Protein AF-0000000084946329 (afdb_homodimer)

Sequence (392 aa):
MKIGICSALACKLDDSLKYIGVDHGVEILLKQGIKPVFAIGDFDSIENENVLSELDIERLPTRKDVTDTHAALEYALENGYDEVDIYGVTGGRLDHFLSVMCLLEKYADKKIRIIDQQNVIQLLLPGTHKVYQDEYKYFSLYALDDAYIDIDGAEYPLNQYFLQRQDPLCVSNQVSCEIATITNSKPILLVKSKDAMKIGICSALACKLDDSLKYIGVDHGVEILLKQGIKPVFAIGDFDSIENENVLSELDIERLPTRKDVTDTHAALEYALENGYDEVDIYGVTGGRLDHFLSVMCLLEKYADKKIRIIDQQNVIQLLLPGTHKVYQDEYKYFSLYALDDAYIDIDGAEYPLNQYFLQRQDPLCVSNQVSCEIATITNSKPILLVKSKDA

Secondary structure (DSSP, 8-state):
-EEEEE-TT--S--TTS-EEEETHHHHHHHHTT---SEEEE--TT-S-GGGGGGS-EEE--SS-SS-HHHHHHHHHHHTT--EEEEES-SSS-HHHHHHHHHHHHHTTTSEEEEE-SSEEEEEEPSEEEEEE--S--EEEEEESS-EEEEEESBSS-EEEEEE-TT--TT-SB-BSSSEEEEEESS-EEEEEE---/-EEEEE-TT--S--TTS-EEEETHHHHHHHHTT---SEEEE--TT-S-GGGGGGS-EEEPPSS-SS-HHHHHHHHHHHTT--EEEEES-SSS-HHHHHHHHHHHHHTTTSEEEEE-SSEEEEEEPSEEEEEE--S--EEEEEESS-EEEEEESBSS-EEEEEE-TT--TT-SB-BSSSEEEEEESS-EEEEEE---

Structure (mmCIF, N/CA/C/O backbone):
data_AF-0000000084946329-model_v1
#
loop_
_entity.id
_entity.type
_entity.pdbx_description
1 polymer 'Thiamine diphosphokinase'
#
loop_
_atom_site.group_PDB
_atom_site.id
_atom_site.type_symbol
_atom_site.label_atom_id
_atom_site.label_alt_id
_atom_site.label_comp_id
_atom_site.label_asym_id
_atom_site.label_entity_id
_atom_site.label_seq_id
_atom_site.pdbx_PDB_ins_code
_atom_site.Cartn_x
_atom_site.Cartn_y
_atom_site.Cartn_z
_atom_site.occupancy
_atom_site.B_iso_or_equiv
_atom_site.auth_seq_id
_atom_site.auth_comp_id
_atom_site.auth_asym_id
_atom_site.auth_atom_id
_atom_site.pdbx_PDB_model_num
ATOM 1 N N . MET A 1 1 ? -7.801 21.109 14.625 1 93.44 1 MET A N 1
ATOM 2 C CA . MET A 1 1 ? -7.801 21.859 13.367 1 93.44 1 MET A CA 1
ATOM 3 C C . MET A 1 1 ? -7.465 20.953 12.195 1 93.44 1 MET A C 1
ATOM 5 O O . MET A 1 1 ? -6.602 20.078 12.312 1 93.44 1 MET A O 1
ATOM 9 N N . LYS A 1 2 ? -8.086 21.188 11.086 1 96.38 2 LYS A N 1
ATOM 10 C CA . LYS A 1 2 ? -7.965 20.312 9.922 1 96.38 2 LYS A CA 1
ATOM 11 C C . LYS A 1 2 ? -7.16 20.984 8.812 1 96.38 2 LYS A C 1
ATOM 13 O O . LYS A 1 2 ? -7.285 22.188 8.586 1 96.38 2 LYS A O 1
ATOM 18 N N . ILE A 1 3 ? -6.359 20.219 8.141 1 97.56 3 ILE A N 1
ATOM 19 C CA . ILE A 1 3 ? -5.594 20.75 7.016 1 97.56 3 ILE A CA 1
ATOM 20 C C . ILE A 1 3 ? -5.371 19.656 5.977 1 97.56 3 ILE A C 1
ATOM 22 O O . ILE A 1 3 ? -5.414 18.469 6.301 1 97.56 3 ILE A O 1
ATOM 26 N N . GLY A 1 4 ? -5.195 20.094 4.773 1 98.12 4 GLY A N 1
ATOM 27 C CA . GLY A 1 4 ? -4.82 19.172 3.711 1 98.12 4 GLY A CA 1
ATOM 28 C C . GLY A 1 4 ? -3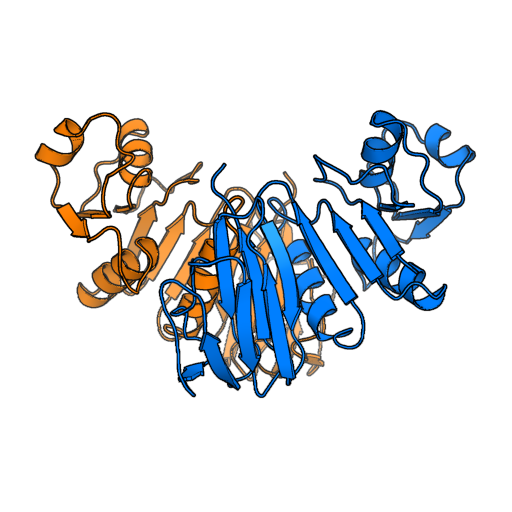.354 19.25 3.334 1 98.12 4 GLY A C 1
ATOM 29 O O . GLY A 1 4 ? -2.752 20.328 3.402 1 98.12 4 GLY A O 1
ATOM 30 N N . ILE A 1 5 ? -2.787 18.203 3.002 1 98.12 5 ILE A N 1
ATOM 31 C CA . ILE A 1 5 ? -1.478 18.141 2.363 1 98.12 5 ILE A CA 1
ATOM 32 C C . ILE A 1 5 ? -1.625 17.641 0.928 1 98.12 5 ILE A C 1
ATOM 34 O O . ILE A 1 5 ? -2.213 16.594 0.688 1 98.12 5 ILE A O 1
ATOM 38 N N . CYS A 1 6 ? -1.134 18.391 -0.003 1 97.19 6 CYS A N 1
ATOM 39 C CA . CYS A 1 6 ? -1.256 18.047 -1.415 1 97.19 6 CYS A CA 1
ATOM 40 C C . CYS A 1 6 ? 0.103 17.688 -2.01 1 97.19 6 CYS A C 1
ATOM 42 O O . CYS A 1 6 ? 0.979 18.547 -2.117 1 97.19 6 CYS A O 1
ATOM 44 N N . SER A 1 7 ? 0.235 16.453 -2.422 1 93.75 7 SER A N 1
ATOM 45 C CA . SER A 1 7 ? 1.468 15.984 -3.045 1 93.75 7 SER A CA 1
ATOM 46 C C . SER A 1 7 ? 1.291 15.789 -4.547 1 93.75 7 SER A C 1
ATOM 48 O O . SER A 1 7 ? 0.347 16.328 -5.137 1 93.75 7 SER A O 1
ATOM 50 N N . ALA A 1 8 ? 2.146 15.117 -5.234 1 82.62 8 ALA A N 1
ATOM 51 C CA . ALA A 1 8 ? 2.414 15.227 -6.668 1 82.62 8 ALA A CA 1
ATOM 52 C C . ALA A 1 8 ? 1.293 14.594 -7.484 1 82.62 8 ALA A C 1
ATOM 54 O O . ALA A 1 8 ? 1.073 14.961 -8.641 1 82.62 8 ALA A O 1
ATOM 55 N N . LEU A 1 9 ? 0.476 13.703 -6.965 1 80.62 9 LEU A N 1
ATOM 56 C CA . LEU A 1 9 ? -0.467 12.992 -7.82 1 80.62 9 LEU A CA 1
ATOM 57 C C . LEU A 1 9 ? -1.905 13.297 -7.414 1 80.62 9 LEU A C 1
ATOM 59 O O . LEU A 1 9 ? -2.814 12.516 -7.707 1 80.62 9 LEU A O 1
ATOM 63 N N . ALA A 1 10 ? -2.064 14.391 -6.871 1 86.12 10 ALA A N 1
ATOM 64 C CA . ALA A 1 10 ? -3.408 14.734 -6.41 1 86.12 10 ALA A CA 1
ATOM 65 C C . ALA A 1 10 ? -4.301 15.141 -7.578 1 86.12 10 ALA A C 1
ATOM 67 O O . ALA A 1 10 ? -3.852 15.812 -8.508 1 86.12 10 ALA A O 1
ATOM 68 N N . CYS A 1 11 ? -5.527 14.688 -7.523 1 83.69 11 CYS A N 1
ATOM 69 C CA . CYS A 1 11 ? -6.457 15.039 -8.594 1 83.69 11 CYS A CA 1
ATOM 70 C C . CYS A 1 11 ? -7.66 15.797 -8.039 1 83.69 11 CYS A C 1
ATOM 72 O O . CYS A 1 11 ? -7.918 16.938 -8.43 1 83.69 11 CYS A O 1
ATOM 74 N N . LYS A 1 12 ? -8.461 15.273 -7.215 1 82.75 12 LYS A N 1
ATOM 75 C CA . LYS A 1 12 ? -9.625 15.922 -6.629 1 82.75 12 LYS A CA 1
ATOM 76 C C . LYS A 1 12 ? -9.367 16.297 -5.172 1 82.75 12 LYS A C 1
ATOM 78 O O . LYS A 1 12 ? -9.094 15.438 -4.34 1 82.75 12 LYS A O 1
ATOM 83 N N . LEU A 1 13 ? -9.453 17.578 -4.992 1 92.75 13 LEU A N 1
ATOM 84 C CA . LEU A 1 13 ? -9.172 18.094 -3.658 1 92.75 13 LEU A CA 1
ATOM 85 C C . LEU A 1 13 ? -10.43 18.688 -3.025 1 92.75 13 LEU A C 1
ATOM 87 O O . LEU A 1 13 ? -11.359 19.078 -3.732 1 92.75 13 LEU A O 1
ATOM 91 N N . ASP A 1 14 ? -10.484 18.625 -1.748 1 92.25 14 ASP A N 1
ATOM 92 C CA . ASP A 1 14 ? -11.516 19.344 -0.995 1 92.25 14 ASP A CA 1
ATOM 93 C C . ASP A 1 14 ? -11.219 20.828 -0.935 1 92.25 14 ASP A C 1
ATOM 95 O O . ASP A 1 14 ? -10.344 21.266 -0.184 1 92.25 14 ASP A O 1
ATOM 99 N N . ASP A 1 15 ? -12.008 21.609 -1.574 1 90.06 15 ASP A N 1
ATOM 100 C CA . ASP A 1 15 ? -11.711 23.031 -1.739 1 90.06 15 ASP A CA 1
ATOM 101 C C . ASP A 1 15 ? -12.047 23.812 -0.473 1 90.06 15 ASP A C 1
ATOM 103 O O . ASP A 1 15 ? -11.797 25.016 -0.396 1 90.06 15 ASP A O 1
ATOM 107 N N . SER A 1 16 ? -12.586 23.156 0.496 1 91.19 16 SER A N 1
ATOM 108 C CA . SER A 1 16 ? -12.945 23.828 1.733 1 91.19 16 SER A CA 1
ATOM 109 C C . SER A 1 16 ? -11.789 23.828 2.729 1 91.19 16 SER A C 1
ATOM 111 O O . SER A 1 16 ? -11.844 24.516 3.754 1 91.19 16 SER A O 1
ATOM 113 N N . LEU A 1 17 ? -10.75 23.188 2.42 1 94.88 17 LEU A N 1
ATOM 114 C CA . LEU A 1 17 ? -9.633 23.016 3.348 1 94.88 17 LEU A CA 1
ATOM 115 C C . LEU A 1 17 ? -8.5 23.984 3.01 1 94.88 17 LEU A C 1
ATOM 117 O O . LEU A 1 17 ? -8.422 24.484 1.887 1 94.88 17 LEU A O 1
ATOM 121 N N . LYS A 1 18 ? -7.727 24.328 4.039 1 95.94 18 LYS A N 1
ATOM 122 C CA . LYS A 1 18 ? -6.395 24.891 3.82 1 95.94 18 LYS A CA 1
ATOM 123 C C . LYS A 1 18 ? -5.387 23.781 3.498 1 95.94 18 LYS A C 1
ATOM 125 O O . LYS A 1 18 ? -5.539 22.641 3.938 1 95.94 18 LYS A O 1
ATOM 130 N N . TYR A 1 19 ? -4.352 24.219 2.748 1 97.25 19 TYR A N 1
ATOM 131 C CA . TYR A 1 19 ? -3.455 23.172 2.283 1 97.25 19 TYR A CA 1
ATOM 132 C C . TYR A 1 19 ? -1.999 23.547 2.521 1 97.25 19 TYR A C 1
ATOM 134 O O . TYR A 1 19 ? -1.635 24.719 2.42 1 97.25 19 TYR A O 1
ATOM 142 N N . ILE A 1 20 ? -1.228 22.531 2.854 1 97.25 20 ILE A N 1
ATOM 143 C CA . ILE A 1 20 ? 0.215 22.547 2.641 1 97.25 20 ILE A CA 1
ATOM 144 C C . ILE A 1 20 ? 0.547 21.922 1.288 1 97.25 20 ILE A C 1
ATOM 146 O O . ILE A 1 20 ? 0.1 20.812 0.982 1 97.25 20 ILE A O 1
ATOM 150 N N . GLY A 1 21 ? 1.287 22.656 0.479 1 95.75 21 GLY A N 1
ATOM 151 C CA . GLY A 1 21 ? 1.731 22.125 -0.8 1 95.75 21 GLY A CA 1
ATOM 152 C C . GLY A 1 21 ? 3.115 21.5 -0.74 1 95.75 21 GLY A C 1
ATOM 153 O O . GLY A 1 21 ? 4.043 22.094 -0.193 1 95.75 21 GLY A O 1
ATOM 154 N N . VAL A 1 22 ? 3.221 20.266 -1.314 1 94.69 22 VAL A N 1
ATOM 155 C CA . VAL A 1 22 ? 4.5 19.562 -1.337 1 94.69 22 VAL A CA 1
ATOM 156 C C . VAL A 1 22 ? 4.996 19.438 -2.775 1 94.69 22 VAL A C 1
ATOM 158 O O . VAL A 1 22 ? 4.359 18.797 -3.609 1 94.69 22 VAL A O 1
ATOM 161 N N . ASP A 1 23 ? 6.09 20 -3.07 1 90.69 23 ASP A N 1
ATOM 162 C CA . ASP A 1 23 ? 6.715 19.969 -4.387 1 90.69 23 ASP A CA 1
ATOM 163 C C . ASP A 1 23 ? 5.699 20.281 -5.488 1 90.69 23 ASP A C 1
ATOM 165 O O . ASP A 1 23 ? 5.039 21.312 -5.449 1 90.69 23 ASP A O 1
ATOM 169 N N . HIS A 1 24 ? 5.473 19.328 -6.355 1 89.31 24 HIS A N 1
ATOM 170 C CA . HIS A 1 24 ? 4.562 19.531 -7.48 1 89.31 24 HIS A CA 1
ATOM 171 C C . HIS A 1 24 ? 3.133 19.766 -6.996 1 89.31 24 HIS A C 1
ATOM 173 O O . HIS A 1 24 ? 2.293 20.266 -7.746 1 89.31 24 HIS A O 1
ATOM 179 N N . GLY A 1 25 ? 2.924 19.344 -5.785 1 93.12 25 GLY A N 1
ATOM 180 C CA . GLY A 1 25 ? 1.613 19.578 -5.203 1 93.12 25 GLY A CA 1
ATOM 181 C C . GLY A 1 25 ? 1.25 21.047 -5.137 1 93.12 25 GLY A C 1
ATOM 182 O O . GLY A 1 25 ? 0.072 21.406 -5.195 1 93.12 25 GLY A O 1
ATOM 183 N N . VAL A 1 26 ? 2.252 21.906 -5.078 1 92.19 26 VAL A N 1
ATOM 184 C CA . VAL A 1 26 ? 2.029 23.344 -5.043 1 92.19 26 VAL A CA 1
ATOM 185 C C . VAL A 1 26 ? 1.388 23.812 -6.352 1 92.19 26 VAL A C 1
ATOM 187 O O . VAL A 1 26 ? 0.402 24.547 -6.34 1 92.19 26 VAL A O 1
ATOM 190 N N . GLU A 1 27 ? 1.938 23.312 -7.406 1 90.44 27 GLU A N 1
ATOM 191 C CA . GLU A 1 27 ? 1.411 23.688 -8.711 1 90.44 27 GLU A CA 1
ATOM 192 C C . GLU A 1 27 ? -0.017 23.172 -8.898 1 90.44 27 GLU A C 1
ATOM 194 O O . GLU A 1 27 ? -0.856 23.875 -9.484 1 90.44 27 GLU A O 1
ATOM 199 N N . ILE A 1 28 ? -0.26 22.016 -8.445 1 92.5 28 ILE A N 1
ATOM 200 C CA . ILE A 1 28 ? -1.589 21.422 -8.547 1 92.5 28 ILE A CA 1
ATOM 201 C C . ILE A 1 28 ? -2.602 22.297 -7.812 1 92.5 28 ILE A C 1
ATOM 203 O O . ILE A 1 28 ? -3.678 22.594 -8.336 1 92.5 28 ILE A O 1
ATOM 207 N N . LEU A 1 29 ? -2.258 22.734 -6.645 1 93.62 29 LEU A N 1
ATOM 208 C CA . LEU A 1 29 ? -3.127 23.594 -5.852 1 93.62 29 LEU A CA 1
ATOM 209 C C . LEU A 1 29 ? -3.398 24.906 -6.578 1 93.62 29 LEU A C 1
ATOM 211 O O . LEU A 1 29 ? -4.555 25.312 -6.73 1 93.62 29 LEU A O 1
ATOM 215 N N . LEU A 1 30 ? -2.402 25.516 -7.074 1 90.44 30 LEU A N 1
ATOM 216 C CA . LEU A 1 30 ? -2.523 26.812 -7.727 1 90.44 30 LEU A CA 1
ATOM 217 C C . LEU A 1 30 ? -3.365 26.703 -8.992 1 90.44 30 LEU A C 1
ATOM 219 O O . LEU A 1 30 ? -4.168 27.594 -9.281 1 90.44 30 LEU A O 1
ATOM 223 N N . LYS A 1 31 ? -3.123 25.625 -9.688 1 90.38 31 LYS A N 1
ATOM 224 C CA . LYS A 1 31 ? -3.895 25.391 -10.906 1 90.38 31 LYS A CA 1
ATOM 225 C C . LYS A 1 31 ? -5.383 25.25 -10.594 1 90.38 31 LYS A C 1
ATOM 227 O O . LYS A 1 31 ? -6.23 25.562 -11.438 1 90.38 31 LYS A O 1
ATOM 232 N N . GLN A 1 32 ? -5.668 24.844 -9.398 1 91.56 32 GLN A N 1
ATOM 233 C CA . GLN A 1 32 ? -7.055 24.688 -8.984 1 91.56 32 GLN A CA 1
ATOM 234 C C . GLN A 1 32 ? -7.566 25.922 -8.258 1 91.56 32 GLN A C 1
ATOM 236 O O . GLN A 1 32 ? -8.672 25.922 -7.707 1 91.56 32 GLN A O 1
ATOM 241 N N . GLY A 1 33 ? -6.77 26.922 -8.18 1 89.81 33 GLY A N 1
ATOM 242 C CA . GLY A 1 33 ? -7.148 28.188 -7.562 1 89.81 33 GLY A CA 1
ATOM 243 C C . GLY A 1 33 ? -7.023 28.188 -6.051 1 89.81 33 GLY A C 1
ATOM 244 O O . GLY A 1 33 ? -7.629 29.016 -5.367 1 89.81 33 GLY A O 1
ATOM 245 N N . ILE A 1 34 ? -6.312 27.25 -5.48 1 93.06 34 ILE A N 1
ATOM 246 C CA . ILE A 1 34 ? -6.117 27.141 -4.039 1 93.06 34 ILE A CA 1
ATOM 247 C C . ILE A 1 34 ? -4.715 27.625 -3.672 1 93.06 34 ILE A C 1
ATOM 249 O O . ILE A 1 34 ? -3.717 27.031 -4.098 1 93.06 34 ILE A O 1
ATOM 253 N N . LYS A 1 35 ? -4.672 28.688 -2.93 1 92.5 35 LYS A N 1
ATOM 254 C CA . LYS A 1 35 ? -3.371 29.141 -2.443 1 92.5 35 LYS A CA 1
ATOM 255 C C . LYS A 1 35 ? -2.955 28.375 -1.19 1 92.5 35 LYS A C 1
ATOM 257 O O . LYS A 1 35 ? -3.631 28.438 -0.162 1 92.5 35 LYS A O 1
ATOM 262 N N . PRO A 1 36 ? -1.884 27.672 -1.223 1 95.25 36 PRO A N 1
ATOM 263 C CA . PRO A 1 36 ? -1.455 26.953 -0.018 1 95.25 36 PRO A CA 1
ATOM 264 C C . PRO A 1 36 ? -1.035 27.906 1.108 1 95.25 36 PRO A C 1
ATOM 266 O O . PRO A 1 36 ? -0.513 28.984 0.848 1 95.25 36 PRO A O 1
ATOM 269 N N . VAL A 1 37 ? -1.256 27.469 2.332 1 94.25 37 VAL A N 1
ATOM 270 C CA . VAL A 1 37 ? -0.845 28.281 3.48 1 94.25 37 VAL A CA 1
ATOM 271 C C . VAL A 1 37 ? 0.652 28.094 3.723 1 94.25 37 VAL A C 1
ATOM 273 O O . VAL A 1 37 ? 1.282 28.938 4.379 1 94.25 37 VAL A O 1
ATOM 276 N N . PHE A 1 38 ? 1.182 27.031 3.203 1 93.81 38 PHE A N 1
ATOM 277 C CA . PHE A 1 38 ? 2.602 26.719 3.324 1 93.81 38 PHE A CA 1
ATOM 278 C C . PHE A 1 38 ? 3.045 25.766 2.215 1 93.81 38 PHE A C 1
ATOM 280 O O . PHE A 1 38 ? 2.238 25 1.688 1 93.81 38 PHE A O 1
ATOM 287 N N . ALA A 1 39 ? 4.285 25.844 1.762 1 94.06 39 ALA A N 1
ATOM 288 C CA . ALA A 1 39 ? 4.875 24.969 0.758 1 94.06 39 ALA A CA 1
ATOM 289 C C . ALA A 1 39 ? 6.172 24.344 1.271 1 94.06 39 ALA A C 1
ATOM 291 O O . ALA A 1 39 ? 6.973 25.016 1.924 1 94.06 39 ALA A O 1
ATOM 292 N N . ILE A 1 40 ? 6.297 23.078 1.01 1 94 40 ILE A N 1
ATOM 293 C CA . ILE A 1 40 ? 7.473 22.359 1.508 1 94 40 ILE A CA 1
ATOM 294 C C . ILE A 1 40 ? 8.047 21.484 0.407 1 94 40 ILE A C 1
ATOM 296 O O . ILE A 1 40 ? 7.301 20.812 -0.315 1 94 40 ILE A O 1
ATOM 300 N N . GLY A 1 41 ? 9.359 21.406 0.296 1 91.69 41 GLY A N 1
ATOM 301 C CA . GLY A 1 41 ? 10.016 20.5 -0.627 1 91.69 41 GLY A CA 1
ATOM 302 C C . GLY A 1 41 ? 11.359 21 -1.111 1 91.69 41 GLY A C 1
ATOM 303 O O . GLY A 1 41 ? 11.875 22 -0.592 1 91.69 41 GLY A O 1
ATOM 304 N N . ASP A 1 42 ? 11.922 20.328 -2.006 1 86 42 ASP A N 1
ATOM 305 C CA . ASP A 1 42 ? 13.164 20.797 -2.619 1 86 42 ASP A CA 1
ATOM 306 C C . ASP A 1 42 ? 12.875 21.578 -3.898 1 86 42 ASP A C 1
ATOM 308 O O . ASP A 1 42 ? 13.758 22.266 -4.426 1 86 42 ASP A O 1
ATOM 312 N N . PHE A 1 43 ? 11.695 21.547 -4.375 1 82.12 43 PHE A N 1
ATOM 313 C CA . PHE A 1 43 ? 11.125 22.312 -5.473 1 82.12 43 PHE A CA 1
ATOM 314 C C . PHE A 1 43 ? 11.977 22.172 -6.73 1 82.12 43 PHE A C 1
ATOM 316 O O . PHE A 1 43 ? 12.094 23.109 -7.523 1 82.12 43 PHE A O 1
ATOM 323 N N . ASP A 1 44 ? 12.641 21.047 -6.836 1 76 44 ASP A N 1
ATOM 324 C CA . ASP A 1 44 ? 13.484 20.812 -8.008 1 76 44 ASP A CA 1
ATOM 325 C C . ASP A 1 44 ? 12.633 20.641 -9.266 1 76 44 ASP A C 1
ATOM 327 O O . ASP A 1 44 ? 13.094 20.906 -10.375 1 76 44 ASP A O 1
ATOM 331 N N . SER A 1 45 ? 11.414 20.266 -9.055 1 70.06 45 SER A N 1
ATOM 332 C CA . SER A 1 45 ? 10.57 19.891 -10.195 1 70.06 45 SER A CA 1
ATOM 333 C C . SER A 1 45 ? 9.547 20.984 -10.492 1 70.06 45 SER A C 1
ATOM 335 O O . SER A 1 45 ? 8.688 20.828 -11.359 1 70.06 45 SER A O 1
ATOM 337 N N . ILE A 1 46 ? 9.695 22.078 -9.828 1 76.25 46 ILE A N 1
ATOM 338 C CA . ILE A 1 46 ? 8.688 23.109 -10.039 1 76.25 46 ILE A CA 1
ATOM 339 C C . ILE A 1 46 ? 9.016 23.891 -11.305 1 76.25 46 ILE A C 1
ATOM 341 O O . ILE A 1 46 ? 10.148 24.328 -11.492 1 76.25 46 ILE A O 1
ATOM 345 N N . GLU A 1 47 ? 8.133 24 -12.156 1 73.19 47 GLU A N 1
ATOM 346 C CA . GLU A 1 47 ? 8.305 24.641 -13.461 1 73.19 47 GLU A CA 1
ATOM 347 C C . GLU A 1 47 ? 8.469 26.156 -13.32 1 73.19 47 GLU A C 1
ATOM 349 O O . GLU A 1 47 ? 9.312 26.75 -13.984 1 73.19 47 GLU A O 1
ATOM 354 N N . ASN A 1 48 ? 7.57 26.844 -12.531 1 74.31 48 ASN A N 1
ATOM 355 C CA . ASN A 1 48 ? 7.602 28.297 -12.352 1 74.31 48 ASN A CA 1
ATOM 356 C C . ASN A 1 48 ? 7.93 28.672 -10.906 1 74.31 48 ASN A C 1
ATOM 358 O O . ASN A 1 48 ? 7.039 28.703 -10.055 1 74.31 48 ASN A O 1
ATOM 362 N N . GLU A 1 49 ? 9.133 29 -10.672 1 75.19 49 GLU A N 1
ATOM 363 C CA . GLU A 1 49 ? 9.594 29.328 -9.328 1 75.19 49 GLU A CA 1
ATOM 364 C C . GLU A 1 49 ? 8.945 30.609 -8.805 1 75.19 49 GLU A C 1
ATOM 366 O O . GLU A 1 49 ? 8.922 30.844 -7.598 1 75.19 49 GLU A O 1
ATOM 371 N N . ASN A 1 50 ? 8.461 31.359 -9.734 1 77.19 50 ASN A N 1
ATOM 372 C CA . ASN A 1 50 ? 7.832 32.625 -9.328 1 77.19 50 ASN A CA 1
ATOM 373 C C . ASN A 1 50 ? 6.598 32.375 -8.469 1 77.19 50 ASN A C 1
ATOM 375 O O . ASN A 1 50 ? 6.234 33.219 -7.645 1 77.19 50 ASN A O 1
ATOM 379 N N . VAL A 1 51 ? 6.137 31.203 -8.641 1 77.69 51 VAL A N 1
ATOM 380 C CA . VAL A 1 51 ? 4.926 30.859 -7.895 1 77.69 51 VAL A CA 1
ATOM 381 C C . VAL A 1 51 ? 5.246 30.766 -6.406 1 77.69 51 VAL A C 1
ATOM 383 O O . VAL A 1 51 ? 4.391 31.031 -5.562 1 77.69 51 VAL A O 1
ATOM 386 N N . LEU A 1 52 ? 6.465 30.547 -6.125 1 80.56 52 LEU A N 1
ATOM 387 C CA . LEU A 1 52 ? 6.898 30.344 -4.746 1 80.56 52 LEU A CA 1
ATOM 388 C C . LEU A 1 52 ? 7.129 31.688 -4.051 1 80.56 52 LEU A C 1
ATOM 390 O O . LEU A 1 52 ? 7.137 31.75 -2.82 1 80.56 52 LEU A O 1
ATOM 394 N N . SER A 1 53 ? 7.293 32.656 -4.836 1 79.31 53 SER A N 1
ATOM 395 C CA . SER A 1 53 ? 7.68 33.969 -4.293 1 79.31 53 SER A CA 1
ATOM 396 C C . SER A 1 53 ? 6.566 34.562 -3.432 1 79.31 53 SER A C 1
ATOM 398 O O . SER A 1 53 ? 6.828 35.375 -2.539 1 79.31 53 SER A O 1
ATOM 400 N N . GLU A 1 54 ? 5.395 34.062 -3.57 1 80.81 54 GLU A N 1
ATOM 401 C CA . GLU A 1 54 ? 4.27 34.656 -2.84 1 80.81 54 GLU A CA 1
ATOM 402 C C . GLU A 1 54 ? 3.781 33.688 -1.745 1 80.81 54 GLU A C 1
ATOM 404 O O . GLU A 1 54 ? 2.752 33.969 -1.114 1 80.81 54 GLU A O 1
ATOM 409 N N . LEU A 1 55 ? 4.582 32.688 -1.555 1 84.12 55 LEU A N 1
ATOM 410 C CA . LEU A 1 55 ? 4.145 31.703 -0.589 1 84.12 55 LEU A CA 1
ATOM 411 C C . LEU A 1 55 ? 5.129 31.594 0.572 1 84.12 55 LEU A C 1
ATOM 413 O O . LEU A 1 55 ? 6.297 31.969 0.435 1 84.12 55 LEU A O 1
ATOM 417 N N . ASP A 1 56 ? 4.578 31.281 1.799 1 87.5 56 ASP A N 1
ATOM 418 C CA . ASP A 1 56 ? 5.461 30.812 2.865 1 87.5 56 ASP A CA 1
ATOM 419 C C . ASP A 1 56 ? 6.039 29.438 2.537 1 87.5 56 ASP A C 1
ATOM 421 O O . ASP A 1 56 ? 5.297 28.484 2.303 1 87.5 56 ASP A O 1
ATOM 425 N N . ILE A 1 57 ? 7.352 29.359 2.449 1 85.31 57 ILE A N 1
ATOM 426 C CA . ILE A 1 57 ? 7.945 28.125 1.941 1 85.31 57 ILE A CA 1
ATOM 427 C C . ILE A 1 57 ? 9 27.609 2.92 1 85.31 57 ILE A C 1
ATOM 429 O O . ILE A 1 57 ? 9.594 28.406 3.664 1 85.31 57 ILE A O 1
ATOM 433 N N . GLU A 1 58 ? 9.109 26.391 2.98 1 86.62 58 GLU A N 1
ATOM 434 C CA . GLU A 1 58 ? 10.273 25.719 3.551 1 86.62 58 GLU A CA 1
ATOM 435 C C . GLU A 1 58 ? 10.992 24.859 2.504 1 86.62 58 GLU A C 1
ATOM 437 O O . GLU A 1 58 ? 10.453 23.859 2.047 1 86.62 58 GLU A O 1
ATOM 442 N N . ARG A 1 59 ? 12.148 25.25 2.223 1 84.62 59 ARG A N 1
ATOM 443 C CA . ARG A 1 59 ? 12.953 24.5 1.263 1 84.62 59 ARG A CA 1
ATOM 444 C C . ARG A 1 59 ? 13.773 23.422 1.96 1 84.62 59 ARG A C 1
ATOM 446 O O . ARG A 1 59 ? 14.477 23.703 2.932 1 84.62 59 ARG A O 1
ATOM 453 N N . LEU A 1 60 ? 13.617 22.203 1.499 1 86.06 60 LEU A N 1
ATOM 454 C CA . LEU A 1 60 ? 14.344 21.078 2.064 1 86.06 60 LEU A CA 1
ATOM 455 C C . LEU A 1 60 ? 15.484 20.656 1.146 1 86.06 60 LEU A C 1
ATOM 457 O O . LEU A 1 60 ? 15.414 20.844 -0.07 1 86.06 60 LEU A O 1
ATOM 461 N N . PRO A 1 61 ? 16.5 20.109 1.828 1 81.88 61 PRO A N 1
ATOM 462 C CA . PRO A 1 61 ? 17.547 19.547 0.975 1 81.88 61 PRO A CA 1
ATOM 463 C C . PRO A 1 61 ? 17.062 18.344 0.165 1 81.88 61 PRO A C 1
ATOM 465 O O . PRO A 1 61 ? 16.156 17.625 0.594 1 81.88 61 PRO A O 1
ATOM 468 N N . THR A 1 62 ? 17.641 18.172 -0.943 1 73.62 62 THR A N 1
ATOM 469 C CA . THR A 1 62 ? 17.312 17.031 -1.797 1 73.62 62 THR A CA 1
ATOM 470 C C . THR A 1 62 ? 17.641 15.719 -1.104 1 73.62 62 THR A C 1
ATOM 472 O O . THR A 1 62 ? 16.875 14.758 -1.175 1 73.62 62 THR A O 1
ATOM 475 N N . ARG A 1 63 ? 18.859 15.742 -0.571 1 72.56 63 ARG A N 1
ATOM 476 C CA . ARG A 1 63 ? 19.266 14.555 0.17 1 72.56 63 ARG A CA 1
ATOM 477 C C . ARG A 1 63 ? 18.938 14.688 1.652 1 72.56 63 ARG A C 1
ATOM 479 O O . ARG A 1 63 ? 19.422 15.602 2.32 1 72.56 63 ARG A O 1
ATOM 486 N N . LYS A 1 64 ? 18.031 13.992 2.016 1 75.69 64 LYS A N 1
ATOM 487 C CA . LYS A 1 64 ? 17.562 14.062 3.398 1 75.69 64 LYS A CA 1
ATOM 488 C C . LYS A 1 64 ? 17.016 12.719 3.865 1 75.69 64 LYS A C 1
ATOM 490 O O . LYS A 1 64 ? 16.812 11.812 3.055 1 75.69 64 LYS A O 1
ATOM 495 N N . ASP A 1 65 ? 16.703 12.633 5.109 1 79.19 65 ASP A N 1
ATOM 496 C CA . ASP A 1 65 ? 16.312 11.383 5.75 1 79.19 65 ASP A CA 1
ATOM 497 C C . ASP A 1 65 ? 14.805 11.18 5.68 1 79.19 65 ASP A C 1
ATOM 499 O O . ASP A 1 65 ? 14.312 10.07 5.887 1 79.19 65 ASP A O 1
ATOM 503 N N . VAL A 1 66 ? 14.125 12.25 5.441 1 86.81 66 VAL A N 1
ATOM 504 C CA . VAL A 1 66 ? 12.672 12.133 5.445 1 86.81 66 VAL A CA 1
ATOM 505 C C . VAL A 1 66 ? 12.117 12.609 4.105 1 86.81 66 VAL A C 1
ATOM 507 O O . VAL A 1 66 ? 12.68 13.508 3.475 1 86.81 66 VAL A O 1
ATOM 510 N N . THR A 1 67 ? 11.055 11.992 3.725 1 90.75 67 THR A N 1
ATOM 511 C CA . THR A 1 67 ? 10.422 12.43 2.482 1 90.75 67 THR A CA 1
ATOM 512 C C . THR A 1 67 ? 9.789 13.812 2.654 1 90.75 67 THR A C 1
ATOM 514 O O . THR A 1 67 ? 9.508 14.234 3.775 1 90.75 67 THR A O 1
ATOM 517 N N . ASP A 1 68 ? 9.555 14.453 1.577 1 92 68 ASP A N 1
ATOM 518 C CA . ASP A 1 68 ? 8.914 15.766 1.612 1 92 68 ASP A CA 1
ATOM 519 C C . ASP A 1 68 ? 7.527 15.688 2.246 1 92 68 ASP A C 1
ATOM 521 O O . ASP A 1 68 ? 7.137 16.578 3.006 1 92 68 ASP A O 1
ATOM 525 N N . THR A 1 69 ? 6.801 14.625 1.986 1 94.25 69 THR A N 1
ATOM 526 C CA . THR A 1 69 ? 5.48 14.445 2.58 1 94.25 69 THR A CA 1
ATOM 527 C C . THR A 1 69 ? 5.59 14.258 4.09 1 94.25 69 THR A C 1
ATOM 529 O O . THR A 1 69 ? 4.762 14.773 4.844 1 94.25 69 THR A O 1
ATOM 532 N N . HIS A 1 70 ? 6.57 13.492 4.512 1 95.75 70 HIS A N 1
ATOM 533 C CA . HIS A 1 70 ? 6.812 13.312 5.938 1 95.75 70 HIS A CA 1
ATOM 534 C C . HIS A 1 70 ? 7.094 14.648 6.621 1 95.75 70 HIS A C 1
ATOM 536 O O . HIS A 1 70 ? 6.52 14.945 7.672 1 95.75 70 HIS A O 1
ATOM 542 N N . ALA A 1 71 ? 7.957 15.422 6.004 1 95.31 71 ALA A N 1
ATOM 543 C CA . ALA A 1 71 ? 8.281 16.734 6.543 1 95.31 71 ALA A CA 1
ATOM 544 C C . ALA A 1 71 ? 7.039 17.625 6.633 1 95.31 71 ALA A C 1
ATOM 546 O O . ALA A 1 71 ? 6.848 18.328 7.621 1 95.31 71 ALA A O 1
ATOM 547 N N . ALA A 1 72 ? 6.219 17.562 5.625 1 96.56 72 ALA A N 1
ATOM 548 C CA . ALA A 1 72 ? 4.984 18.344 5.594 1 96.56 72 ALA A CA 1
ATOM 549 C C . ALA A 1 72 ? 4.047 17.922 6.723 1 96.56 72 ALA A C 1
ATOM 551 O O . ALA A 1 72 ? 3.432 18.781 7.371 1 96.56 72 ALA A O 1
ATOM 552 N N . LEU A 1 73 ? 3.93 16.656 6.934 1 97.38 73 LEU A N 1
ATOM 553 C CA . LEU A 1 73 ? 3.078 16.156 8.008 1 97.38 73 LEU A CA 1
ATOM 554 C C . LEU A 1 73 ? 3.592 16.609 9.367 1 97.38 73 LEU A C 1
ATOM 556 O O . LEU A 1 73 ? 2.811 17.062 10.211 1 97.38 73 LEU A O 1
ATOM 560 N N . GLU A 1 74 ? 4.887 16.516 9.562 1 96.31 74 GLU A N 1
ATOM 561 C CA . GLU A 1 74 ? 5.473 16.969 10.82 1 96.31 74 GLU A CA 1
ATOM 562 C C . GLU A 1 74 ? 5.211 18.453 11.055 1 96.31 74 GLU A C 1
ATOM 564 O O . GLU A 1 74 ? 4.871 18.859 12.164 1 96.31 74 GLU A O 1
ATOM 569 N N . TYR A 1 75 ? 5.387 19.188 10.008 1 95.69 75 TYR A N 1
ATOM 570 C CA . TYR A 1 75 ? 5.102 20.609 10.094 1 95.69 75 TYR A CA 1
ATOM 571 C C . TYR A 1 75 ? 3.658 20.859 10.516 1 95.69 75 TYR A C 1
ATOM 573 O O . TYR A 1 75 ? 3.396 21.672 11.414 1 95.69 75 TYR A O 1
ATOM 581 N N . ALA A 1 76 ? 2.701 20.203 9.844 1 97.44 76 ALA A N 1
ATOM 582 C CA . ALA A 1 76 ? 1.284 20.344 10.164 1 97.44 76 ALA A CA 1
ATOM 583 C C . ALA A 1 76 ? 1.019 20.031 11.633 1 97.44 76 ALA A C 1
ATOM 585 O O . ALA A 1 76 ? 0.376 20.812 12.336 1 97.44 76 ALA A O 1
ATOM 586 N N . LEU A 1 77 ? 1.561 18.938 12.094 1 97.38 77 LEU A N 1
ATOM 587 C CA . LEU A 1 77 ? 1.325 18.484 13.461 1 97.38 77 LEU A CA 1
ATOM 588 C C . LEU A 1 77 ? 1.958 19.438 14.461 1 97.38 77 LEU A C 1
ATOM 590 O O . LEU A 1 77 ? 1.351 19.766 15.484 1 97.38 77 LEU A O 1
ATOM 594 N N . GLU A 1 78 ? 3.141 19.891 14.156 1 96.31 78 GLU A N 1
ATOM 595 C CA . GLU A 1 78 ? 3.854 20.812 15.039 1 96.31 78 GLU A CA 1
ATOM 596 C C . GLU A 1 78 ? 3.131 22.156 15.133 1 96.31 78 GLU A C 1
ATOM 598 O O . GLU A 1 78 ? 3.285 22.875 16.109 1 96.31 78 GLU A O 1
ATOM 603 N 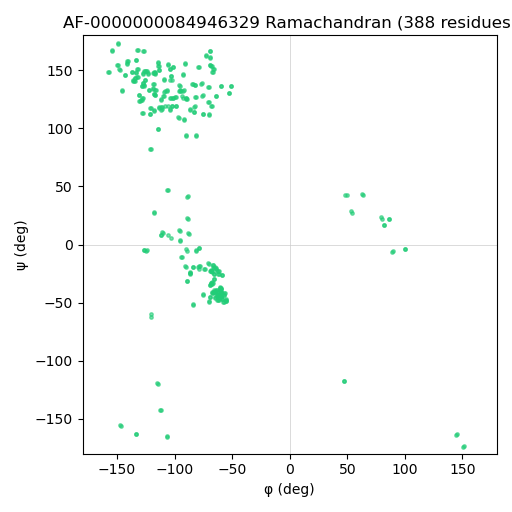N . ASN A 1 79 ? 2.391 22.484 14.148 1 95.81 79 ASN A N 1
ATOM 604 C CA . ASN A 1 79 ? 1.674 23.766 14.125 1 95.81 79 ASN A CA 1
ATOM 605 C C . ASN A 1 79 ? 0.239 23.609 14.617 1 95.81 79 ASN A C 1
ATOM 607 O O . ASN A 1 79 ? -0.613 24.453 14.344 1 95.81 79 ASN A O 1
ATOM 611 N N . GLY A 1 80 ? -0.05 22.469 15.211 1 95.69 80 GLY A N 1
ATOM 612 C CA . GLY A 1 80 ? -1.272 22.328 15.984 1 95.69 80 GLY A CA 1
ATOM 613 C C . GLY A 1 80 ? -2.383 21.625 15.227 1 95.69 80 GLY A C 1
ATOM 614 O O . GLY A 1 80 ? -3.473 21.406 15.766 1 95.69 80 GLY A O 1
ATOM 615 N N . TYR A 1 81 ? -2.152 21.312 14 1 96.12 81 TYR A N 1
ATOM 616 C CA . TYR A 1 81 ? -3.154 20.547 13.266 1 96.12 81 TYR A CA 1
ATOM 617 C C . TYR A 1 81 ? -3.221 19.109 13.766 1 96.12 81 TYR A C 1
ATOM 619 O O . TYR A 1 81 ? -2.188 18.484 14.008 1 96.12 81 TYR A O 1
ATOM 627 N N . ASP A 1 82 ? -4.438 18.609 13.945 1 95.25 82 ASP A N 1
ATOM 628 C CA . ASP A 1 82 ? -4.574 17.266 14.469 1 95.25 82 ASP A CA 1
ATOM 629 C C . ASP A 1 82 ? -5.457 16.406 13.562 1 95.25 82 ASP A C 1
ATOM 631 O O . ASP A 1 82 ? -5.672 15.227 13.828 1 95.25 82 ASP A O 1
ATOM 635 N N . GLU A 1 83 ? -6.02 16.969 12.539 1 97.69 83 GLU A N 1
ATOM 636 C CA . GLU A 1 83 ? -6.699 16.281 11.445 1 97.69 83 GLU A CA 1
ATOM 637 C C . GLU A 1 83 ? -6.059 16.609 10.102 1 97.69 83 GLU A C 1
ATOM 639 O O . GLU A 1 83 ? -6.047 17.766 9.68 1 97.69 83 GLU A O 1
ATOM 644 N N . VAL A 1 84 ? -5.555 15.625 9.477 1 98.5 84 VAL A N 1
ATOM 645 C CA . VAL A 1 84 ? -4.793 15.883 8.266 1 98.5 84 VAL A CA 1
ATOM 646 C C . VAL A 1 84 ? -5.277 14.969 7.141 1 98.5 84 VAL A C 1
ATOM 648 O O . VAL A 1 84 ? -5.32 13.75 7.301 1 98.5 84 VAL A O 1
ATOM 651 N N . ASP A 1 85 ? -5.68 15.531 6.027 1 98.44 85 ASP A N 1
ATOM 652 C CA . ASP A 1 85 ? -5.973 14.797 4.801 1 98.44 85 ASP A CA 1
ATOM 653 C C . ASP A 1 85 ? -4.797 14.867 3.826 1 98.44 85 ASP A C 1
ATOM 655 O O . ASP A 1 85 ? -4.406 15.945 3.391 1 98.44 85 ASP A O 1
ATOM 659 N N . ILE A 1 86 ? -4.25 13.773 3.484 1 98.31 86 ILE A N 1
ATOM 660 C CA . ILE A 1 86 ? -3.104 13.719 2.586 1 98.31 86 ILE A CA 1
ATOM 661 C C . ILE A 1 86 ? -3.555 13.266 1.2 1 98.31 86 ILE A C 1
ATOM 663 O O . ILE A 1 86 ? -4.18 12.211 1.057 1 98.31 86 ILE A O 1
ATOM 667 N N . TYR A 1 87 ? -3.217 14.07 0.206 1 97.44 87 TYR A N 1
ATOM 668 C CA . TYR A 1 87 ? -3.572 13.789 -1.182 1 97.44 87 TYR A CA 1
ATOM 669 C C . TYR A 1 87 ? -2.326 13.602 -2.037 1 97.44 87 TYR A C 1
ATOM 671 O O . TYR A 1 87 ? -1.287 14.211 -1.777 1 97.44 87 TYR A O 1
ATOM 679 N N . GLY A 1 88 ? -2.43 12.734 -3.049 1 95.56 88 GLY A N 1
ATOM 680 C CA . GLY A 1 88 ? -1.435 12.68 -4.109 1 95.56 88 GLY A CA 1
ATOM 681 C C . GLY A 1 88 ? -0.259 11.781 -3.775 1 95.56 88 GLY A C 1
ATOM 682 O O . GLY A 1 88 ? 0.841 11.969 -4.301 1 95.56 88 GLY A O 1
ATOM 683 N N . VAL A 1 89 ? -0.484 10.859 -2.854 1 94.81 89 VAL A N 1
ATOM 684 C CA . VAL A 1 89 ? 0.64 10.031 -2.432 1 94.81 89 VAL A CA 1
ATOM 685 C C . VAL A 1 89 ? 0.421 8.594 -2.893 1 94.81 89 VAL A C 1
ATOM 687 O O . VAL A 1 89 ? 1.173 7.691 -2.514 1 94.81 89 VAL A O 1
ATOM 690 N N . THR A 1 90 ? -0.646 8.359 -3.732 1 93.38 90 THR A N 1
ATOM 691 C CA . THR A 1 90 ? -0.957 7.012 -4.188 1 93.38 90 THR A CA 1
ATOM 692 C C . THR A 1 90 ? -0.755 6.887 -5.695 1 93.38 90 THR A C 1
ATOM 694 O O . THR A 1 90 ? -0.8 7.883 -6.414 1 93.38 90 THR A O 1
ATOM 697 N N . GLY A 1 91 ? -0.49 5.613 -6.391 1 83.88 91 GLY A N 1
ATOM 698 C CA . GLY A 1 91 ? -0.493 5.309 -7.812 1 83.88 91 GLY A CA 1
ATOM 699 C C . GLY A 1 91 ? 0.856 5.52 -8.469 1 83.88 91 GLY A C 1
ATOM 700 O O . GLY A 1 91 ? 1.068 5.105 -9.609 1 83.88 91 GLY A O 1
ATOM 701 N N . GLY A 1 92 ? 1.826 5.984 -7.957 1 90.94 92 GLY A N 1
ATOM 702 C CA . GLY A 1 92 ? 3.172 6.207 -8.461 1 90.94 92 GLY A CA 1
ATOM 703 C C . GLY A 1 92 ? 4.223 5.387 -7.738 1 90.94 92 GLY A C 1
ATOM 704 O O . GLY A 1 92 ? 4.223 4.156 -7.816 1 90.94 92 GLY A O 1
ATOM 705 N N . ARG A 1 93 ? 5.023 6.137 -7.211 1 94.19 93 ARG A N 1
ATOM 706 C CA . ARG A 1 93 ? 6.059 5.48 -6.422 1 94.19 93 ARG A CA 1
ATOM 707 C C . ARG A 1 93 ? 5.473 4.863 -5.152 1 94.19 93 ARG A C 1
ATOM 709 O O . ARG A 1 93 ? 5.145 5.582 -4.207 1 94.19 93 ARG A O 1
ATOM 716 N N . LEU A 1 94 ? 5.457 3.512 -5.109 1 96.94 94 LEU A N 1
ATOM 717 C CA . LEU A 1 94 ? 4.785 2.816 -4.02 1 96.94 94 LEU A CA 1
ATOM 718 C C . LEU A 1 94 ? 5.648 2.824 -2.76 1 96.94 94 LEU A C 1
ATOM 720 O O . LEU A 1 94 ? 5.145 2.582 -1.659 1 96.94 94 LEU A O 1
ATOM 724 N N . ASP A 1 95 ? 6.973 3.086 -2.914 1 96.94 95 ASP A N 1
ATOM 725 C CA . ASP A 1 95 ? 7.781 3.242 -1.709 1 96.94 95 ASP A CA 1
ATOM 726 C C . ASP A 1 95 ? 7.402 4.516 -0.954 1 96.94 95 ASP A C 1
ATOM 728 O O . ASP A 1 95 ? 7.426 4.543 0.278 1 96.94 95 ASP A O 1
ATOM 732 N N . HIS A 1 96 ? 7 5.555 -1.685 1 94.81 96 HIS A N 1
ATOM 733 C CA . HIS A 1 96 ? 6.5 6.758 -1.032 1 94.81 96 HIS A CA 1
ATOM 734 C C . HIS A 1 96 ? 5.156 6.504 -0.358 1 94.81 96 HIS A C 1
ATOM 736 O O . HIS A 1 96 ? 4.93 6.941 0.772 1 94.81 96 HIS A O 1
ATOM 742 N N . PHE A 1 97 ? 4.289 5.852 -1.051 1 96.5 97 PHE A N 1
ATOM 743 C CA . PHE A 1 97 ? 2.992 5.508 -0.477 1 96.5 97 PHE A CA 1
ATOM 744 C C . PHE A 1 97 ? 3.164 4.727 0.819 1 96.5 97 PHE A C 1
ATOM 746 O O . PHE A 1 97 ? 2.557 5.059 1.838 1 96.5 97 PHE A O 1
ATOM 753 N N . LEU A 1 98 ? 4.012 3.701 0.813 1 97.56 98 LEU A N 1
ATOM 754 C CA . LEU A 1 98 ? 4.223 2.854 1.982 1 97.56 98 LEU A CA 1
ATOM 755 C C . LEU A 1 98 ? 4.867 3.643 3.115 1 97.56 98 LEU A C 1
ATOM 757 O O . LEU A 1 98 ? 4.609 3.373 4.293 1 97.56 98 LEU A O 1
ATOM 761 N N . SER A 1 99 ? 5.652 4.645 2.775 1 96.94 99 SER A N 1
ATOM 762 C CA . SER A 1 99 ? 6.199 5.523 3.805 1 96.94 99 SER A CA 1
ATOM 763 C C . SER A 1 99 ? 5.09 6.27 4.539 1 96.94 99 SER A C 1
ATOM 765 O O . SER A 1 99 ? 5.16 6.457 5.758 1 96.94 99 SER A O 1
ATOM 767 N N . VAL A 1 100 ? 4.125 6.711 3.803 1 97.19 100 VAL A N 1
ATOM 768 C CA . VAL A 1 100 ? 3.01 7.418 4.426 1 97.19 100 VAL A CA 1
ATOM 769 C C . VAL A 1 100 ? 2.199 6.449 5.285 1 97.19 100 VAL A C 1
ATOM 771 O O . VAL A 1 100 ? 1.689 6.828 6.344 1 97.19 100 VAL A O 1
ATOM 774 N N . MET A 1 101 ? 2.123 5.227 4.84 1 97.69 101 MET A N 1
ATOM 775 C CA . MET A 1 101 ? 1.448 4.211 5.641 1 97.69 101 MET A CA 1
ATOM 776 C C . MET A 1 101 ? 2.139 4.035 6.988 1 97.69 101 MET A C 1
ATOM 778 O O . MET A 1 101 ? 1.474 3.865 8.016 1 97.69 101 MET A O 1
ATOM 782 N N . CYS A 1 102 ? 3.461 4.078 7.008 1 97.31 102 CYS A N 1
ATOM 783 C CA . CYS A 1 102 ? 4.215 4.035 8.258 1 97.31 102 CYS A CA 1
ATOM 784 C C . CYS A 1 102 ? 3.842 5.203 9.156 1 97.31 102 CYS A C 1
ATOM 786 O O . CYS A 1 102 ? 3.693 5.031 10.367 1 97.31 102 CYS A O 1
ATOM 788 N N . LEU A 1 103 ? 3.691 6.332 8.539 1 97.19 103 LEU A N 1
ATOM 789 C CA . LEU A 1 103 ? 3.402 7.543 9.297 1 97.19 103 LEU A CA 1
ATOM 790 C C . LEU A 1 103 ? 2.02 7.469 9.93 1 97.19 103 LEU A C 1
ATOM 792 O O . LEU A 1 103 ? 1.803 8 11.023 1 97.19 103 LEU A O 1
ATOM 796 N N . LEU A 1 104 ? 1.036 6.793 9.281 1 97.56 104 LEU A N 1
ATOM 797 C CA . LEU A 1 104 ? -0.279 6.578 9.875 1 97.56 104 LEU A CA 1
ATOM 798 C C . LEU A 1 104 ? -0.158 5.863 11.219 1 97.56 104 LEU A C 1
ATOM 800 O O . LEU A 1 104 ? -0.875 6.188 12.164 1 97.56 104 LEU A O 1
ATOM 804 N N . GLU A 1 105 ? 0.729 4.906 11.195 1 96.75 105 GLU A N 1
ATOM 805 C CA . GLU A 1 105 ? 0.929 4.145 12.43 1 96.75 105 GLU A CA 1
ATOM 806 C C . GLU A 1 105 ? 1.725 4.949 13.453 1 96.75 105 GLU A C 1
ATOM 808 O O . GLU A 1 105 ? 1.395 4.949 14.641 1 96.75 105 GLU A O 1
ATOM 813 N N . LYS A 1 106 ? 2.746 5.605 12.977 1 96.5 106 LYS A N 1
ATOM 814 C CA . LYS A 1 106 ? 3.607 6.402 13.852 1 96.5 106 LYS A CA 1
ATOM 815 C C . LYS A 1 106 ? 2.801 7.453 14.609 1 96.5 106 LYS A C 1
ATOM 817 O O . LYS A 1 106 ? 3.031 7.68 15.797 1 96.5 106 LYS A O 1
ATOM 822 N N . TYR A 1 107 ? 1.926 8.086 13.891 1 97.25 107 TYR A N 1
ATOM 823 C CA . TYR A 1 107 ? 1.106 9.148 14.461 1 97.25 107 TYR A CA 1
ATOM 824 C C . TYR A 1 107 ? -0.327 8.68 14.672 1 97.25 107 TYR A C 1
ATOM 826 O O . TYR A 1 107 ? -1.277 9.367 14.297 1 97.25 107 TYR A O 1
ATOM 834 N N . ALA A 1 108 ? -0.459 7.508 15.258 1 96.12 108 ALA A N 1
ATOM 835 C CA . ALA A 1 108 ? -1.746 6.84 15.414 1 96.12 108 ALA A CA 1
ATOM 836 C C . ALA A 1 108 ? -2.693 7.672 16.281 1 96.12 108 ALA A C 1
ATOM 838 O O . ALA A 1 108 ? -3.916 7.523 16.188 1 96.12 108 ALA A O 1
ATOM 839 N N . ASP A 1 109 ? -2.178 8.539 17.094 1 95 109 ASP A N 1
ATOM 840 C CA . ASP A 1 109 ? -2.992 9.352 17.984 1 95 109 ASP A CA 1
ATOM 841 C C . ASP A 1 109 ? -3.576 10.562 17.266 1 95 109 ASP A C 1
ATOM 843 O O . ASP A 1 109 ? -4.363 11.312 17.844 1 95 109 ASP A O 1
ATOM 847 N N . LYS A 1 110 ? -3.215 10.766 16.016 1 97.38 110 LYS A N 1
ATOM 848 C CA . LYS A 1 110 ? -3.732 11.844 15.18 1 97.38 110 LYS A CA 1
ATOM 849 C C . LYS A 1 110 ? -4.719 11.312 14.148 1 97.38 110 LYS A C 1
ATOM 851 O O . LYS A 1 110 ? -4.695 10.125 13.812 1 97.38 110 LYS A O 1
ATOM 856 N N . LYS A 1 111 ? -5.59 12.195 13.719 1 97.69 111 LYS A N 1
ATOM 857 C CA . LYS A 1 111 ? -6.531 11.82 12.664 1 97.69 111 LYS A CA 1
ATOM 858 C C . LYS A 1 111 ? -5.957 12.117 11.281 1 97.69 111 LYS A C 1
ATOM 860 O O . LYS A 1 111 ? -6.129 13.219 10.758 1 97.69 111 LYS A O 1
ATOM 865 N N . ILE A 1 112 ? -5.348 11.148 10.695 1 98.5 112 ILE A N 1
ATOM 866 C CA . ILE A 1 112 ? -4.719 11.305 9.391 1 98.5 112 ILE A CA 1
ATOM 867 C C . ILE A 1 112 ? -5.41 10.398 8.375 1 98.5 112 ILE A C 1
ATOM 869 O O . ILE A 1 112 ? -5.691 9.234 8.664 1 98.5 112 ILE A O 1
ATOM 873 N N . ARG A 1 113 ? -5.723 10.938 7.254 1 98.38 113 ARG A N 1
ATOM 874 C CA . ARG A 1 113 ? -6.305 10.164 6.16 1 98.38 113 ARG A CA 1
ATOM 875 C C . ARG A 1 113 ? -5.496 10.328 4.879 1 98.38 113 ARG A C 1
ATOM 877 O O . ARG A 1 113 ? -4.973 11.406 4.602 1 98.38 113 ARG A O 1
ATOM 884 N N . ILE A 1 114 ? -5.375 9.25 4.172 1 98.25 114 ILE A N 1
ATOM 885 C CA . ILE A 1 114 ? -4.898 9.273 2.795 1 98.25 114 ILE A CA 1
ATOM 886 C C . ILE A 1 114 ? -6.082 9.195 1.837 1 98.25 114 ILE A C 1
ATOM 888 O O . ILE A 1 114 ? -6.914 8.297 1.937 1 98.25 114 ILE A O 1
ATOM 892 N N . ILE A 1 115 ? -6.176 10.148 0.888 1 97.38 115 ILE A N 1
ATOM 893 C CA . ILE A 1 115 ? -7.359 10.25 0.041 1 97.38 115 ILE A CA 1
ATOM 894 C C . ILE A 1 115 ? -6.938 10.344 -1.424 1 97.38 115 ILE A C 1
ATOM 896 O O . ILE A 1 115 ? -6.023 11.102 -1.764 1 97.38 115 ILE A O 1
ATOM 900 N N . ASP A 1 116 ? -7.484 9.531 -2.279 1 95.75 116 ASP A N 1
ATOM 901 C CA . ASP A 1 116 ? -7.438 9.734 -3.723 1 95.75 116 ASP A CA 1
ATOM 902 C C . ASP A 1 116 ? -8.812 9.523 -4.352 1 95.75 116 ASP A C 1
ATOM 904 O O . ASP A 1 116 ? -9.828 9.562 -3.66 1 95.75 116 ASP A O 1
ATOM 908 N N . GLN A 1 117 ? -8.844 9.344 -5.652 1 93.06 117 GLN A N 1
ATOM 909 C CA . GLN A 1 117 ? -10.125 9.336 -6.359 1 93.06 117 GLN A CA 1
ATOM 910 C C . GLN A 1 117 ? -10.961 8.117 -5.98 1 93.06 117 GLN A C 1
ATOM 912 O O . GLN A 1 117 ? -12.188 8.164 -6.02 1 93.06 117 GLN A O 1
ATOM 917 N N . GLN A 1 118 ? -10.297 7.043 -5.492 1 95.75 118 GLN A N 1
ATOM 918 C CA . GLN A 1 118 ? -11 5.777 -5.324 1 95.75 118 GLN A CA 1
ATOM 919 C C . GLN A 1 118 ? -10.891 5.27 -3.889 1 95.75 118 GLN A C 1
ATOM 921 O O . GLN A 1 118 ? -11.523 4.281 -3.52 1 95.75 118 GLN A O 1
ATOM 926 N N . ASN A 1 119 ? -10.102 5.984 -3.1 1 97.5 119 ASN A N 1
ATOM 927 C CA . ASN A 1 119 ? -9.758 5.379 -1.817 1 97.5 119 ASN A CA 1
ATOM 928 C C . ASN A 1 119 ? -9.695 6.422 -0.706 1 97.5 119 ASN A C 1
ATOM 930 O O . ASN A 1 119 ? -9.258 7.555 -0.935 1 97.5 119 ASN A O 1
ATOM 934 N N . VAL A 1 120 ? -10.086 6.023 0.472 1 98.06 120 VAL A N 1
ATOM 935 C CA . VAL A 1 120 ? -9.766 6.699 1.725 1 98.06 120 VAL A CA 1
ATOM 936 C C . VAL A 1 120 ? -9.172 5.695 2.713 1 98.06 120 VAL A C 1
ATOM 938 O O . VAL A 1 120 ? -9.766 4.645 2.973 1 98.06 120 VAL A O 1
ATOM 941 N N . ILE A 1 121 ? -8.008 5.984 3.242 1 98.69 121 ILE A N 1
ATOM 942 C CA . ILE A 1 121 ? -7.336 5.105 4.191 1 98.69 121 ILE A CA 1
ATOM 943 C C . ILE A 1 121 ? -7.148 5.828 5.523 1 98.69 121 ILE A C 1
ATOM 945 O O . ILE A 1 121 ? -6.719 6.98 5.555 1 98.69 121 ILE A O 1
ATOM 949 N N . GLN A 1 122 ? -7.43 5.215 6.609 1 98.62 122 GLN A N 1
ATOM 950 C CA . GLN A 1 122 ? -7.199 5.77 7.938 1 98.62 122 GLN A CA 1
ATOM 951 C C . GLN A 1 122 ? -7.035 4.66 8.977 1 98.62 122 GLN A C 1
ATOM 953 O O . GLN A 1 122 ? -7.344 3.498 8.703 1 98.62 122 GLN A O 1
ATOM 958 N N . LEU A 1 123 ? -6.57 5.008 10.109 1 98.31 123 LEU A N 1
ATOM 959 C CA . LEU A 1 123 ? -6.422 4.074 11.227 1 98.31 123 LEU A CA 1
ATOM 960 C C . LEU A 1 123 ? -7.621 4.148 12.164 1 98.31 123 LEU A C 1
ATOM 962 O O . LEU A 1 123 ? -8.117 5.238 12.453 1 98.31 123 LEU A O 1
ATOM 966 N N . LEU A 1 124 ? -8.102 3.021 12.594 1 98.38 124 LEU A N 1
ATOM 967 C CA . LEU A 1 124 ? -9.055 2.93 13.688 1 98.38 124 LEU A CA 1
ATOM 968 C C . LEU A 1 124 ? -8.359 2.494 14.977 1 98.38 124 LEU A C 1
ATOM 970 O O . LEU A 1 124 ? -7.793 1.402 15.047 1 98.38 124 LEU A O 1
ATOM 974 N N . LEU A 1 125 ? -8.406 3.289 15.977 1 98.31 125 LEU A N 1
ATOM 975 C CA . LEU A 1 125 ? -7.852 2.93 17.281 1 98.31 125 LEU A CA 1
ATOM 976 C C . LEU A 1 125 ? -8.734 1.901 17.969 1 98.31 125 LEU A C 1
ATOM 978 O O . LEU A 1 125 ? -9.852 1.627 17.531 1 98.31 125 LEU A O 1
ATOM 982 N N . PRO A 1 126 ? -8.18 1.221 19 1 98.56 126 PRO A N 1
ATOM 983 C CA . PRO A 1 126 ? -9.031 0.266 19.719 1 98.56 126 PRO A CA 1
ATOM 984 C C . PRO A 1 126 ? -10.336 0.89 20.203 1 98.56 126 PRO A C 1
ATOM 986 O O . PRO A 1 126 ? -10.328 2.01 20.719 1 98.56 126 PRO A O 1
ATOM 989 N N . GLY A 1 127 ? -11.383 0.278 19.938 1 98.56 127 GLY A N 1
ATOM 990 C CA . GLY A 1 127 ? -12.695 0.782 20.328 1 98.56 127 GLY A CA 1
ATOM 991 C C . GLY A 1 127 ? -13.773 0.464 19.312 1 98.56 127 GLY A C 1
ATOM 992 O O . GLY A 1 127 ? -13.656 -0.506 18.547 1 98.56 127 GLY A O 1
ATOM 993 N N . THR A 1 128 ? -14.875 1.189 19.453 1 98.75 128 THR A N 1
ATOM 994 C CA . THR A 1 128 ? -16.016 0.997 18.578 1 98.75 128 THR A CA 1
ATOM 995 C C . THR A 1 128 ? -16.188 2.184 17.625 1 98.75 128 THR A C 1
ATOM 997 O O . THR A 1 128 ? -16.094 3.338 18.047 1 98.75 128 THR A O 1
ATOM 1000 N N . HIS A 1 129 ? -16.359 1.904 16.359 1 98.62 129 HIS A N 1
ATOM 1001 C CA . HIS A 1 129 ? -16.406 2.928 15.328 1 98.62 129 HIS A CA 1
ATOM 1002 C C . HIS A 1 129 ? -17.609 2.717 14.406 1 98.62 129 HIS A C 1
ATOM 1004 O O . HIS A 1 129 ? -18.078 1.588 14.234 1 98.62 129 HIS A O 1
ATOM 1010 N N . LYS A 1 130 ? -18.078 3.764 13.883 1 98.19 130 LYS A N 1
ATOM 1011 C CA . LYS A 1 130 ? -19.156 3.707 12.898 1 98.19 130 LYS A CA 1
ATOM 1012 C C . LYS A 1 130 ? -18.625 4 11.492 1 98.19 130 LYS A C 1
ATOM 1014 O O . LYS A 1 130 ? -17.828 4.918 11.305 1 98.19 130 LYS A O 1
ATOM 1019 N N . VAL A 1 131 ? -18.984 3.209 10.547 1 97.5 131 VAL A N 1
ATOM 1020 C CA . VAL A 1 131 ? -18.734 3.432 9.133 1 97.5 131 VAL A CA 1
ATOM 1021 C C . VAL A 1 131 ? -20.047 3.701 8.398 1 97.5 131 VAL A C 1
ATOM 1023 O O . VAL A 1 131 ? -20.906 2.83 8.328 1 97.5 131 VAL A O 1
ATOM 1026 N N . TYR A 1 132 ? -20.156 4.812 7.852 1 96.12 132 TYR A N 1
ATOM 1027 C CA . TYR A 1 132 ? -21.391 5.223 7.191 1 96.12 132 TYR A CA 1
ATOM 1028 C C . TYR A 1 132 ? -21.359 4.895 5.707 1 96.12 132 TYR A C 1
ATOM 1030 O O . TYR A 1 132 ? -20.297 4.961 5.078 1 96.12 132 TYR A O 1
ATOM 1038 N N . GLN A 1 133 ? -22.5 4.574 5.25 1 93.81 133 GLN A N 1
ATOM 1039 C CA . GLN A 1 133 ? -22.609 4.441 3.801 1 93.81 133 GLN A CA 1
ATOM 1040 C C . GLN A 1 133 ? -22.359 5.773 3.104 1 93.81 133 GLN A C 1
ATOM 1042 O O . GLN A 1 133 ? -22.859 6.812 3.539 1 93.81 133 GLN A O 1
ATOM 1047 N N . ASP A 1 134 ? -21.484 5.828 2.148 1 94.06 134 ASP A N 1
ATOM 1048 C CA . ASP A 1 134 ? -21.156 7.023 1.373 1 94.06 134 ASP A CA 1
ATOM 1049 C C . ASP A 1 134 ? -20.797 6.664 -0.065 1 94.06 134 ASP A C 1
ATOM 1051 O O . ASP A 1 134 ? -21.344 5.711 -0.63 1 94.06 134 ASP A O 1
ATOM 1055 N N . GLU A 1 135 ? -20.031 7.504 -0.739 1 94.06 135 GLU A N 1
ATOM 1056 C CA . GLU A 1 135 ? -19.734 7.277 -2.148 1 94.06 135 GLU A CA 1
ATOM 10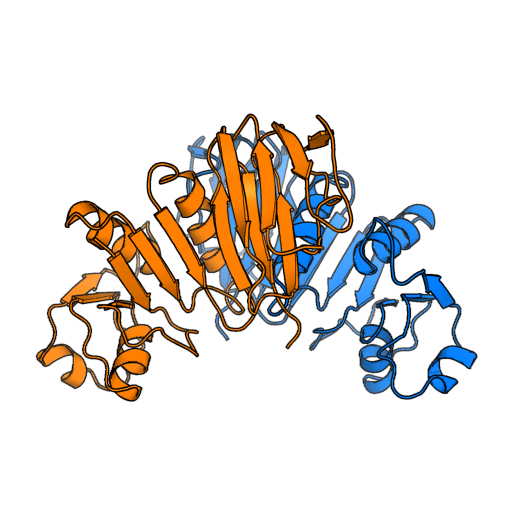57 C C . GLU A 1 135 ? -18.797 6.09 -2.326 1 94.06 135 GLU A C 1
ATOM 1059 O O . GLU A 1 135 ? -18.625 5.582 -3.438 1 94.06 135 GLU A O 1
ATOM 1064 N N . TYR A 1 136 ? -18.172 5.703 -1.246 1 96.25 136 TYR A N 1
ATOM 1065 C CA . TYR A 1 136 ? -17.312 4.52 -1.293 1 96.25 136 TYR A CA 1
ATOM 1066 C C . TYR A 1 136 ? -18.125 3.254 -1.039 1 96.25 136 TYR A C 1
ATOM 1068 O O . TYR A 1 136 ? -18.594 3.02 0.08 1 96.25 136 TYR A O 1
ATOM 1076 N N . LYS A 1 137 ? -18.188 2.436 -2.01 1 95.31 137 LYS A N 1
ATOM 1077 C CA . LYS A 1 137 ? -19.031 1.244 -1.975 1 95.31 137 LYS A CA 1
ATOM 1078 C C . LYS A 1 137 ? -18.5 0.224 -0.971 1 95.31 137 LYS A C 1
ATOM 1080 O O . LYS A 1 137 ? -19.281 -0.473 -0.318 1 95.31 137 LYS A O 1
ATOM 1085 N N . TYR A 1 138 ? -17.219 0.163 -0.872 1 96.62 138 TYR A N 1
ATOM 1086 C CA . TYR A 1 138 ? -16.609 -0.913 -0.098 1 96.62 138 TYR A CA 1
ATOM 1087 C C . TYR A 1 138 ? -15.836 -0.358 1.092 1 96.62 138 TYR A C 1
ATOM 1089 O O . TYR A 1 138 ? -15.32 0.761 1.037 1 96.62 138 TYR A O 1
ATOM 1097 N N . PHE A 1 139 ? -15.805 -1.123 2.16 1 97.88 139 PHE A N 1
ATOM 1098 C CA . PHE A 1 139 ? -14.812 -0.899 3.207 1 97.88 139 PHE A CA 1
ATOM 1099 C C . PHE A 1 139 ? -14.055 -2.186 3.523 1 97.88 139 PHE A C 1
ATOM 1101 O O . PHE A 1 139 ? -14.633 -3.273 3.484 1 97.88 139 PHE A O 1
ATOM 1108 N N . SER A 1 140 ? -12.789 -2.1 3.725 1 98.06 140 SER A N 1
ATOM 1109 C CA . SER A 1 140 ? -11.906 -3.213 4.055 1 98.06 140 SER A CA 1
ATOM 1110 C C . SER A 1 140 ? -11.133 -2.947 5.344 1 98.06 140 SER A C 1
ATOM 1112 O O . SER A 1 140 ? -10.875 -1.792 5.688 1 98.06 140 SER A O 1
ATOM 1114 N N . LEU A 1 141 ? -10.828 -3.971 6.062 1 98.44 141 LEU A N 1
ATOM 1115 C CA . LEU A 1 141 ? -10.07 -3.869 7.305 1 98.44 141 LEU A CA 1
ATOM 1116 C C . LEU A 1 141 ? -8.797 -4.711 7.234 1 98.44 141 LEU A C 1
ATOM 1118 O O . LEU A 1 141 ? -8.836 -5.859 6.781 1 98.44 141 LEU A O 1
ATOM 1122 N N . TYR A 1 142 ? -7.695 -4.148 7.621 1 98.19 142 TYR A N 1
ATOM 1123 C CA . TYR A 1 142 ? -6.426 -4.859 7.688 1 98.19 142 TYR A CA 1
ATOM 1124 C C . TYR A 1 142 ? -5.773 -4.688 9.055 1 98.19 142 TYR A C 1
ATOM 1126 O O . TYR A 1 142 ? -5.727 -3.58 9.594 1 98.19 142 TYR A O 1
ATOM 1134 N N . ALA A 1 143 ? -5.277 -5.707 9.586 1 97.31 143 ALA A N 1
ATOM 1135 C CA . ALA A 1 143 ? -4.617 -5.656 10.883 1 97.31 143 ALA A CA 1
ATOM 1136 C C . ALA A 1 143 ? -3.172 -5.188 10.75 1 97.31 143 ALA A C 1
ATOM 1138 O O . ALA A 1 143 ? -2.475 -5.57 9.805 1 97.31 143 ALA A O 1
ATOM 1139 N N . LEU A 1 144 ? -2.736 -4.332 11.633 1 95.5 144 LEU A N 1
ATOM 1140 C CA . LEU A 1 144 ? -1.315 -4.039 11.781 1 95.5 144 LEU A CA 1
ATOM 1141 C C . LEU A 1 144 ? -0.643 -5.062 12.688 1 95.5 144 LEU A C 1
ATOM 1143 O O . LEU A 1 144 ? 0.439 -5.562 12.375 1 95.5 144 LEU A O 1
ATOM 1147 N N . ASP A 1 145 ? -1.17 -5.25 13.781 1 95.25 145 ASP A N 1
ATOM 1148 C CA . ASP A 1 145 ? -0.966 -6.398 14.656 1 95.25 145 ASP A CA 1
ATOM 1149 C C . ASP A 1 145 ? -2.242 -7.23 14.773 1 95.25 145 ASP A C 1
ATOM 1151 O O . ASP A 1 145 ? -3.344 -6.723 14.57 1 95.25 145 ASP A O 1
ATOM 1155 N N . ASP A 1 146 ? -2.039 -8.539 15.055 1 97.12 146 ASP A N 1
ATOM 1156 C CA . ASP A 1 146 ? -3.227 -9.367 15.227 1 97.12 146 ASP A CA 1
ATOM 1157 C C . ASP A 1 146 ? -4.203 -8.734 16.219 1 97.12 146 ASP A C 1
ATOM 1159 O O . ASP A 1 146 ? -3.793 -8.195 17.234 1 97.12 146 ASP A O 1
ATOM 1163 N N . ALA A 1 147 ? -5.465 -8.766 15.844 1 97.94 147 ALA A N 1
ATOM 1164 C CA . ALA A 1 147 ? -6.492 -8.094 16.641 1 97.94 147 ALA A CA 1
ATOM 1165 C C . ALA A 1 147 ? -7.82 -8.836 16.562 1 97.94 147 ALA A C 1
ATOM 1167 O O . ALA A 1 147 ? -8.102 -9.516 15.562 1 97.94 147 ALA A O 1
ATOM 1168 N N . TYR A 1 148 ? -8.547 -8.734 17.562 1 98.62 148 TYR A N 1
ATOM 1169 C CA . TYR A 1 148 ? -9.938 -9.18 17.5 1 98.62 148 TYR A CA 1
ATOM 1170 C C . TYR A 1 148 ? -10.836 -8.086 16.922 1 98.62 148 TYR A C 1
ATOM 1172 O O . TYR A 1 148 ? -10.703 -6.914 17.281 1 98.62 148 TYR A O 1
ATOM 1180 N N . ILE A 1 149 ? -11.766 -8.461 16.047 1 98.44 149 ILE A N 1
ATOM 1181 C CA . ILE A 1 149 ? -12.656 -7.457 15.477 1 98.44 149 ILE A CA 1
ATOM 1182 C C . ILE A 1 149 ? -14.086 -7.992 15.445 1 98.44 149 ILE A C 1
ATOM 1184 O O . ILE A 1 149 ? -14.305 -9.203 15.328 1 98.44 149 ILE A O 1
ATOM 1188 N N . ASP A 1 150 ? -15.023 -7.09 15.594 1 98.75 150 ASP A N 1
ATOM 1189 C CA . ASP A 1 150 ? -16.438 -7.289 15.336 1 98.75 150 ASP A CA 1
ATOM 1190 C C . ASP A 1 150 ? -16.938 -6.367 14.219 1 98.75 150 ASP A C 1
ATOM 1192 O O . ASP A 1 150 ? -16.531 -5.203 14.148 1 98.75 150 ASP A O 1
ATOM 1196 N N . ILE A 1 151 ? -17.719 -6.879 13.375 1 98.12 151 ILE A N 1
ATOM 1197 C CA . ILE A 1 151 ? -18.375 -6.074 12.344 1 98.12 151 ILE A CA 1
ATOM 1198 C C . ILE A 1 151 ? -19.875 -6.348 12.359 1 98.12 151 ILE A C 1
ATOM 1200 O O . ILE A 1 151 ? -20.312 -7.496 12.242 1 98.12 151 ILE A O 1
ATOM 1204 N N . ASP A 1 152 ? -20.641 -5.344 12.508 1 97.81 152 ASP A N 1
ATOM 1205 C CA . ASP A 1 152 ? -22.094 -5.402 12.43 1 97.81 152 ASP A CA 1
ATOM 1206 C C . ASP A 1 152 ? -22.625 -4.395 11.414 1 97.81 152 ASP A C 1
ATOM 1208 O O . ASP A 1 152 ? -22.031 -3.338 11.211 1 97.81 152 ASP A O 1
ATOM 1212 N N . GLY A 1 153 ? -23.75 -4.797 10.836 1 97.44 153 GLY A N 1
ATOM 1213 C CA . GLY A 1 153 ? -24.375 -3.873 9.898 1 97.44 153 GLY A CA 1
ATOM 1214 C C . GLY A 1 153 ? -23.719 -3.883 8.531 1 97.44 153 GLY A C 1
ATOM 1215 O O . GLY A 1 153 ? -23.781 -2.891 7.801 1 97.44 153 GLY A O 1
ATOM 1216 N N . ALA A 1 154 ? -23.062 -4.945 8.195 1 96.56 154 ALA A N 1
ATOM 1217 C CA . ALA A 1 154 ? -22.375 -5.078 6.91 1 96.56 154 ALA A CA 1
ATOM 1218 C C . ALA A 1 154 ? -22.797 -6.363 6.199 1 96.56 154 ALA A C 1
ATOM 1220 O O . ALA A 1 154 ? -23.438 -7.23 6.801 1 96.56 154 ALA A O 1
ATOM 1221 N N . GLU A 1 155 ? -22.484 -6.484 4.953 1 95 155 GLU A N 1
ATOM 1222 C CA . GLU A 1 155 ? -22.812 -7.668 4.168 1 95 155 GLU A CA 1
ATOM 1223 C C . GLU A 1 155 ? -22.156 -8.914 4.75 1 95 155 GLU A C 1
ATOM 1225 O O . GLU A 1 155 ? -22.719 -10.008 4.691 1 95 155 GLU A O 1
ATOM 1230 N N . TYR A 1 156 ? -20.922 -8.781 5.27 1 95.38 156 TYR A N 1
ATOM 1231 C CA . TYR A 1 156 ? -20.172 -9.875 5.875 1 95.38 156 TYR A CA 1
ATOM 1232 C C . TYR A 1 156 ? -19.828 -9.555 7.324 1 95.38 156 TYR A C 1
ATOM 1234 O O . TYR A 1 156 ? -18.719 -9.109 7.621 1 95.38 156 TYR A O 1
ATOM 1242 N N . PRO A 1 157 ? -20.797 -9.797 8.195 1 96.19 157 PRO A N 1
ATOM 1243 C CA . PRO A 1 157 ? -20.531 -9.523 9.617 1 96.19 157 PRO A CA 1
ATOM 1244 C C . PRO A 1 157 ? -19.516 -10.484 10.227 1 96.19 157 PRO A C 1
ATOM 1246 O O . PRO A 1 157 ? -19.281 -11.562 9.68 1 96.19 157 PRO A O 1
ATOM 1249 N N . LEU A 1 158 ? -18.875 -10.047 11.234 1 97.44 158 LEU A N 1
ATOM 1250 C CA . LEU A 1 158 ? -17.938 -10.852 12 1 97.44 158 LEU A CA 1
ATOM 1251 C C . LEU A 1 158 ? -18.172 -10.688 13.5 1 97.44 158 LEU A C 1
ATOM 1253 O O . LEU A 1 158 ? -18.594 -9.617 13.945 1 97.44 158 LEU A O 1
ATOM 1257 N N . ASN A 1 159 ? -17.938 -11.711 14.25 1 98.06 159 ASN A N 1
ATOM 1258 C CA . ASN A 1 159 ? -18.031 -11.719 15.703 1 98.06 159 ASN A CA 1
ATOM 1259 C C . ASN A 1 159 ? -16.766 -12.258 16.359 1 98.06 159 ASN A C 1
ATOM 1261 O O . ASN A 1 159 ? -16.484 -13.453 16.266 1 98.06 159 ASN A O 1
ATOM 1265 N N . GLN A 1 160 ? -16.094 -11.398 17.047 1 97.94 160 GLN A N 1
ATOM 1266 C CA . GLN A 1 160 ? -14.859 -11.742 17.734 1 97.94 160 GLN A CA 1
ATOM 1267 C C . GLN A 1 160 ? -13.898 -12.5 16.828 1 97.94 160 GLN A C 1
ATOM 1269 O O . GLN A 1 160 ? -13.359 -13.539 17.203 1 97.94 160 GLN A O 1
ATOM 1274 N N . TYR A 1 161 ? -13.797 -12.039 15.641 1 97.81 161 TYR A N 1
ATOM 1275 C CA . TYR A 1 161 ? -12.891 -12.656 14.68 1 97.81 161 TYR A CA 1
ATOM 1276 C C . TYR A 1 161 ? -11.445 -12.273 14.969 1 97.81 161 TYR A C 1
ATOM 1278 O O . TYR A 1 161 ? -11.141 -11.102 15.195 1 97.81 161 TYR A O 1
ATOM 1286 N N . PHE A 1 162 ? -10.617 -13.281 15.062 1 98.25 162 PHE A N 1
ATOM 1287 C CA . PHE A 1 162 ? -9.195 -13.039 15.25 1 98.25 162 PHE A CA 1
ATOM 1288 C C . PHE A 1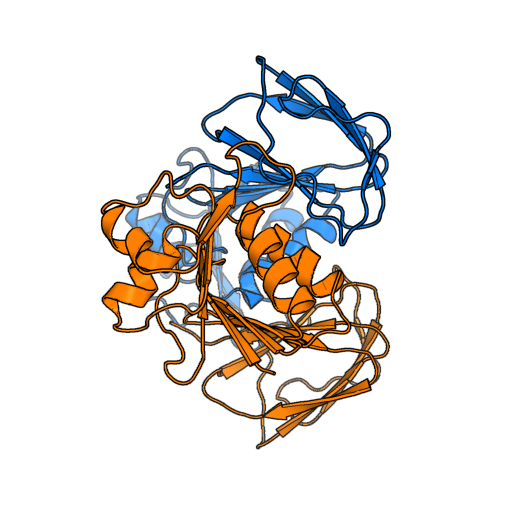 162 ? -8.516 -12.719 13.93 1 98.25 162 PHE A C 1
ATOM 1290 O O . PHE A 1 162 ? -8.055 -13.617 13.227 1 98.25 162 PHE A O 1
ATOM 1297 N N . LEU A 1 163 ? -8.406 -11.469 13.617 1 97.5 163 LEU A N 1
ATOM 1298 C CA . LEU A 1 163 ? -7.824 -10.992 12.367 1 97.5 163 LEU A CA 1
ATOM 1299 C C . LEU A 1 163 ? -6.305 -10.938 12.469 1 97.5 163 LEU A C 1
ATOM 1301 O O . LEU A 1 163 ? -5.758 -10.117 13.211 1 97.5 163 LEU A O 1
ATOM 1305 N N . GLN A 1 164 ? -5.684 -11.789 11.672 1 97.31 164 GLN A N 1
ATOM 1306 C CA . GLN A 1 164 ? -4.227 -11.781 11.633 1 97.31 164 GLN A CA 1
ATOM 1307 C C . GLN A 1 164 ? -3.705 -10.844 10.547 1 97.31 164 GLN A C 1
ATOM 1309 O O . GLN A 1 164 ? -4.398 -10.586 9.562 1 97.31 164 GLN A O 1
ATOM 1314 N N . ARG A 1 165 ? -2.559 -10.383 10.672 1 95.25 165 ARG A N 1
ATOM 1315 C CA . ARG A 1 165 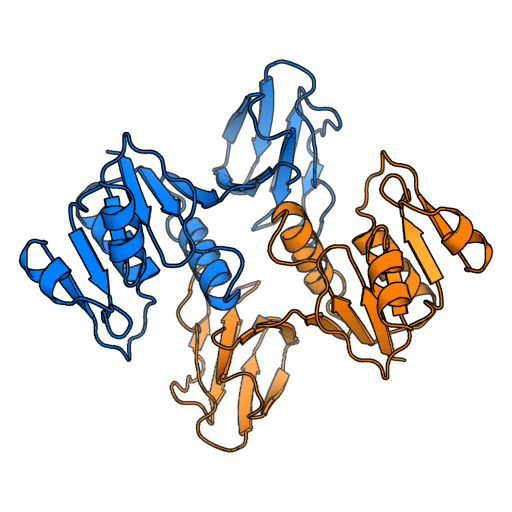? -1.969 -9.406 9.758 1 95.25 165 ARG A CA 1
ATOM 1316 C C . ARG A 1 165 ? -1.909 -9.945 8.336 1 95.25 165 ARG A C 1
ATOM 1318 O O . ARG A 1 165 ? -2.131 -9.211 7.375 1 95.25 165 ARG A O 1
ATOM 1325 N N . GLN A 1 166 ? -1.604 -11.219 8.258 1 94.94 166 GLN A N 1
ATOM 1326 C CA . GLN A 1 166 ? -1.428 -11.812 6.934 1 94.94 166 GLN A CA 1
ATOM 1327 C C . GLN A 1 166 ? -2.754 -12.32 6.375 1 94.94 166 GLN A C 1
ATOM 1329 O O . GLN A 1 166 ? -2.779 -13.031 5.371 1 94.94 166 GLN A O 1
ATOM 1334 N N . ASP A 1 167 ? -3.881 -11.992 7.047 1 93.62 167 ASP A N 1
ATOM 1335 C CA . ASP A 1 167 ? -5.223 -12.438 6.672 1 93.62 167 ASP A CA 1
ATOM 1336 C C . ASP A 1 167 ? -5.938 -11.367 5.844 1 93.62 167 ASP A C 1
ATOM 1338 O O . ASP A 1 167 ? -6.383 -10.352 6.379 1 93.62 167 ASP A O 1
ATOM 1342 N N . PRO A 1 168 ? -6.117 -11.648 4.551 1 92.25 168 PRO A N 1
ATOM 1343 C CA . PRO A 1 168 ? -6.801 -10.664 3.709 1 92.25 168 PRO A CA 1
ATOM 1344 C C . PRO A 1 168 ? -8.312 -10.852 3.689 1 92.25 168 PRO A C 1
ATOM 1346 O O . PRO A 1 168 ? -8.984 -10.391 2.764 1 92.25 168 PRO A O 1
ATOM 1349 N N . LEU A 1 169 ? -8.922 -11.438 4.598 1 89.06 169 LEU A N 1
ATOM 1350 C CA . LEU A 1 169 ? -10.32 -11.844 4.598 1 89.06 169 LEU A CA 1
ATOM 1351 C C . LEU A 1 169 ? -11.242 -10.633 4.535 1 89.06 169 LEU A C 1
ATOM 1353 O O . LEU A 1 169 ? -12.258 -10.648 3.832 1 89.06 169 LEU A O 1
ATOM 1357 N N . CYS A 1 170 ? -10.969 -9.555 5.195 1 92.81 170 CYS A N 1
ATOM 1358 C CA . CYS A 1 170 ? -11.867 -8.422 5.375 1 92.81 170 CYS A CA 1
ATOM 1359 C C . CYS A 1 170 ? -11.719 -7.418 4.234 1 92.81 170 CYS A C 1
ATOM 1361 O O . CYS A 1 170 ? -11.609 -6.215 4.469 1 92.81 170 CYS A O 1
ATOM 1363 N N . VAL A 1 171 ? -11.602 -7.914 3.047 1 95.56 171 VAL A N 1
ATOM 1364 C CA . VAL A 1 171 ? -11.469 -7.055 1.874 1 95.56 171 VAL A CA 1
ATOM 1365 C C . VAL A 1 171 ? -12.828 -6.855 1.222 1 95.56 171 VAL A C 1
ATOM 1367 O O . VAL A 1 171 ? -13.617 -7.797 1.119 1 95.56 171 VAL A O 1
ATOM 1370 N N . SER A 1 172 ? -13.18 -5.656 0.916 1 94.81 172 SER A N 1
ATOM 1371 C CA . SER A 1 172 ? -14.312 -5.254 0.097 1 94.81 172 SER A CA 1
ATOM 1372 C C . SER A 1 172 ? -15.633 -5.652 0.748 1 94.81 172 SER A C 1
ATOM 1374 O O . SER A 1 172 ? -16.516 -6.211 0.088 1 94.81 172 SER A O 1
ATOM 1376 N N . ASN A 1 173 ? -15.758 -5.461 2.035 1 96.12 173 ASN A N 1
ATOM 1377 C CA . ASN A 1 173 ? -17.078 -5.535 2.668 1 96.12 173 ASN A CA 1
ATOM 1378 C C . ASN A 1 173 ? -17.953 -4.359 2.258 1 96.12 173 ASN A C 1
ATOM 1380 O O . ASN A 1 173 ? -17.484 -3.418 1.618 1 96.12 173 ASN A O 1
ATOM 1384 N N . GLN A 1 174 ? -19.234 -4.457 2.535 1 95.75 174 GLN A N 1
ATOM 1385 C CA . GLN A 1 174 ? -20.172 -3.396 2.182 1 95.75 174 GLN A CA 1
ATOM 1386 C C . GLN A 1 174 ? -21.141 -3.104 3.33 1 95.75 174 GLN A C 1
ATOM 1388 O O . GLN A 1 174 ? -21.625 -4.027 3.986 1 95.75 174 GLN A O 1
ATOM 1393 N N . VAL A 1 175 ? -21.391 -1.831 3.482 1 95.5 175 VAL A N 1
ATOM 1394 C CA . VAL A 1 175 ? -22.406 -1.455 4.465 1 95.5 175 VAL A CA 1
ATOM 1395 C C . VAL A 1 175 ? -23.781 -1.872 3.973 1 95.5 175 VAL A C 1
ATOM 1397 O O . VAL A 1 175 ? -24.156 -1.568 2.838 1 95.5 175 VAL A O 1
ATOM 1400 N N . SER A 1 176 ? -24.469 -2.629 4.688 1 92.06 176 SER A N 1
ATOM 1401 C CA . SER A 1 176 ? -25.75 -3.184 4.273 1 92.06 176 SER A CA 1
ATOM 1402 C C . SER A 1 176 ? -26.906 -2.248 4.645 1 92.06 176 SER A C 1
ATOM 1404 O O . SER A 1 176 ? -27.938 -2.24 3.979 1 92.06 176 SER A O 1
ATOM 1406 N N . CYS A 1 177 ? -26.781 -1.532 5.688 1 87.44 177 CYS A N 1
ATOM 1407 C CA . CYS A 1 177 ? -27.766 -0.544 6.094 1 87.44 177 CYS A CA 1
ATOM 1408 C C . CYS A 1 177 ? -27.203 0.868 5.988 1 87.44 177 CYS A C 1
ATOM 1410 O O . CYS A 1 177 ? -26.422 1.163 5.086 1 87.44 177 CYS A O 1
ATOM 1412 N N . GLU A 1 178 ? -27.516 1.73 6.875 1 91.94 178 GLU A N 1
ATOM 1413 C CA . GLU A 1 178 ? -27.016 3.104 6.859 1 91.94 178 GLU A CA 1
ATOM 1414 C C . GLU A 1 178 ? -25.672 3.209 7.574 1 91.94 178 GLU A C 1
ATOM 1416 O O . GLU A 1 178 ? -24.844 4.055 7.227 1 91.94 178 GLU A O 1
ATOM 1421 N N . ILE A 1 179 ? -25.516 2.215 8.453 1 96.62 179 ILE A N 1
ATOM 1422 C CA . ILE A 1 179 ? -24.328 2.295 9.289 1 96.62 179 ILE A CA 1
ATOM 1423 C C . ILE A 1 179 ? -23.812 0.891 9.578 1 96.62 179 ILE A C 1
ATOM 1425 O O . ILE A 1 179 ? -24.594 -0.021 9.859 1 96.62 179 ILE A O 1
ATOM 1429 N N . ALA A 1 180 ? -22.484 0.71 9.391 1 97.81 180 ALA A N 1
ATOM 1430 C CA . ALA A 1 180 ? -21.812 -0.465 9.938 1 97.81 180 ALA A CA 1
ATOM 1431 C C . ALA A 1 180 ? -21.031 -0.112 11.195 1 97.81 180 ALA A C 1
ATOM 1433 O O . ALA A 1 180 ? -20.453 0.973 11.289 1 97.81 180 ALA A O 1
ATOM 1434 N N . THR A 1 181 ? -21.031 -0.981 12.156 1 98.5 181 THR A N 1
ATOM 1435 C CA . THR A 1 181 ? -20.281 -0.79 13.391 1 98.5 181 THR A CA 1
ATOM 1436 C C . THR A 1 181 ? -19.094 -1.755 13.461 1 98.5 181 THR A C 1
ATOM 1438 O O . THR A 1 181 ? -19.266 -2.965 13.289 1 98.5 181 THR A O 1
ATOM 1441 N N . ILE A 1 182 ? -17.938 -1.205 13.703 1 98.69 182 ILE A N 1
ATOM 1442 C CA . ILE A 1 182 ? -16.703 -1.981 13.82 1 98.69 182 ILE A CA 1
ATOM 1443 C C . ILE A 1 182 ? -16.141 -1.838 15.234 1 98.69 182 ILE A C 1
ATOM 1445 O O . ILE A 1 182 ? -16 -0.723 15.75 1 98.69 182 ILE A O 1
ATOM 1449 N N . THR A 1 183 ? -15.852 -2.908 15.844 1 98.81 183 THR A N 1
ATOM 1450 C CA . THR A 1 183 ? -15.125 -2.908 17.109 1 98.81 183 THR A CA 1
ATOM 1451 C C . THR A 1 183 ? -13.797 -3.646 16.969 1 98.81 183 THR A C 1
ATOM 1453 O O . THR A 1 183 ? -13.75 -4.754 16.438 1 98.81 183 THR A O 1
ATOM 1456 N N . ASN A 1 184 ? -12.727 -3.045 17.391 1 98.69 184 ASN A N 1
ATOM 1457 C CA . ASN A 1 184 ? -11.406 -3.656 17.266 1 98.69 184 ASN A CA 1
ATOM 1458 C C . ASN A 1 184 ? -10.602 -3.533 18.547 1 98.69 184 ASN A C 1
ATOM 1460 O O . ASN A 1 184 ? -10.656 -2.502 19.219 1 98.69 184 ASN A O 1
ATOM 1464 N N . SER A 1 185 ? -9.828 -4.531 18.891 1 98.75 185 SER A N 1
ATOM 1465 C CA . SER A 1 185 ? -9.094 -4.621 20.141 1 98.75 185 SER A CA 1
ATOM 1466 C C . SER A 1 185 ? -7.734 -3.93 20.047 1 98.75 185 SER A C 1
ATOM 1468 O O . SER A 1 185 ? -7.125 -3.596 21.062 1 98.75 185 SER A O 1
ATOM 1470 N N . LYS A 1 186 ? -7.176 -3.801 18.875 1 98.12 186 LYS A N 1
ATOM 1471 C CA . LYS A 1 186 ? -5.938 -3.105 18.547 1 98.12 186 LYS A CA 1
ATOM 1472 C C . LYS A 1 186 ? -6.129 -2.197 17.328 1 98.12 186 LYS A C 1
ATOM 1474 O O . LYS A 1 186 ? -7.148 -2.279 16.641 1 98.12 186 LYS A O 1
ATOM 1479 N N . PRO A 1 187 ? -5.211 -1.347 17.078 1 97.81 187 PRO A N 1
ATOM 1480 C CA . PRO A 1 187 ? -5.352 -0.5 15.898 1 97.81 187 PRO A CA 1
ATOM 1481 C C . PRO A 1 187 ? -5.441 -1.309 14.602 1 97.81 187 PRO A C 1
ATOM 1483 O O . PRO A 1 187 ? -4.703 -2.283 14.43 1 97.81 187 PRO A O 1
ATOM 1486 N N . ILE A 1 188 ? -6.391 -0.9 13.727 1 98.06 188 ILE A N 1
ATOM 1487 C CA . ILE A 1 188 ? -6.527 -1.563 12.438 1 98.06 188 ILE A CA 1
ATOM 1488 C C . ILE A 1 188 ? -6.645 -0.519 11.328 1 98.06 188 ILE A C 1
ATOM 1490 O O . ILE A 1 188 ? -6.965 0.643 11.594 1 98.06 188 ILE A O 1
ATOM 1494 N N . LEU A 1 189 ? -6.348 -0.906 10.141 1 98.5 189 LEU A N 1
ATOM 1495 C CA . LEU A 1 189 ? -6.465 -0.039 8.969 1 98.5 189 LEU A CA 1
ATOM 1496 C C . LEU A 1 189 ? -7.852 -0.154 8.344 1 98.5 189 LEU A C 1
ATOM 1498 O O . LEU A 1 189 ? -8.328 -1.261 8.086 1 98.5 189 LEU A O 1
ATOM 1502 N N . LEU A 1 190 ? -8.5 0.946 8.18 1 98.81 190 LEU A N 1
ATOM 1503 C CA . LEU A 1 190 ? -9.742 1.025 7.406 1 98.81 190 LEU A CA 1
ATOM 1504 C C . LEU A 1 190 ? -9.477 1.599 6.016 1 98.81 190 LEU A C 1
ATOM 1506 O O . LEU A 1 190 ? -8.875 2.666 5.887 1 98.81 190 LEU A O 1
ATOM 1510 N N . VAL A 1 191 ? -9.891 0.9 5.012 1 98.69 191 VAL A N 1
ATOM 1511 C CA . VAL A 1 191 ? -9.797 1.363 3.631 1 98.69 191 VAL A CA 1
ATOM 1512 C C . VAL A 1 191 ? -11.188 1.416 3.008 1 98.69 191 VAL A C 1
ATOM 1514 O O . VAL A 1 191 ? -11.859 0.389 2.887 1 98.69 191 VAL A O 1
ATOM 1517 N N . LYS A 1 192 ? -11.648 2.572 2.725 1 98.5 192 LYS A N 1
ATOM 1518 C CA . LYS A 1 192 ? -12.852 2.723 1.909 1 98.5 192 LYS A CA 1
ATOM 1519 C C . LYS A 1 192 ? -12.492 2.861 0.43 1 98.5 192 LYS A C 1
ATOM 1521 O O . LYS A 1 192 ? -11.555 3.574 0.075 1 98.5 192 LYS A O 1
ATOM 1526 N N . SER A 1 193 ? -13.156 2.129 -0.409 1 97.81 193 SER A N 1
ATOM 1527 C CA . SER A 1 193 ? -12.797 2.137 -1.822 1 97.81 193 SER A CA 1
ATOM 1528 C C . SER A 1 193 ? -14.031 2.078 -2.711 1 97.81 193 SER A C 1
ATOM 1530 O O . SER A 1 193 ? -15.117 1.731 -2.246 1 97.81 193 SER A O 1
ATOM 1532 N N . LYS A 1 194 ? -13.906 2.5 -3.91 1 96.38 194 LYS A N 1
ATOM 1533 C CA . LYS A 1 194 ? -14.93 2.387 -4.945 1 96.38 194 LYS A CA 1
ATOM 1534 C C . LYS A 1 194 ? -14.312 2.061 -6.301 1 96.38 194 LYS A C 1
ATOM 1536 O O . LYS A 1 194 ? -13.117 2.273 -6.508 1 96.38 194 LYS A O 1
ATOM 1541 N N . ASP A 1 195 ? -15.102 1.474 -7.152 1 90.44 195 ASP A N 1
ATOM 1542 C CA . ASP A 1 195 ? -14.648 1.206 -8.516 1 90.44 195 ASP A CA 1
ATOM 1543 C C . ASP A 1 195 ? -14.461 2.504 -9.297 1 90.44 195 ASP A C 1
ATOM 1545 O O . ASP A 1 195 ? -15.078 3.521 -8.969 1 90.44 195 ASP A O 1
ATOM 1549 N N . ALA A 1 196 ? -13.562 2.459 -10.297 1 82.12 196 ALA A N 1
ATOM 1550 C CA . ALA A 1 196 ? -13.312 3.652 -11.102 1 82.12 196 ALA A CA 1
ATOM 1551 C C . ALA A 1 196 ? -14.562 4.066 -11.875 1 82.12 196 ALA A C 1
ATOM 1553 O O . ALA A 1 196 ? -15.367 3.219 -12.266 1 82.12 196 ALA A O 1
ATOM 1554 N N . MET B 1 1 ? 9.25 -23.406 -10.406 1 93.5 1 MET B N 1
ATOM 1555 C CA . MET B 1 1 ? 8.664 -22.969 -11.672 1 93.5 1 MET B CA 1
ATOM 1556 C C . MET B 1 1 ? 8.086 -21.562 -11.547 1 93.5 1 MET B C 1
ATOM 1558 O O . MET B 1 1 ? 7.488 -21.219 -10.516 1 93.5 1 MET B O 1
ATOM 1562 N N . LYS B 1 2 ? 8.203 -20.797 -12.594 1 96.44 2 LYS B N 1
ATOM 1563 C CA . LYS B 1 2 ? 7.816 -19.391 -12.562 1 96.44 2 LYS B CA 1
ATOM 1564 C C . LYS B 1 2 ? 6.551 -19.156 -13.375 1 96.44 2 LYS B C 1
ATOM 1566 O O . LYS B 1 2 ? 6.371 -19.75 -14.445 1 96.44 2 LYS B O 1
ATOM 1571 N N . ILE B 1 3 ? 5.703 -18.281 -12.898 1 97.56 3 ILE B N 1
ATOM 1572 C CA . ILE B 1 3 ? 4.496 -17.938 -13.641 1 97.56 3 ILE B CA 1
ATOM 1573 C C . ILE B 1 3 ? 4.102 -16.484 -13.336 1 97.56 3 ILE B C 1
ATOM 1575 O O . ILE B 1 3 ? 4.465 -15.945 -12.289 1 97.56 3 ILE B O 1
ATOM 1579 N N . GLY B 1 4 ? 3.422 -15.914 -14.273 1 98.12 4 GLY B N 1
ATOM 1580 C CA . GLY B 1 4 ? 2.85 -14.594 -14.055 1 98.12 4 GLY B CA 1
ATOM 1581 C C . GLY B 1 4 ? 1.356 -14.625 -13.789 1 98.12 4 GLY B C 1
ATOM 1582 O O . GLY B 1 4 ? 0.645 -15.484 -14.312 1 98.12 4 GLY B O 1
ATOM 1583 N N . ILE B 1 5 ? 0.899 -13.789 -12.977 1 98.12 5 ILE B N 1
ATOM 1584 C CA . ILE B 1 5 ? -0.522 -13.508 -12.812 1 98.12 5 ILE B CA 1
ATOM 1585 C C . ILE B 1 5 ? -0.833 -12.102 -13.305 1 98.12 5 ILE B C 1
ATOM 1587 O O . ILE B 1 5 ? -0.204 -11.133 -12.875 1 98.12 5 ILE B O 1
ATOM 1591 N N . CYS B 1 6 ? -1.752 -11.992 -14.211 1 97.19 6 CYS B N 1
ATOM 1592 C CA . CYS B 1 6 ? -2.105 -10.703 -14.789 1 97.19 6 CYS B CA 1
ATOM 1593 C C . CYS B 1 6 ? -3.504 -10.273 -14.359 1 97.19 6 CYS B C 1
ATOM 1595 O O . CYS B 1 6 ? -4.492 -10.906 -14.727 1 97.19 6 CYS B O 1
ATOM 1597 N N . SER B 1 7 ? -3.562 -9.18 -13.633 1 93.75 7 SER B N 1
ATOM 1598 C CA . SER B 1 7 ? -4.832 -8.625 -13.172 1 93.75 7 SER B CA 1
ATOM 1599 C C . SER B 1 7 ? -5.195 -7.359 -13.938 1 93.75 7 SER B C 1
ATOM 1601 O O . SER B 1 7 ? -4.641 -7.094 -15.008 1 93.75 7 SER B O 1
ATOM 1603 N N . ALA B 1 8 ? -6.125 -6.566 -13.516 1 82.88 8 ALA B N 1
ATOM 1604 C CA . ALA B 1 8 ? -6.914 -5.621 -14.297 1 82.88 8 ALA B CA 1
ATOM 1605 C C . ALA B 1 8 ? -6.078 -4.406 -14.695 1 82.88 8 ALA B C 1
ATOM 1607 O O . ALA B 1 8 ? -6.367 -3.754 -15.703 1 82.88 8 ALA B O 1
ATOM 1608 N N . LEU B 1 9 ? -4.988 -4.062 -14.047 1 80.62 9 LEU B N 1
ATOM 1609 C CA . LEU B 1 9 ? -4.32 -2.803 -14.352 1 80.62 9 LEU B CA 1
ATOM 1610 C C . LEU B 1 9 ? -2.91 -3.051 -14.883 1 80.62 9 LEU B C 1
ATOM 1612 O O . LEU B 1 9 ? -2.049 -2.172 -14.797 1 80.62 9 LEU B O 1
ATOM 1616 N N . ALA B 1 10 ? -2.773 -4.137 -15.453 1 86.38 10 ALA B N 1
ATOM 1617 C CA . ALA B 1 10 ? -1.438 -4.473 -15.945 1 86.38 10 ALA B CA 1
ATOM 1618 C C . ALA B 1 10 ? -1.118 -3.711 -17.234 1 86.38 10 ALA B C 1
ATOM 1620 O O . ALA B 1 10 ? -1.987 -3.535 -18.078 1 86.38 10 ALA B O 1
ATOM 1621 N N . CYS B 1 11 ? 0.107 -3.229 -17.312 1 83 11 CYS B N 1
ATOM 1622 C CA . CYS B 1 11 ? 0.5 -2.5 -18.516 1 83 11 CYS B CA 1
ATOM 1623 C C . CYS B 1 11 ? 1.679 -3.178 -19.203 1 83 11 CYS B C 1
ATOM 1625 O O . CYS B 1 11 ? 1.6 -3.523 -20.375 1 83 11 CYS B O 1
ATOM 1627 N N . LYS B 1 12 ? 2.789 -3.352 -18.625 1 82.69 12 LYS B N 1
ATOM 1628 C CA . LYS B 1 12 ? 3.963 -3.998 -19.203 1 82.69 12 LYS B CA 1
ATOM 1629 C C . LYS B 1 12 ? 4.199 -5.367 -18.578 1 82.69 12 LYS B C 1
ATOM 1631 O O . LYS B 1 12 ? 4.398 -5.477 -17.359 1 82.69 12 LYS B O 1
ATOM 1636 N N . LEU B 1 13 ? 4.129 -6.316 -19.484 1 92.75 13 LEU B N 1
ATOM 1637 C CA . LEU B 1 13 ? 4.273 -7.691 -19.016 1 92.75 13 LEU B CA 1
ATOM 1638 C C . LEU B 1 13 ? 5.551 -8.32 -19.562 1 92.75 13 LEU B C 1
ATOM 1640 O O . LEU B 1 13 ? 6.074 -7.883 -20.594 1 92.75 13 LEU B O 1
ATOM 1644 N N . ASP B 1 14 ? 6.078 -9.211 -18.812 1 92.31 14 ASP B N 1
ATOM 1645 C CA . ASP B 1 14 ? 7.172 -10.047 -19.297 1 92.31 14 ASP B CA 1
ATOM 1646 C C . ASP B 1 14 ? 6.664 -11.117 -20.266 1 92.31 14 ASP B C 1
ATOM 1648 O O . ASP B 1 14 ? 6.07 -12.109 -19.828 1 92.31 14 ASP B O 1
ATOM 1652 N N . ASP B 1 15 ? 7.008 -11.016 -21.484 1 90.19 15 ASP B N 1
ATOM 1653 C CA . ASP B 1 15 ? 6.426 -11.867 -22.516 1 90.19 15 ASP B CA 1
ATOM 1654 C C . ASP B 1 15 ? 7.066 -13.258 -22.516 1 90.19 15 ASP B C 1
ATOM 1656 O O . ASP B 1 15 ? 6.664 -14.141 -23.266 1 90.19 15 ASP B O 1
ATOM 1660 N N . SER B 1 16 ? 8.031 -13.453 -21.672 1 91.31 16 SER B N 1
ATOM 1661 C CA . SER B 1 16 ? 8.711 -14.742 -21.625 1 91.31 16 SER B CA 1
ATOM 1662 C C . SER B 1 16 ? 8.023 -15.68 -20.625 1 91.31 16 SER B C 1
ATOM 1664 O O . SER B 1 16 ? 8.344 -16.875 -20.562 1 91.31 16 SER B O 1
ATOM 1666 N N . LEU B 1 17 ? 7.062 -15.227 -19.938 1 94.94 17 LEU B N 1
ATOM 1667 C CA . LEU B 1 17 ? 6.418 -16 -18.875 1 94.94 17 LEU B CA 1
ATOM 1668 C C . LEU B 1 17 ? 5.094 -16.578 -19.359 1 94.94 17 LEU B C 1
ATOM 1670 O O . LEU B 1 17 ? 4.52 -16.094 -20.344 1 94.94 17 LEU B O 1
ATOM 1674 N N . LYS B 1 18 ? 4.723 -17.703 -18.75 1 96 18 LYS B N 1
ATOM 1675 C CA . LYS B 1 18 ? 3.33 -18.141 -18.797 1 96 18 LYS B CA 1
ATOM 1676 C C . LYS B 1 18 ? 2.48 -17.359 -17.797 1 96 18 LYS B C 1
ATOM 1678 O O . LYS B 1 18 ? 2.984 -16.906 -16.766 1 96 18 LYS B O 1
ATOM 1683 N N . TYR B 1 19 ? 1.18 -17.266 -18.156 1 97.25 19 TYR B N 1
ATOM 1684 C CA . TYR B 1 19 ? 0.373 -16.391 -17.312 1 97.25 19 TYR B CA 1
ATOM 1685 C C . TYR B 1 19 ? -0.934 -17.078 -16.906 1 97.25 19 TYR B C 1
ATOM 1687 O O . TYR B 1 19 ? -1.511 -17.828 -17.688 1 97.25 19 TYR B O 1
ATOM 1695 N N . ILE B 1 20 ? -1.332 -16.781 -15.688 1 97.25 20 ILE B N 1
ATOM 1696 C CA . ILE B 1 20 ? -2.73 -16.891 -15.289 1 97.25 20 ILE B CA 1
ATOM 1697 C C . ILE B 1 20 ? -3.424 -15.539 -15.469 1 97.25 20 ILE B C 1
ATOM 1699 O O . ILE B 1 20 ? -2.932 -14.508 -14.992 1 97.25 20 ILE B O 1
ATOM 1703 N N . GLY B 1 21 ? -4.531 -15.547 -16.172 1 95.69 21 GLY B N 1
ATOM 1704 C CA . GLY B 1 21 ? -5.316 -14.336 -16.344 1 95.69 21 GLY B CA 1
ATOM 1705 C C . GLY B 1 21 ? -6.449 -14.219 -15.336 1 95.69 21 GLY B C 1
ATOM 1706 O O . GLY B 1 21 ? -7.191 -15.172 -15.117 1 95.69 21 GLY B O 1
ATOM 1707 N N . VAL B 1 22 ? -6.547 -13.008 -14.711 1 94.62 22 VAL B N 1
ATOM 1708 C CA . VAL B 1 22 ? -7.594 -12.758 -13.727 1 94.62 22 VAL B CA 1
ATOM 1709 C C . VAL B 1 22 ? -8.562 -11.695 -14.266 1 94.62 22 VAL B C 1
ATOM 1711 O O . VAL B 1 22 ? -8.172 -10.555 -14.492 1 94.62 22 VAL B O 1
ATOM 1714 N N . ASP B 1 23 ? -9.766 -12.031 -14.43 1 90.62 23 ASP B N 1
ATOM 1715 C CA . ASP B 1 23 ? -10.82 -11.141 -14.906 1 90.62 23 ASP B CA 1
ATOM 1716 C C . ASP B 1 23 ? -10.359 -10.352 -16.141 1 90.62 23 ASP B C 1
ATOM 1718 O O . ASP B 1 23 ? -9.922 -10.945 -17.125 1 90.62 23 ASP B O 1
ATOM 1722 N N . HIS B 1 24 ? -10.305 -9.062 -16.016 1 89.25 24 HIS B N 1
ATOM 1723 C CA . HIS B 1 24 ? -9.93 -8.211 -17.141 1 89.25 24 HIS B CA 1
ATOM 1724 C C . HIS B 1 24 ? -8.484 -8.461 -17.578 1 89.25 24 HIS B C 1
ATOM 1726 O O . HIS B 1 24 ? -8.086 -8.094 -18.672 1 89.25 24 HIS B O 1
ATOM 1732 N N . GLY B 1 25 ? -7.77 -9.039 -16.656 1 93.06 25 GLY B N 1
ATOM 1733 C CA . GLY B 1 25 ? -6.402 -9.398 -17 1 93.06 25 GLY B CA 1
ATOM 1734 C C . GLY B 1 25 ? -6.301 -10.344 -18.172 1 93.06 25 GLY B C 1
ATOM 1735 O O . GLY B 1 25 ? -5.312 -10.328 -18.906 1 93.06 25 GLY B O 1
ATOM 1736 N N . VAL B 1 26 ? -7.344 -11.117 -18.391 1 92.12 26 VAL B N 1
ATOM 1737 C CA . VAL B 1 26 ? -7.379 -12.055 -19.516 1 92.12 26 VAL B CA 1
ATOM 1738 C C . VAL B 1 26 ? -7.359 -11.273 -20.828 1 92.12 26 VAL B C 1
ATOM 1740 O O . VAL B 1 26 ? -6.586 -11.594 -21.734 1 92.12 26 VAL B O 1
ATOM 1743 N N . GLU B 1 27 ? -8.172 -10.281 -20.859 1 90.31 27 GLU B N 1
ATOM 1744 C CA . GLU B 1 27 ? -8.242 -9.469 -22.078 1 90.31 27 GLU B CA 1
ATOM 1745 C C . GLU B 1 27 ? -6.918 -8.75 -22.328 1 90.31 27 GLU B C 1
ATOM 1747 O O . GLU B 1 27 ? -6.492 -8.625 -23.484 1 90.31 27 GLU B O 1
ATOM 1752 N N . ILE B 1 28 ? -6.328 -8.281 -21.312 1 92.44 28 ILE B N 1
ATOM 1753 C CA . ILE B 1 28 ? -5.047 -7.586 -21.422 1 92.44 28 ILE B CA 1
ATOM 1754 C C . ILE B 1 28 ? -4.008 -8.523 -22.031 1 92.44 28 ILE B C 1
ATOM 1756 O O . ILE B 1 28 ? -3.27 -8.133 -22.938 1 92.44 28 ILE B O 1
ATOM 1760 N N . LEU B 1 29 ? -3.965 -9.727 -21.562 1 93.62 29 LEU B N 1
ATOM 1761 C CA . LEU B 1 29 ? -3.027 -10.719 -22.078 1 93.62 29 LEU B CA 1
ATOM 1762 C C . LEU B 1 29 ? -3.279 -11 -23.562 1 93.62 29 LEU B C 1
ATOM 1764 O O . LEU B 1 29 ? -2.355 -10.945 -24.375 1 93.62 29 LEU B O 1
ATOM 1768 N N . LEU B 1 30 ? -4.469 -11.188 -23.906 1 90.31 30 LEU B N 1
ATOM 1769 C CA . LEU B 1 30 ? -4.828 -11.539 -25.266 1 90.31 30 LEU B CA 1
ATOM 1770 C C . LEU B 1 30 ? -4.516 -10.391 -26.219 1 90.31 30 LEU B C 1
ATOM 1772 O O . LEU B 1 30 ? -4.047 -10.617 -27.344 1 90.31 30 LEU B O 1
ATOM 1776 N N . LYS B 1 31 ? -4.816 -9.219 -25.734 1 90.31 31 LYS B N 1
ATOM 1777 C CA . LYS B 1 31 ? -4.523 -8.039 -26.531 1 90.31 31 LYS B CA 1
ATOM 1778 C C . LYS B 1 31 ? -3.027 -7.914 -26.812 1 90.31 31 LYS B C 1
ATOM 1780 O O . LYS B 1 31 ? -2.623 -7.352 -27.828 1 90.31 31 LYS B O 1
ATOM 1785 N N . GLN B 1 32 ? -2.258 -8.484 -25.953 1 91.44 32 GLN B N 1
ATOM 1786 C CA . GLN B 1 32 ? -0.808 -8.438 -26.109 1 91.44 32 GLN B CA 1
ATOM 1787 C C . GLN B 1 32 ? -0.292 -9.688 -26.812 1 91.44 32 GLN B C 1
ATOM 1789 O O . GLN B 1 32 ? 0.919 -9.898 -26.906 1 91.44 32 GLN B O 1
ATOM 1794 N N . GLY B 1 33 ? -1.159 -10.547 -27.219 1 89.69 33 GLY B N 1
ATOM 1795 C CA . GLY B 1 33 ? -0.809 -11.758 -27.938 1 89.69 33 GLY B CA 1
ATOM 1796 C C . GLY B 1 33 ? -0.36 -12.883 -27.031 1 89.69 33 GLY B C 1
ATOM 1797 O O . GLY B 1 33 ? 0.292 -13.828 -27.5 1 89.69 33 GLY B O 1
ATOM 1798 N N . ILE B 1 34 ? -0.627 -12.82 -25.75 1 93 34 ILE B N 1
ATOM 1799 C CA . ILE B 1 34 ? -0.251 -13.852 -24.797 1 93 34 ILE B CA 1
ATOM 1800 C C . ILE B 1 34 ? -1.476 -14.68 -24.422 1 93 34 ILE B C 1
ATOM 1802 O O . ILE B 1 34 ? -2.443 -14.156 -23.859 1 93 34 ILE B O 1
ATOM 1806 N N . LYS B 1 35 ? -1.419 -15.922 -24.766 1 92.44 35 LYS B N 1
ATOM 1807 C CA . LYS B 1 35 ? -2.502 -16.812 -24.344 1 92.44 35 LYS B CA 1
ATOM 1808 C C . LYS B 1 35 ? -2.277 -17.297 -22.922 1 92.44 35 LYS B C 1
ATOM 1810 O O . LYS B 1 35 ? -1.291 -17.984 -22.641 1 92.44 35 LYS B O 1
ATOM 1815 N N . PRO B 1 36 ? -3.143 -17.016 -22.016 1 95.19 36 PRO B N 1
ATOM 1816 C CA . PRO B 1 36 ? -2.959 -17.516 -20.656 1 95.19 36 PRO B CA 1
ATOM 1817 C C . PRO B 1 36 ? -3.09 -19.031 -20.562 1 95.19 36 PRO B C 1
ATOM 1819 O O . PRO B 1 36 ? -3.857 -19.641 -21.312 1 95.19 36 PRO B O 1
ATOM 1822 N N . VAL B 1 37 ? -2.359 -19.625 -19.641 1 94.25 37 VAL B N 1
ATOM 1823 C CA . VAL B 1 37 ? -2.449 -21.062 -19.422 1 94.25 37 VAL B CA 1
ATOM 1824 C C . VAL B 1 37 ? -3.693 -21.391 -18.609 1 94.25 37 VAL B C 1
ATOM 1826 O O . VAL B 1 37 ? -4.168 -22.531 -18.609 1 94.25 37 VAL B O 1
ATOM 1829 N N . PHE B 1 38 ? -4.184 -20.391 -17.906 1 93.75 38 PHE B N 1
ATOM 1830 C CA . PHE B 1 38 ? -5.379 -20.516 -17.078 1 93.75 38 PHE B CA 1
ATOM 1831 C C . PHE B 1 38 ? -6.027 -19.172 -16.844 1 93.75 38 PHE B C 1
ATOM 1833 O O . PHE B 1 38 ? -5.352 -18.141 -16.875 1 93.75 38 PHE B O 1
ATOM 1840 N N . ALA B 1 39 ? -7.348 -19.109 -16.703 1 94.06 39 ALA B N 1
ATOM 1841 C CA . ALA B 1 39 ? -8.102 -17.891 -16.391 1 94.06 39 ALA B CA 1
ATOM 1842 C C . ALA B 1 39 ? -8.992 -18.094 -15.172 1 94.06 39 ALA B C 1
ATOM 1844 O O . ALA B 1 39 ? -9.602 -19.141 -15 1 94.06 39 ALA B O 1
ATOM 1845 N N . ILE B 1 40 ? -8.984 -17.078 -14.328 1 93.94 40 ILE B N 1
ATOM 1846 C CA . ILE B 1 40 ? -9.75 -17.188 -13.094 1 93.94 40 ILE B CA 1
ATOM 1847 C C . ILE B 1 40 ? -10.523 -15.898 -12.852 1 93.94 40 ILE B C 1
ATOM 1849 O O . ILE B 1 40 ? -10 -14.805 -13.055 1 93.94 40 ILE B O 1
ATOM 1853 N N . GLY B 1 41 ? -11.75 -15.992 -12.367 1 91.75 41 GLY B N 1
ATOM 1854 C CA . GLY B 1 41 ? -12.531 -14.836 -11.977 1 91.75 41 GLY B CA 1
ATOM 1855 C C . GLY B 1 41 ? -14.031 -15.039 -12.125 1 91.75 41 GLY B C 1
ATOM 1856 O O . GLY B 1 41 ? -14.484 -16.156 -12.367 1 91.75 41 GLY B O 1
ATOM 1857 N N . ASP B 1 42 ? -14.742 -14.039 -11.914 1 85.94 42 ASP B N 1
ATOM 1858 C CA . ASP B 1 42 ? -16.188 -14.102 -12.148 1 85.94 42 ASP B CA 1
ATOM 1859 C C . ASP B 1 42 ? -16.531 -13.625 -13.555 1 85.94 42 ASP B C 1
ATOM 1861 O O . ASP B 1 42 ? -17.656 -13.828 -14.031 1 85.94 42 ASP B O 1
ATOM 1865 N N . PHE B 1 43 ? -15.609 -13.055 -14.242 1 82.06 43 PHE B N 1
ATOM 1866 C CA . PHE B 1 43 ? -15.641 -12.656 -15.648 1 82.06 43 PHE B CA 1
ATOM 1867 C C . PHE B 1 43 ? -16.844 -11.773 -15.938 1 82.06 43 PHE B C 1
ATOM 1869 O O . PHE B 1 43 ? -17.391 -11.805 -17.047 1 82.06 43 PHE B O 1
ATOM 1876 N N . ASP B 1 44 ? -17.312 -11.07 -14.922 1 75.88 44 ASP B N 1
ATOM 1877 C CA . ASP B 1 44 ? -18.453 -10.195 -15.117 1 75.88 44 ASP B CA 1
ATOM 1878 C C . ASP B 1 44 ? -18.094 -9.008 -16.016 1 75.88 44 ASP B C 1
ATOM 1880 O O . ASP B 1 44 ? -18.969 -8.438 -16.672 1 75.88 44 ASP B O 1
ATOM 1884 N N . SER B 1 45 ? -16.844 -8.711 -16.062 1 69.19 45 SER B N 1
ATOM 1885 C CA . SER B 1 45 ? -16.406 -7.5 -16.75 1 69.19 45 SER B CA 1
ATOM 1886 C C . SER B 1 45 ? -15.805 -7.82 -18.109 1 69.19 45 SER B C 1
ATOM 1888 O O . SER B 1 45 ? -15.312 -6.93 -18.797 1 69.19 45 SER B O 1
ATOM 1890 N N . ILE B 1 46 ? -15.875 -9.055 -18.469 1 76 46 ILE B N 1
ATOM 1891 C CA . ILE B 1 46 ? -15.227 -9.398 -19.719 1 76 46 ILE B CA 1
ATOM 1892 C C . ILE B 1 46 ? -16.141 -9.047 -20.891 1 76 46 ILE B C 1
ATOM 1894 O O . ILE B 1 46 ? -17.328 -9.383 -20.891 1 76 46 ILE B O 1
ATOM 1898 N N . GLU B 1 47 ? -15.664 -8.336 -21.781 1 72.44 47 GLU B N 1
ATOM 1899 C CA . GLU B 1 47 ? -16.422 -7.816 -22.922 1 72.44 47 GLU B CA 1
ATOM 1900 C C . GLU B 1 47 ? -16.797 -8.938 -23.891 1 72.44 47 GLU B C 1
ATOM 1902 O O . GLU B 1 47 ? -17.922 -8.984 -24.391 1 72.44 47 GLU B O 1
ATOM 1907 N N . ASN B 1 48 ? -15.805 -9.812 -24.297 1 73.88 48 ASN B N 1
ATOM 1908 C CA . ASN B 1 48 ? -16.031 -10.898 -25.25 1 73.88 48 ASN B CA 1
ATOM 1909 C C . ASN B 1 48 ? -15.859 -12.266 -24.594 1 73.88 48 ASN B C 1
ATOM 1911 O O . ASN B 1 48 ? -14.734 -12.758 -24.469 1 73.88 48 ASN B O 1
ATOM 1915 N N . GLU B 1 49 ? -16.922 -12.859 -24.25 1 75 49 GLU B N 1
ATOM 1916 C CA . GLU B 1 49 ? -16.891 -14.141 -23.547 1 75 49 GLU B CA 1
ATOM 1917 C C . GLU B 1 49 ? -16.344 -15.242 -24.438 1 75 49 GLU B C 1
ATOM 1919 O O . GLU B 1 49 ? -15.914 -16.297 -23.953 1 75 49 GLU B O 1
ATOM 1924 N N . ASN B 1 50 ? -16.375 -14.984 -25.719 1 76.81 50 ASN B N 1
ATOM 1925 C CA . ASN B 1 50 ? -15.875 -15.984 -26.641 1 76.81 50 ASN B CA 1
ATOM 1926 C C . ASN B 1 50 ? -14.391 -16.25 -26.422 1 76.81 50 ASN B C 1
ATOM 1928 O O . ASN B 1 50 ? -13.898 -17.344 -26.719 1 76.81 50 ASN B O 1
ATOM 1932 N N . VAL B 1 51 ? -13.82 -15.281 -25.859 1 77.38 51 VAL B N 1
ATOM 1933 C CA . VAL B 1 51 ? -12.383 -15.398 -25.641 1 77.38 51 VAL B CA 1
ATOM 1934 C C . VAL B 1 51 ? -12.102 -16.484 -24.594 1 77.38 51 VAL B C 1
ATOM 1936 O O . VAL B 1 51 ? -11.055 -17.125 -24.641 1 77.38 51 VAL B O 1
ATOM 1939 N N . LEU B 1 52 ? -13.078 -16.75 -23.828 1 80.38 52 LEU B N 1
ATOM 1940 C CA . LEU B 1 52 ? -12.93 -17.703 -22.734 1 80.38 52 LEU B CA 1
ATOM 1941 C C . LEU B 1 52 ? -13.117 -19.125 -23.234 1 80.38 52 LEU B C 1
ATOM 1943 O O . LEU B 1 52 ? -12.68 -20.078 -22.578 1 80.38 52 LEU B O 1
ATOM 1947 N N . SER B 1 53 ? -13.719 -19.219 -24.328 1 78.88 53 SER B N 1
ATOM 1948 C CA . SER B 1 53 ? -14.094 -20.547 -24.828 1 78.88 53 SER B CA 1
ATOM 1949 C C . SER B 1 53 ? -12.867 -21.375 -25.188 1 78.88 53 SER B C 1
ATOM 1951 O O . SER B 1 53 ? -12.914 -22.594 -25.172 1 78.88 53 SER B O 1
ATOM 1953 N N . GLU B 1 54 ? -11.766 -20.75 -25.344 1 80.75 54 GLU B N 1
ATOM 1954 C CA . GLU B 1 54 ? -10.57 -21.469 -25.766 1 80.75 54 GLU B CA 1
ATOM 1955 C C . GLU B 1 54 ? -9.555 -21.562 -24.641 1 80.75 54 GLU B C 1
ATOM 1957 O O . GLU B 1 54 ? -8.43 -22.031 -24.844 1 80.75 54 GLU B O 1
ATOM 1962 N N . LEU B 1 55 ? -10.039 -21.172 -23.516 1 84 55 LEU B N 1
ATOM 1963 C CA . LEU B 1 55 ? -9.109 -21.156 -22.391 1 84 55 LEU B CA 1
ATOM 1964 C C . LEU B 1 55 ? -9.555 -22.109 -21.297 1 84 55 LEU B C 1
ATOM 1966 O O . LEU B 1 55 ? -10.742 -22.453 -21.203 1 84 55 LEU B O 1
ATOM 1970 N N . ASP B 1 56 ? -8.547 -22.703 -20.562 1 87.25 56 ASP B N 1
ATOM 1971 C CA . ASP B 1 56 ? -8.867 -23.344 -19.297 1 87.25 56 ASP B CA 1
ATOM 1972 C C . ASP B 1 56 ? -9.281 -22.312 -18.25 1 87.25 56 ASP B C 1
ATOM 1974 O O . ASP B 1 56 ? -8.531 -21.375 -17.953 1 87.25 56 ASP B O 1
ATOM 1978 N N . ILE B 1 57 ? -10.5 -22.422 -17.75 1 85.12 57 ILE B N 1
ATOM 1979 C CA . ILE B 1 57 ? -11.016 -21.344 -16.922 1 85.12 57 ILE B CA 1
ATOM 1980 C C . ILE B 1 57 ? -11.523 -21.922 -15.594 1 85.12 57 ILE B C 1
ATOM 1982 O O . ILE B 1 57 ? -11.922 -23.094 -15.531 1 85.12 57 ILE B O 1
ATOM 1986 N N . GLU B 1 58 ? -11.398 -21.188 -14.609 1 86.5 58 GLU B N 1
ATOM 1987 C CA . GLU B 1 58 ? -12.133 -21.375 -13.359 1 86.5 58 GLU B CA 1
ATOM 1988 C C . GLU B 1 58 ? -13.016 -20.172 -13.062 1 86.5 58 GLU B C 1
ATOM 1990 O O . GLU B 1 58 ? -12.516 -19.078 -12.773 1 86.5 58 GLU B O 1
ATOM 1995 N N . ARG B 1 59 ? -14.242 -20.422 -13.07 1 84.56 59 ARG B N 1
ATOM 1996 C CA . ARG B 1 59 ? -15.203 -19.359 -12.758 1 84.56 59 ARG B CA 1
ATOM 1997 C C . ARG B 1 59 ? -15.5 -19.312 -11.266 1 84.56 59 ARG B C 1
ATOM 1999 O O . ARG B 1 59 ? -15.836 -20.328 -10.656 1 84.56 59 ARG B O 1
ATOM 2006 N N . LEU B 1 60 ? -15.312 -18.156 -10.695 1 86 60 LEU B N 1
ATOM 2007 C CA . LEU B 1 60 ? -15.57 -17.953 -9.273 1 86 60 LEU B CA 1
ATOM 2008 C C . LEU B 1 60 ? -16.875 -17.203 -9.055 1 86 60 LEU B C 1
ATOM 2010 O O . LEU B 1 60 ? -17.297 -16.422 -9.914 1 86 60 LEU B O 1
ATOM 2014 N N . PRO B 1 61 ? -17.453 -17.516 -7.891 1 81.69 61 PRO B N 1
ATOM 2015 C CA . PRO B 1 61 ? -18.625 -16.703 -7.57 1 81.69 61 PRO B CA 1
ATOM 2016 C C . PRO B 1 61 ? -18.266 -15.234 -7.32 1 81.69 61 PRO B C 1
ATOM 2018 O O . PRO B 1 61 ? -17.156 -14.922 -6.898 1 81.69 61 PRO B O 1
ATOM 2021 N N . THR B 1 62 ? -19.188 -14.398 -7.598 1 73.56 62 THR B N 1
ATOM 2022 C CA . THR B 1 62 ? -19 -12.969 -7.363 1 73.56 62 THR B CA 1
ATOM 2023 C C . THR B 1 62 ? -18.812 -12.688 -5.875 1 73.56 62 THR B C 1
ATOM 2025 O O . THR B 1 62 ? -17.969 -11.875 -5.488 1 73.56 62 THR B O 1
ATOM 2028 N N . ARG B 1 63 ? -19.719 -13.305 -5.141 1 72.44 63 ARG B N 1
ATOM 2029 C CA . ARG B 1 63 ? -19.625 -13.156 -3.691 1 72.44 63 ARG B CA 1
ATOM 2030 C C . ARG B 1 63 ? -18.797 -14.273 -3.08 1 72.44 63 ARG B C 1
ATOM 2032 O O . ARG B 1 63 ? -19.141 -15.453 -3.197 1 72.44 63 ARG B O 1
ATOM 2039 N N . LYS B 1 64 ? -17.719 -13.914 -2.709 1 75.69 64 LYS B N 1
ATOM 2040 C CA . LYS B 1 64 ? -16.781 -14.898 -2.152 1 75.69 64 LYS B CA 1
ATOM 2041 C C . LYS B 1 64 ? -15.883 -14.266 -1.101 1 75.69 64 LYS B C 1
ATOM 2043 O O . LYS B 1 64 ? -15.828 -13.039 -0.978 1 75.69 64 LYS B O 1
ATOM 2048 N N . ASP B 1 65 ? -15.133 -15.078 -0.443 1 78.88 65 ASP B N 1
ATOM 2049 C CA . ASP B 1 65 ? -14.312 -14.664 0.693 1 78.88 65 ASP B CA 1
ATOM 2050 C C . ASP B 1 65 ? -12.922 -14.219 0.238 1 78.88 65 ASP B C 1
ATOM 2052 O O . ASP B 1 65 ? -12.203 -13.547 0.983 1 78.88 65 ASP B O 1
ATOM 2056 N N . VAL B 1 66 ? -12.586 -14.641 -0.927 1 86.75 66 VAL B N 1
ATOM 2057 C CA . VAL B 1 66 ? -11.234 -14.32 -1.382 1 86.75 66 VAL B CA 1
ATOM 2058 C C . VAL B 1 66 ? -11.305 -13.555 -2.701 1 86.75 66 VAL B C 1
ATOM 2060 O O . VAL B 1 66 ? -12.211 -13.773 -3.51 1 86.75 66 VAL B O 1
ATOM 2063 N N . THR B 1 67 ? -10.367 -12.68 -2.854 1 90.69 67 THR B N 1
ATOM 2064 C CA . THR B 1 67 ? -10.336 -11.938 -4.113 1 90.69 67 THR B CA 1
ATOM 2065 C C . THR B 1 67 ? -9.938 -12.852 -5.266 1 90.69 67 THR B C 1
ATOM 2067 O O . THR B 1 67 ? -9.336 -13.906 -5.051 1 90.69 67 THR B O 1
ATOM 2070 N N . ASP B 1 68 ? -10.227 -12.438 -6.438 1 92.06 68 ASP B N 1
ATOM 2071 C CA . ASP B 1 68 ? -9.867 -13.211 -7.621 1 92.06 68 ASP B CA 1
ATOM 2072 C C . ASP B 1 68 ? -8.352 -13.391 -7.727 1 92.06 68 ASP B C 1
ATOM 2074 O O . ASP B 1 68 ? -7.871 -14.461 -8.094 1 92.06 68 ASP B O 1
ATOM 2078 N N . THR B 1 69 ? -7.598 -12.383 -7.363 1 94.25 69 THR B N 1
ATOM 2079 C CA . THR B 1 69 ? -6.141 -12.469 -7.387 1 94.25 69 THR B CA 1
ATOM 2080 C C . THR B 1 69 ? -5.645 -13.477 -6.352 1 94.25 69 THR B C 1
ATOM 2082 O O . THR B 1 69 ? -4.703 -14.227 -6.613 1 94.25 69 THR B O 1
ATOM 2085 N N . HIS B 1 70 ? -6.25 -13.461 -5.191 1 95.75 70 HIS B N 1
ATOM 2086 C CA . HIS B 1 70 ? -5.91 -14.438 -4.16 1 95.75 70 HIS B CA 1
ATOM 2087 C C . HIS B 1 70 ? -6.145 -15.867 -4.652 1 95.75 70 HIS B C 1
ATOM 2089 O O . HIS B 1 70 ? -5.285 -16.734 -4.492 1 95.75 70 HIS B O 1
ATOM 2095 N N . ALA B 1 71 ? -7.297 -16.062 -5.25 1 95.31 71 ALA B N 1
ATOM 2096 C CA . ALA B 1 71 ? -7.625 -17.375 -5.793 1 95.31 71 ALA B CA 1
ATOM 2097 C C . ALA B 1 71 ? -6.609 -17.812 -6.852 1 95.31 71 ALA B C 1
ATOM 2099 O O . ALA B 1 71 ? -6.191 -18.969 -6.891 1 95.31 71 ALA B O 1
ATOM 2100 N N . ALA B 1 72 ? -6.23 -16.875 -7.684 1 96.56 72 ALA B N 1
ATOM 2101 C CA . ALA B 1 72 ? -5.254 -17.141 -8.734 1 96.56 72 ALA B CA 1
ATOM 2102 C C . ALA B 1 72 ? -3.906 -17.547 -8.141 1 96.56 72 ALA B C 1
ATOM 2104 O O . ALA B 1 72 ? -3.254 -18.469 -8.625 1 96.56 72 ALA B O 1
ATOM 2105 N N . LEU B 1 73 ? -3.504 -16.859 -7.133 1 97.38 73 LEU B N 1
ATOM 2106 C CA . LEU B 1 73 ? -2.242 -17.172 -6.469 1 97.38 73 LEU B CA 1
ATOM 2107 C C . LEU B 1 73 ? -2.285 -18.562 -5.844 1 97.38 73 LEU B C 1
ATOM 2109 O O . LEU B 1 73 ? -1.34 -19.344 -5.984 1 97.38 73 LEU B O 1
ATOM 2113 N N . GLU B 1 74 ? -3.375 -18.875 -5.18 1 96.25 74 GLU B N 1
ATOM 2114 C CA . GLU B 1 74 ? -3.525 -20.188 -4.582 1 96.25 74 GLU B CA 1
ATOM 2115 C C . GLU B 1 74 ? -3.457 -21.281 -5.645 1 96.25 74 GLU B C 1
ATOM 2117 O O . GLU B 1 74 ? -2.809 -22.312 -5.441 1 96.25 74 GLU B O 1
ATOM 2122 N N . TYR B 1 75 ? -4.141 -21.031 -6.723 1 95.69 75 TYR B N 1
ATOM 2123 C CA . TYR B 1 75 ? -4.098 -21.969 -7.832 1 95.69 75 TYR B CA 1
ATOM 2124 C C . TYR B 1 75 ? -2.664 -22.188 -8.305 1 95.69 75 TYR B C 1
ATOM 2126 O O . TYR B 1 75 ? -2.236 -23.328 -8.5 1 95.69 75 TYR B O 1
ATOM 2134 N N . ALA B 1 76 ? -1.921 -21.109 -8.547 1 97.44 76 ALA B N 1
ATOM 2135 C CA . ALA B 1 76 ? -0.535 -21.188 -9 1 97.44 76 ALA B CA 1
ATOM 2136 C C . ALA B 1 76 ? 0.307 -22.016 -8.039 1 97.44 76 ALA B C 1
ATOM 2138 O O . ALA B 1 76 ? 1.018 -22.938 -8.453 1 97.44 76 ALA B O 1
ATOM 2139 N N . LEU B 1 77 ? 0.167 -21.734 -6.773 1 97.38 77 LEU B N 1
ATOM 2140 C CA . LEU B 1 77 ? 0.966 -22.406 -5.754 1 97.38 77 LEU B CA 1
ATOM 2141 C C . LEU B 1 77 ? 0.593 -23.891 -5.656 1 97.38 77 LEU B C 1
ATOM 2143 O O . LEU B 1 77 ? 1.469 -24.75 -5.539 1 97.38 77 LEU B O 1
ATOM 2147 N N . GLU B 1 78 ? -0.681 -24.156 -5.719 1 96.25 78 GLU B N 1
ATOM 2148 C CA . GLU B 1 78 ? -1.168 -25.531 -5.641 1 96.25 78 GLU B CA 1
ATOM 2149 C C . GLU B 1 78 ? -0.709 -26.344 -6.844 1 96.25 78 GLU B C 1
ATOM 2151 O O . GLU B 1 78 ? -0.614 -27.578 -6.766 1 96.25 78 GLU B O 1
ATOM 2156 N N . ASN B 1 79 ? -0.453 -25.719 -7.926 1 95.81 79 ASN B N 1
ATOM 2157 C CA . ASN B 1 79 ? -0.03 -26.406 -9.141 1 95.81 79 ASN B CA 1
ATOM 2158 C C . ASN B 1 79 ? 1.49 -26.422 -9.273 1 95.81 79 ASN B C 1
ATOM 2160 O O . ASN B 1 79 ? 2.02 -26.641 -10.367 1 95.81 79 ASN B O 1
ATOM 2164 N N . GLY B 1 80 ? 2.174 -26.047 -8.203 1 95.69 80 GLY B N 1
ATOM 2165 C CA . GLY B 1 80 ? 3.602 -26.312 -8.109 1 95.69 80 GLY B CA 1
ATOM 2166 C C . GLY B 1 80 ? 4.457 -25.109 -8.438 1 95.69 80 GLY B C 1
ATOM 2167 O O . GLY B 1 80 ? 5.684 -25.172 -8.391 1 95.69 80 GLY B O 1
ATOM 2168 N N . TYR B 1 81 ? 3.83 -24.047 -8.828 1 96.12 81 TYR B N 1
ATOM 2169 C CA . TYR B 1 81 ? 4.605 -22.828 -9.055 1 96.12 81 TYR B CA 1
ATOM 2170 C C . TYR B 1 81 ? 5.105 -22.25 -7.734 1 96.12 81 TYR B C 1
ATOM 2172 O O . TYR B 1 81 ? 4.363 -22.203 -6.75 1 96.12 81 TYR B O 1
ATOM 2180 N N . ASP B 1 82 ? 6.375 -21.844 -7.719 1 95.19 82 ASP B N 1
ATOM 2181 C CA . ASP B 1 82 ? 6.93 -21.312 -6.477 1 95.19 82 ASP B CA 1
ATOM 2182 C C . ASP B 1 82 ? 7.551 -19.938 -6.688 1 95.19 82 ASP B C 1
ATOM 2184 O O . ASP B 1 82 ? 8.062 -19.328 -5.746 1 95.19 82 ASP B O 1
ATOM 2188 N N . GLU B 1 83 ? 7.598 -19.469 -7.895 1 97.69 83 GLU B N 1
ATOM 2189 C CA . GLU B 1 83 ? 7.938 -18.094 -8.258 1 97.69 83 GLU B CA 1
ATOM 2190 C C . GLU B 1 83 ? 6.797 -17.422 -9.016 1 97.69 83 GLU B C 1
ATOM 2192 O O . GLU B 1 83 ? 6.426 -17.859 -10.109 1 97.69 83 GLU B O 1
ATOM 2197 N N . VAL B 1 84 ? 6.273 -16.406 -8.453 1 98.5 84 VAL B N 1
ATOM 2198 C CA . VAL B 1 84 ? 5.082 -15.812 -9.047 1 98.5 84 VAL B CA 1
ATOM 2199 C C . VAL B 1 84 ? 5.27 -14.305 -9.188 1 98.5 84 VAL B C 1
ATOM 2201 O O . VAL B 1 84 ? 5.582 -13.617 -8.211 1 98.5 84 VAL B O 1
ATOM 2204 N N . ASP B 1 85 ? 5.133 -13.781 -10.383 1 98.44 85 ASP B N 1
ATOM 2205 C CA . ASP B 1 85 ? 5.074 -12.344 -10.633 1 98.44 85 ASP B CA 1
ATOM 2206 C C . ASP B 1 85 ? 3.633 -11.875 -10.797 1 98.44 85 ASP B C 1
ATOM 2208 O O . ASP B 1 85 ? 2.926 -12.328 -11.703 1 98.44 85 ASP B O 1
ATOM 2212 N N . ILE B 1 86 ? 3.193 -11.008 -9.977 1 98.25 86 ILE B N 1
ATOM 2213 C CA . ILE B 1 86 ? 1.823 -10.508 -10.023 1 98.25 86 ILE B CA 1
ATOM 2214 C C . ILE B 1 86 ? 1.799 -9.109 -10.641 1 98.25 86 ILE B C 1
ATOM 2216 O O . ILE B 1 86 ? 2.502 -8.211 -10.172 1 98.25 86 ILE B O 1
ATOM 2220 N N . TYR B 1 87 ? 0.985 -8.953 -11.672 1 97.38 87 TYR B N 1
ATOM 2221 C CA . TYR B 1 87 ? 0.842 -7.691 -12.383 1 97.38 87 TYR B CA 1
ATOM 2222 C C . TYR B 1 87 ? -0.578 -7.152 -12.258 1 97.38 87 TYR B C 1
ATOM 2224 O O . TYR B 1 87 ? -1.536 -7.922 -12.172 1 97.38 87 TYR B O 1
ATOM 2232 N N . GLY B 1 88 ? -0.704 -5.82 -12.227 1 95.56 88 GLY B N 1
ATOM 2233 C CA . GLY B 1 88 ? -1.994 -5.172 -12.406 1 95.56 88 GLY B CA 1
ATOM 2234 C C . GLY B 1 88 ? -2.783 -5.043 -11.117 1 95.56 88 GLY B C 1
ATOM 2235 O O . GLY B 1 88 ? -4.016 -4.977 -11.141 1 95.56 88 GLY B O 1
ATOM 2236 N N . VAL B 1 89 ? -2.08 -5.086 -10 1 94.81 89 VAL B N 1
ATOM 2237 C CA . VAL B 1 89 ? -2.801 -5.055 -8.734 1 94.81 89 VAL B CA 1
ATOM 2238 C C . VAL B 1 89 ? -2.52 -3.74 -8.008 1 94.81 89 VAL B C 1
ATOM 2240 O O . VAL B 1 89 ? -2.895 -3.572 -6.844 1 94.81 89 VAL B O 1
ATOM 2243 N N . THR B 1 90 ? -1.827 -2.777 -8.711 1 93.38 90 THR B N 1
ATOM 2244 C CA . THR B 1 90 ? -1.478 -1.507 -8.086 1 93.38 90 THR B CA 1
ATOM 2245 C C . THR B 1 90 ? -2.207 -0.351 -8.766 1 93.38 90 THR B C 1
ATOM 2247 O O . THR B 1 90 ? -2.619 -0.465 -9.922 1 93.38 90 THR B O 1
ATOM 2250 N N . GLY B 1 91 ? -2.484 0.954 -8.125 1 83.88 91 GLY B N 1
ATOM 2251 C CA . GLY B 1 91 ? -2.963 2.203 -8.695 1 83.88 91 GLY B CA 1
ATOM 2252 C C . GLY B 1 91 ? -4.477 2.312 -8.711 1 83.88 91 GLY B C 1
ATOM 2253 O O . GLY B 1 91 ? -5.023 3.389 -8.961 1 83.88 91 GLY B O 1
ATOM 2254 N N . GLY B 1 92 ? -5.246 1.447 -8.414 1 90.94 92 GLY B N 1
ATOM 2255 C CA . GLY B 1 92 ? -6.699 1.435 -8.359 1 90.94 92 GLY B CA 1
ATOM 2256 C C . GLY B 1 92 ? -7.242 1.257 -6.957 1 90.94 92 GLY B C 1
ATOM 2257 O O . GLY B 1 92 ? -7.055 2.125 -6.102 1 90.94 92 GLY B O 1
ATOM 2258 N N . ARG B 1 93 ? -7.906 0.253 -6.91 1 94.25 93 ARG B N 1
ATOM 2259 C CA . ARG B 1 93 ? -8.438 -0.074 -5.59 1 94.25 93 ARG B CA 1
ATOM 2260 C C . ARG B 1 93 ? -7.32 -0.51 -4.645 1 94.25 93 ARG B C 1
ATOM 2262 O O . ARG B 1 93 ? -6.793 -1.616 -4.77 1 94.25 93 ARG B O 1
ATOM 2269 N N . LEU B 1 94 ? -7.055 0.331 -3.625 1 96.94 94 LEU B N 1
ATOM 2270 C CA . LEU B 1 94 ? -5.914 0.093 -2.746 1 96.94 94 LEU B CA 1
ATOM 2271 C C . LEU B 1 94 ? -6.23 -0.995 -1.727 1 96.94 94 LEU B C 1
ATOM 2273 O O . LEU B 1 94 ? -5.324 -1.565 -1.118 1 96.94 94 LEU B O 1
ATOM 2277 N N . ASP B 1 95 ? -7.547 -1.277 -1.517 1 96.88 95 ASP B N 1
ATOM 2278 C CA . ASP B 1 95 ? -7.867 -2.41 -0.652 1 96.88 95 ASP B CA 1
ATOM 2279 C C . ASP B 1 95 ? -7.465 -3.73 -1.306 1 96.88 95 ASP B C 1
ATOM 2281 O O . ASP B 1 95 ? -7.031 -4.66 -0.622 1 96.88 95 ASP B O 1
ATOM 2285 N N . HIS B 1 96 ? -7.555 -3.799 -2.633 1 94.75 96 HIS B N 1
ATOM 2286 C CA . HIS B 1 96 ? -7.07 -4.98 -3.338 1 94.75 96 HIS B CA 1
ATOM 2287 C C . HIS B 1 96 ? -5.551 -5.078 -3.275 1 94.75 96 HIS B C 1
ATOM 2289 O O . HIS B 1 96 ? -5.004 -6.156 -3.047 1 94.75 96 HIS B O 1
ATOM 2295 N N . PHE B 1 97 ? -4.898 -3.992 -3.504 1 96.5 97 PHE B N 1
ATOM 2296 C CA . PHE B 1 97 ? -3.445 -3.965 -3.412 1 96.5 97 PHE B CA 1
ATOM 2297 C C . PHE B 1 97 ? -2.98 -4.445 -2.041 1 96.5 97 PHE B C 1
ATOM 2299 O O . PHE B 1 97 ? -2.107 -5.309 -1.941 1 96.5 97 PHE B O 1
ATOM 2306 N N . LEU B 1 98 ? -3.572 -3.92 -0.965 1 97.56 98 LEU B N 1
ATOM 2307 C CA . LEU B 1 98 ? -3.18 -4.273 0.396 1 97.56 98 LEU B CA 1
ATOM 2308 C C . LEU B 1 98 ? -3.488 -5.738 0.688 1 97.56 98 LEU B C 1
ATOM 2310 O O . LEU B 1 98 ? -2.77 -6.387 1.452 1 97.56 98 LEU B O 1
ATOM 2314 N N . SER B 1 99 ? -4.508 -6.273 0.05 1 96.88 99 SER B N 1
ATOM 2315 C CA . SER B 1 99 ? -4.777 -7.703 0.18 1 96.88 99 SER B CA 1
ATOM 2316 C C . SER B 1 99 ? -3.623 -8.531 -0.368 1 96.88 99 SER B C 1
ATOM 2318 O O . SER B 1 99 ? -3.271 -9.57 0.203 1 96.88 99 SER B O 1
ATOM 2320 N N . VAL B 1 100 ? -3.096 -8.109 -1.465 1 97.19 100 VAL B N 1
ATOM 2321 C CA . VAL B 1 100 ? -1.972 -8.836 -2.053 1 97.19 100 VAL B CA 1
ATOM 2322 C C . VAL B 1 100 ? -0.743 -8.695 -1.158 1 97.19 100 VAL B C 1
ATOM 2324 O O . VAL B 1 100 ? 0.05 -9.633 -1.033 1 97.19 100 VAL B O 1
ATOM 2327 N N . MET B 1 101 ? -0.626 -7.555 -0.536 1 97.69 101 MET B N 1
ATOM 2328 C CA . MET B 1 101 ? 0.465 -7.367 0.416 1 97.69 101 MET B CA 1
ATOM 2329 C C . MET B 1 101 ? 0.368 -8.367 1.56 1 97.69 101 MET B C 1
ATOM 2331 O O . MET B 1 101 ? 1.385 -8.898 2.014 1 97.69 101 MET B O 1
ATOM 2335 N N . CYS B 1 102 ? -0.84 -8.641 2.031 1 97.31 102 CYS B N 1
ATOM 2336 C CA . CYS B 1 102 ? -1.055 -9.664 3.047 1 97.31 102 CYS B CA 1
ATOM 2337 C C . CYS B 1 102 ? -0.585 -11.023 2.553 1 97.31 102 CYS B C 1
ATOM 2339 O O . CYS B 1 102 ? 0.027 -11.789 3.307 1 97.31 102 CYS B O 1
ATOM 2341 N N . LEU B 1 103 ? -0.881 -11.273 1.312 1 97.12 103 LEU B N 1
ATOM 2342 C CA . LEU B 1 103 ? -0.549 -12.578 0.738 1 97.12 103 LEU B CA 1
ATOM 2343 C C . LEU B 1 103 ? 0.962 -12.758 0.64 1 97.12 103 LEU B C 1
ATOM 2345 O O . LEU B 1 103 ? 1.47 -13.875 0.781 1 97.12 103 LEU B O 1
ATOM 2349 N N . LEU B 1 104 ? 1.73 -11.664 0.397 1 97.56 104 LEU B N 1
ATOM 2350 C CA . LEU B 1 104 ? 3.188 -11.734 0.402 1 97.56 104 LEU B CA 1
ATOM 2351 C C . LEU B 1 104 ? 3.701 -12.273 1.732 1 97.56 104 LEU B C 1
ATOM 2353 O O . LEU B 1 104 ? 4.645 -13.062 1.764 1 97.56 104 LEU B O 1
ATOM 2357 N N . GLU B 1 105 ? 3.061 -11.789 2.758 1 96.81 105 GLU B N 1
ATOM 2358 C CA . GLU B 1 105 ? 3.469 -12.227 4.086 1 96.81 105 GLU B CA 1
ATOM 2359 C C . GLU B 1 105 ? 2.986 -13.648 4.367 1 96.81 105 GLU B C 1
ATOM 2361 O O . GLU B 1 105 ? 3.73 -14.469 4.914 1 96.81 105 GLU B O 1
ATOM 2366 N N . LYS B 1 106 ? 1.765 -13.906 3.998 1 96.5 106 LYS B N 1
ATOM 2367 C CA . LYS B 1 106 ? 1.168 -15.219 4.223 1 96.5 106 LYS B CA 1
ATOM 2368 C C . LYS B 1 106 ? 2.002 -16.328 3.576 1 96.5 106 LYS B C 1
ATOM 2370 O O . LYS B 1 106 ? 2.195 -17.391 4.164 1 96.5 106 LYS B O 1
ATOM 2375 N N . TYR B 1 107 ? 2.42 -16.047 2.371 1 97.25 107 TYR B N 1
ATOM 2376 C CA . TYR B 1 107 ? 3.193 -17.031 1.605 1 97.25 107 TYR B CA 1
ATOM 2377 C C . TYR B 1 107 ? 4.664 -16.625 1.541 1 97.25 107 TYR B C 1
ATOM 2379 O O . TYR B 1 107 ? 5.266 -16.625 0.466 1 97.25 107 TYR B O 1
ATOM 2387 N N . ALA B 1 108 ? 5.203 -16.266 2.676 1 96.12 108 ALA B N 1
ATOM 2388 C CA . ALA B 1 108 ? 6.555 -15.719 2.781 1 96.12 108 ALA B CA 1
ATOM 2389 C C . ALA B 1 108 ? 7.594 -16.734 2.301 1 96.12 108 ALA B C 1
ATOM 2391 O O . ALA B 1 108 ? 8.695 -16.359 1.902 1 96.12 108 ALA B O 1
ATOM 2392 N N . ASP B 1 109 ? 7.27 -17.984 2.312 1 95.06 109 ASP B N 1
ATOM 2393 C CA . ASP B 1 109 ? 8.203 -19.047 1.92 1 95.06 109 ASP B CA 1
ATOM 2394 C C . ASP B 1 109 ? 8.25 -19.188 0.401 1 95.06 109 ASP B C 1
ATOM 2396 O O . ASP B 1 109 ? 9.047 -19.969 -0.125 1 95.06 109 ASP B O 1
ATOM 2400 N N . LYS B 1 110 ? 7.422 -18.469 -0.315 1 97.38 110 LYS B N 1
ATOM 2401 C CA . LYS B 1 110 ? 7.391 -18.469 -1.775 1 97.38 110 LYS B CA 1
ATOM 2402 C C . LYS B 1 110 ? 8 -17.188 -2.334 1 97.38 110 LYS B C 1
ATOM 2404 O O . LYS B 1 110 ? 8.07 -16.172 -1.637 1 97.38 110 LYS B O 1
ATOM 2409 N N . LYS B 1 111 ? 8.492 -17.297 -3.557 1 97.69 111 LYS B N 1
ATOM 2410 C CA . LYS B 1 111 ? 9.023 -16.109 -4.227 1 97.69 111 LYS B CA 1
ATOM 2411 C C . LYS B 1 111 ? 7.938 -15.391 -5.012 1 97.69 111 LYS B C 1
ATOM 2413 O O . LYS B 1 111 ? 7.707 -15.688 -6.184 1 97.69 111 LYS B O 1
ATOM 2418 N N . ILE B 1 112 ? 7.324 -14.43 -4.395 1 98.5 112 ILE B N 1
ATOM 2419 C CA . ILE B 1 112 ? 6.238 -13.68 -5.012 1 98.5 112 ILE B CA 1
ATOM 2420 C C . ILE B 1 112 ? 6.652 -12.219 -5.172 1 98.5 112 ILE B C 1
ATOM 2422 O O . ILE B 1 112 ? 7.219 -11.625 -4.25 1 98.5 112 ILE B O 1
ATOM 2426 N N . ARG B 1 113 ? 6.426 -11.688 -6.328 1 98.38 113 ARG B N 1
ATOM 2427 C CA . ARG B 1 113 ? 6.688 -10.273 -6.582 1 98.38 113 ARG B CA 1
ATOM 2428 C C . ARG B 1 113 ? 5.445 -9.578 -7.125 1 98.38 113 ARG B C 1
ATOM 2430 O O . ARG B 1 113 ? 4.676 -10.164 -7.887 1 98.38 113 ARG B O 1
ATOM 2437 N N . ILE B 1 114 ? 5.266 -8.375 -6.68 1 98.19 114 ILE B N 1
ATOM 2438 C CA . ILE B 1 114 ? 4.316 -7.453 -7.297 1 98.19 114 ILE B CA 1
ATOM 2439 C C . ILE B 1 114 ? 5.055 -6.492 -8.227 1 98.19 114 ILE B C 1
ATOM 2441 O O . ILE B 1 114 ? 6.012 -5.832 -7.809 1 98.19 114 ILE B O 1
ATOM 2445 N N . ILE B 1 115 ? 4.621 -6.391 -9.484 1 97.31 115 ILE B N 1
ATOM 2446 C CA . ILE B 1 115 ? 5.363 -5.621 -10.477 1 97.31 115 ILE B CA 1
ATOM 2447 C C . ILE B 1 115 ? 4.418 -4.676 -11.211 1 97.31 115 ILE B C 1
ATOM 2449 O O . ILE B 1 115 ? 3.324 -5.078 -11.625 1 97.31 115 ILE B O 1
ATOM 2453 N N . ASP B 1 116 ? 4.734 -3.41 -11.297 1 95.69 116 ASP B N 1
ATOM 2454 C CA . ASP B 1 116 ? 4.113 -2.486 -12.242 1 95.69 116 ASP B CA 1
ATOM 2455 C C . ASP B 1 116 ? 5.164 -1.637 -12.953 1 95.69 116 ASP B C 1
ATOM 2457 O O . ASP B 1 116 ? 6.344 -1.997 -12.984 1 95.69 116 ASP B O 1
ATOM 2461 N N . GLN B 1 117 ? 4.734 -0.554 -13.555 1 93 117 GLN B N 1
ATOM 2462 C CA . GLN B 1 117 ? 5.633 0.205 -14.422 1 93 117 GLN B CA 1
ATOM 2463 C C . GLN B 1 117 ? 6.754 0.854 -13.617 1 93 117 GLN B C 1
ATOM 2465 O O . GLN B 1 117 ? 7.855 1.061 -14.133 1 93 117 GLN B O 1
ATOM 2470 N N . GLN B 1 118 ? 6.523 1.081 -12.305 1 95.62 118 GLN B N 1
ATOM 2471 C CA . GLN B 1 118 ? 7.457 1.9 -11.539 1 95.62 118 GLN B CA 1
ATOM 2472 C C . GLN B 1 118 ? 7.977 1.149 -10.32 1 95.62 118 GLN B C 1
ATOM 2474 O O . GLN B 1 118 ? 8.875 1.631 -9.625 1 95.62 118 GLN B O 1
ATOM 2479 N N . ASN B 1 119 ? 7.434 -0.031 -10.109 1 97.44 119 ASN B N 1
ATOM 2480 C CA . ASN B 1 119 ? 7.715 -0.644 -8.82 1 97.44 119 ASN B CA 1
ATOM 2481 C C . ASN B 1 119 ? 7.883 -2.156 -8.938 1 97.44 119 ASN B C 1
ATOM 2483 O O . ASN B 1 119 ? 7.203 -2.797 -9.742 1 97.44 119 ASN B O 1
ATOM 2487 N N . VAL B 1 120 ? 8.75 -2.701 -8.125 1 98.06 120 VAL B N 1
ATOM 2488 C CA . VAL B 1 120 ? 8.805 -4.121 -7.797 1 98.06 120 VAL B CA 1
ATOM 2489 C C . VAL B 1 120 ? 8.805 -4.305 -6.281 1 98.06 120 VAL B C 1
ATOM 2491 O O . VAL B 1 120 ? 9.625 -3.707 -5.578 1 98.06 120 VAL B O 1
ATOM 2494 N N . ILE B 1 121 ? 7.887 -5.094 -5.766 1 98.69 121 ILE B N 1
ATOM 2495 C CA . ILE B 1 121 ? 7.773 -5.34 -4.332 1 98.69 121 ILE B CA 1
ATOM 2496 C C . ILE B 1 121 ? 7.973 -6.828 -4.047 1 98.69 121 ILE B C 1
ATOM 2498 O O . ILE B 1 121 ? 7.391 -7.68 -4.723 1 98.69 121 ILE B O 1
ATOM 2502 N N . GLN B 1 122 ? 8.75 -7.176 -3.092 1 98.62 122 GLN B N 1
ATOM 2503 C CA . GLN B 1 122 ? 8.93 -8.555 -2.662 1 98.62 122 GLN B CA 1
ATOM 2504 C C . GLN B 1 122 ? 9.359 -8.625 -1.199 1 98.62 122 GLN B C 1
ATOM 2506 O O . GLN B 1 122 ? 9.734 -7.613 -0.608 1 98.62 122 GLN B O 1
ATOM 2511 N N . LEU B 1 123 ? 9.297 -9.781 -0.642 1 98.31 123 LEU B N 1
ATOM 2512 C CA . LEU B 1 123 ? 9.742 -10.008 0.729 1 98.31 123 LEU B CA 1
ATOM 2513 C C . LEU B 1 123 ? 11.172 -10.539 0.756 1 98.31 123 LEU B C 1
ATOM 2515 O O . LEU B 1 123 ? 11.547 -11.367 -0.071 1 98.31 123 LEU B O 1
ATOM 2519 N N . LEU B 1 124 ? 11.961 -10.031 1.658 1 98.38 124 LEU B N 1
ATOM 2520 C CA . LEU B 1 124 ? 13.258 -10.617 1.994 1 98.38 124 LEU B CA 1
ATOM 2521 C C . LEU B 1 124 ? 13.172 -11.406 3.297 1 98.38 124 LEU B C 1
ATOM 2523 O O . LEU B 1 124 ? 12.867 -10.844 4.352 1 98.38 124 LEU B O 1
ATOM 2527 N N . LEU B 1 125 ? 13.445 -12.656 3.246 1 98.31 125 LEU B N 1
ATOM 2528 C CA . LEU B 1 125 ? 13.484 -13.484 4.449 1 98.31 125 LEU B CA 1
ATOM 2529 C C . LEU B 1 125 ? 14.734 -13.172 5.273 1 98.31 125 LEU B C 1
ATOM 2531 O O . LEU B 1 125 ? 15.625 -12.461 4.816 1 98.31 125 LEU B O 1
ATOM 2535 N N . PRO B 1 126 ? 14.719 -13.578 6.555 1 98.56 126 PRO B N 1
ATOM 2536 C CA . PRO B 1 126 ? 15.93 -13.344 7.348 1 98.56 126 PRO B CA 1
ATOM 2537 C C . PRO B 1 126 ? 17.188 -13.883 6.684 1 98.56 126 PRO B C 1
ATOM 2539 O O . PRO B 1 126 ? 17.188 -15 6.152 1 98.56 126 PRO B O 1
ATOM 2542 N N . GLY B 1 127 ? 18.156 -13.102 6.605 1 98.62 127 GLY B N 1
ATOM 2543 C CA . GLY B 1 127 ? 19.406 -13.484 5.965 1 98.62 127 GLY B CA 1
ATOM 2544 C C . GLY B 1 127 ? 20.062 -12.336 5.223 1 98.62 127 GLY B C 1
ATOM 2545 O O . GLY B 1 127 ? 19.844 -11.172 5.555 1 98.62 127 GLY B O 1
ATOM 2546 N N . THR B 1 128 ? 21 -12.734 4.355 1 98.75 128 THR B N 1
ATOM 2547 C CA . THR B 1 128 ? 21.75 -11.758 3.574 1 98.75 128 THR B CA 1
ATOM 2548 C C . THR B 1 128 ? 21.328 -11.797 2.105 1 98.75 128 THR B C 1
ATOM 2550 O O . THR B 1 128 ? 21.219 -12.883 1.522 1 98.75 128 THR B O 1
ATOM 2553 N N . HIS B 1 129 ? 21.078 -10.656 1.544 1 98.62 129 HIS B N 1
ATOM 2554 C CA . HIS B 1 129 ? 20.562 -10.547 0.185 1 98.62 129 HIS B CA 1
ATOM 2555 C C . HIS B 1 129 ? 21.344 -9.516 -0.622 1 98.62 129 HIS B C 1
ATOM 2557 O O . HIS B 1 129 ? 21.906 -8.57 -0.057 1 98.62 129 HIS B O 1
ATOM 2563 N N . LYS B 1 130 ? 21.406 -9.719 -1.866 1 98.19 130 LYS B N 1
ATOM 2564 C CA . LYS B 1 130 ? 22.031 -8.766 -2.777 1 98.19 130 LYS B CA 1
ATOM 2565 C C . LY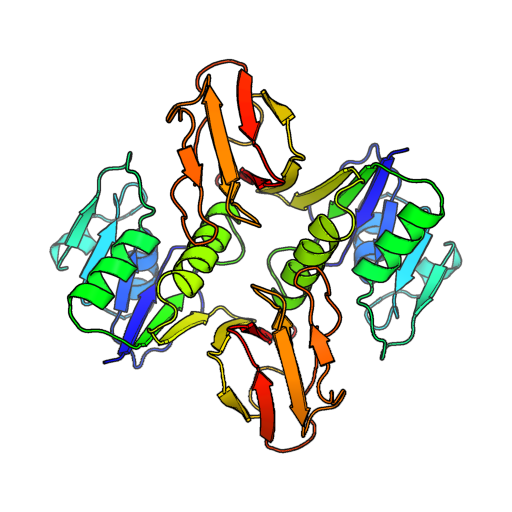S B 1 130 ? 20.984 -8.016 -3.592 1 98.19 130 LYS B C 1
ATOM 2567 O O . LYS B 1 130 ? 20.016 -8.617 -4.086 1 98.19 130 LYS B O 1
ATOM 2572 N N . VAL B 1 131 ? 21.078 -6.742 -3.666 1 97.56 131 VAL B N 1
ATOM 2573 C CA . VAL B 1 131 ? 20.281 -5.887 -4.539 1 97.56 131 VAL B CA 1
ATOM 2574 C C . VAL B 1 131 ? 21.172 -5.297 -5.637 1 97.56 131 VAL B C 1
ATOM 2576 O O . VAL B 1 131 ? 22.094 -4.527 -5.352 1 97.56 131 VAL B O 1
ATOM 2579 N N . TYR B 1 132 ? 20.875 -5.598 -6.812 1 96.19 132 TYR B N 1
ATOM 2580 C CA . TYR B 1 132 ? 21.688 -5.16 -7.941 1 96.19 132 TYR B CA 1
ATOM 2581 C C . TYR B 1 132 ? 21.172 -3.855 -8.523 1 96.19 132 TYR B C 1
ATOM 2583 O O . TYR B 1 132 ? 19.953 -3.617 -8.531 1 96.19 132 TYR B O 1
ATOM 2591 N N . GLN B 1 133 ? 22.094 -3.125 -8.969 1 93.88 133 GLN B N 1
ATOM 2592 C CA . GLN B 1 133 ? 21.688 -1.946 -9.727 1 93.88 133 GLN B CA 1
ATOM 2593 C C . GLN B 1 133 ? 20.953 -2.342 -11.008 1 93.88 133 GLN B C 1
ATOM 2595 O O . GLN B 1 133 ? 21.391 -3.252 -11.719 1 93.88 133 GLN B O 1
ATOM 2600 N N . ASP B 1 134 ? 19.797 -1.815 -11.25 1 94.12 134 ASP B N 1
ATOM 2601 C CA . ASP B 1 134 ? 19.016 -2.08 -12.453 1 94.12 134 ASP B CA 1
ATOM 2602 C C . ASP B 1 134 ? 18.203 -0.848 -12.859 1 94.12 134 ASP B C 1
ATOM 2604 O O . ASP B 1 134 ? 18.656 0.284 -12.68 1 94.12 134 ASP B O 1
ATOM 2608 N N . GLU B 1 135 ? 17.109 -1.032 -13.578 1 94.19 135 GLU B N 1
ATOM 2609 C CA . GLU B 1 135 ? 16.344 0.101 -14.094 1 94.19 135 GLU B CA 1
ATOM 2610 C C . GLU B 1 135 ? 15.633 0.846 -12.969 1 94.19 135 GLU B C 1
ATOM 2612 O O . GLU B 1 135 ? 15.164 1.968 -13.164 1 94.19 135 GLU B O 1
ATOM 2617 N N . TYR B 1 136 ? 15.539 0.189 -11.844 1 96.31 136 TYR B N 1
ATOM 2618 C CA . TYR B 1 136 ? 14.953 0.848 -10.688 1 96.31 136 TYR B CA 1
ATOM 2619 C C . TYR B 1 136 ? 16.016 1.628 -9.914 1 96.31 136 TYR B C 1
ATOM 2621 O O . TYR B 1 136 ? 16.891 1.037 -9.281 1 96.31 136 TYR B O 1
ATOM 2629 N N . LYS B 1 137 ? 15.852 2.898 -9.875 1 95.31 137 LYS B N 1
ATOM 2630 C CA . LYS B 1 137 ? 16.844 3.797 -9.289 1 95.31 137 LYS B CA 1
ATOM 2631 C C . LYS B 1 137 ? 16.906 3.631 -7.77 1 95.31 137 LYS B C 1
ATOM 2633 O O . LYS B 1 137 ? 17.969 3.742 -7.172 1 95.31 137 LYS B O 1
ATOM 2638 N N . TYR B 1 138 ? 15.773 3.375 -7.188 1 96.69 138 TYR B N 1
ATOM 2639 C CA . TYR B 1 138 ? 15.688 3.396 -5.73 1 96.69 138 TYR B CA 1
ATOM 2640 C C . TYR B 1 138 ? 15.32 2.021 -5.184 1 96.69 138 TYR B C 1
ATOM 2642 O O . TYR B 1 138 ? 14.633 1.245 -5.848 1 96.69 138 TYR B O 1
ATOM 2650 N N . PHE B 1 139 ? 15.828 1.72 -4.016 1 97.88 139 PHE B N 1
ATOM 2651 C CA . PHE B 1 139 ? 15.281 0.625 -3.227 1 97.88 139 PHE B CA 1
ATOM 2652 C C . PHE B 1 139 ? 14.938 1.091 -1.816 1 97.88 139 PHE B C 1
ATOM 2654 O O . PHE B 1 139 ? 15.641 1.929 -1.246 1 97.88 139 PHE B O 1
ATOM 2661 N N . SER B 1 140 ? 13.836 0.663 -1.298 1 98.06 140 SER B N 1
ATOM 2662 C CA . SER B 1 140 ? 13.344 0.989 0.038 1 98.06 140 SER B CA 1
ATOM 2663 C C . SER B 1 140 ? 13.078 -0.271 0.852 1 98.06 140 SER B C 1
ATOM 2665 O O . SER B 1 140 ? 12.758 -1.322 0.292 1 98.06 140 SER B O 1
ATOM 2667 N N . LEU B 1 141 ? 13.242 -0.187 2.133 1 98.44 141 LEU B N 1
ATOM 2668 C CA . LEU B 1 141 ? 12.992 -1.303 3.039 1 98.44 141 LEU B CA 1
ATOM 2669 C C . LEU B 1 141 ? 11.953 -0.926 4.094 1 98.44 141 LEU B C 1
ATOM 2671 O O . LEU B 1 141 ? 12.016 0.164 4.668 1 98.44 141 LEU B O 1
ATOM 2675 N N . TYR B 1 142 ? 11 -1.78 4.305 1 98.19 142 TYR B N 1
ATOM 2676 C CA . TYR B 1 142 ? 9.984 -1.59 5.34 1 98.19 142 TYR B CA 1
ATOM 2677 C C . TYR B 1 142 ? 9.875 -2.824 6.223 1 98.19 142 TYR B C 1
ATOM 2679 O O . TYR B 1 142 ? 9.828 -3.951 5.727 1 98.19 142 TYR B O 1
ATOM 2687 N N . ALA B 1 143 ? 9.797 -2.625 7.465 1 97.38 143 ALA B N 1
ATOM 2688 C CA . ALA B 1 143 ? 9.664 -3.736 8.406 1 97.38 143 ALA B CA 1
ATOM 2689 C C . ALA B 1 143 ? 8.211 -4.195 8.516 1 97.38 143 ALA B C 1
ATOM 2691 O O . ALA B 1 143 ? 7.297 -3.371 8.523 1 97.38 143 ALA B O 1
ATOM 2692 N N . LEU B 1 144 ? 7.988 -5.488 8.531 1 95.5 144 LEU B N 1
ATOM 2693 C CA . LEU B 1 144 ? 6.699 -6.043 8.922 1 95.5 144 LEU B CA 1
ATOM 2694 C C . LEU B 1 144 ? 6.598 -6.172 10.438 1 95.5 144 LEU B C 1
ATOM 2696 O O . LEU B 1 144 ? 5.578 -5.812 11.031 1 95.5 144 LEU B O 1
ATOM 2700 N N . ASP B 1 145 ? 7.52 -6.746 10.992 1 95.19 145 ASP B N 1
ATOM 2701 C CA . ASP B 1 145 ? 7.859 -6.68 12.414 1 95.19 145 ASP B CA 1
ATOM 2702 C C . ASP B 1 145 ? 9.211 -5.996 12.617 1 95.19 145 ASP B C 1
ATOM 2704 O O . ASP B 1 145 ? 10.047 -5.977 11.711 1 95.19 145 ASP B O 1
ATOM 2708 N N . ASP B 1 146 ? 9.352 -5.398 13.812 1 97.06 146 ASP B N 1
ATOM 2709 C CA . ASP B 1 146 ? 10.648 -4.773 14.086 1 97.06 146 ASP B CA 1
ATOM 2710 C C . ASP B 1 146 ? 11.789 -5.742 13.812 1 97.06 146 ASP B C 1
ATOM 2712 O O . ASP B 1 146 ? 11.703 -6.93 14.141 1 97.06 146 ASP B O 1
ATOM 2716 N N . ALA B 1 147 ? 12.82 -5.23 13.164 1 97.94 147 ALA B N 1
ATOM 2717 C CA . ALA B 1 147 ? 13.93 -6.074 12.734 1 97.94 147 ALA B CA 1
A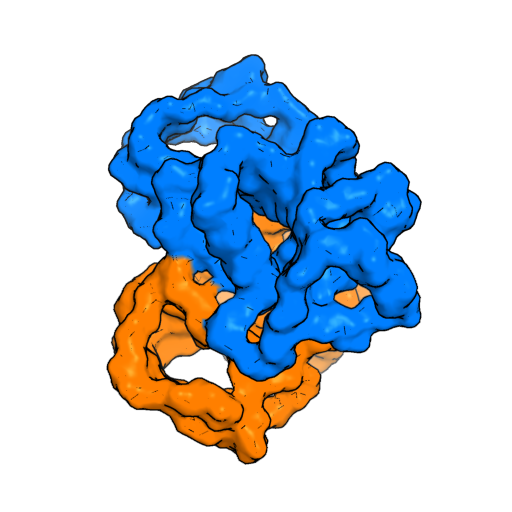TOM 2718 C C . ALA B 1 147 ? 15.242 -5.293 12.75 1 97.94 147 ALA B C 1
ATOM 2720 O O . ALA B 1 147 ? 15.25 -4.07 12.594 1 97.94 147 ALA B O 1
ATOM 2721 N N . TYR B 1 148 ? 16.266 -5.98 12.961 1 98.62 148 TYR B N 1
ATOM 2722 C CA . TYR B 1 148 ? 17.594 -5.402 12.734 1 98.62 148 TYR B CA 1
ATOM 2723 C C . TYR B 1 148 ? 18 -5.531 11.281 1 98.62 148 TYR B C 1
ATOM 2725 O O . TYR B 1 148 ? 17.797 -6.578 10.656 1 98.62 148 TYR B O 1
ATOM 2733 N N . ILE B 1 149 ? 18.594 -4.48 10.719 1 98.5 149 ILE B N 1
ATOM 2734 C CA . ILE B 1 149 ? 19.016 -4.551 9.328 1 98.5 149 ILE B CA 1
ATOM 2735 C C . ILE B 1 149 ? 20.406 -3.932 9.172 1 98.5 149 ILE B C 1
ATOM 2737 O O . ILE B 1 149 ? 20.766 -3.018 9.922 1 98.5 149 ILE B O 1
ATOM 2741 N N . ASP B 1 150 ? 21.141 -4.457 8.23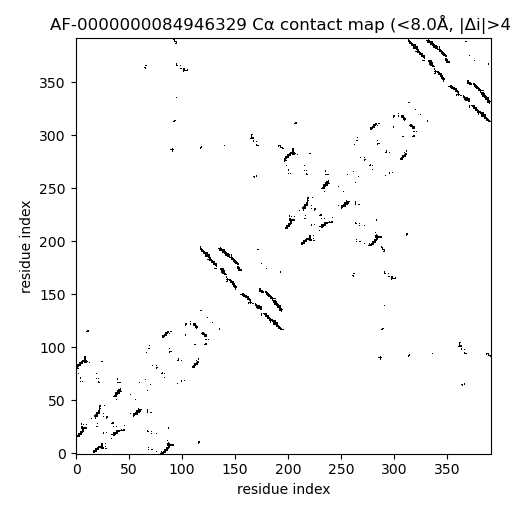4 1 98.75 150 ASP B N 1
ATOM 2742 C CA . ASP B 1 150 ? 22.391 -3.887 7.711 1 98.75 150 ASP B CA 1
ATOM 2743 C C . ASP B 1 150 ? 22.25 -3.576 6.223 1 98.75 150 ASP B C 1
ATOM 2745 O O . ASP B 1 150 ? 21.656 -4.352 5.469 1 98.75 150 ASP B O 1
ATOM 2749 N N . ILE B 1 151 ? 22.75 -2.479 5.836 1 98.12 151 ILE B N 1
ATOM 2750 C CA . ILE B 1 151 ? 22.812 -2.129 4.422 1 98.12 151 ILE B CA 1
ATOM 2751 C C . ILE B 1 151 ? 24.25 -1.704 4.07 1 98.12 151 ILE B C 1
ATOM 2753 O O . ILE B 1 151 ? 24.797 -0.794 4.691 1 98.12 151 ILE B O 1
ATOM 2757 N N . ASP B 1 152 ? 24.812 -2.326 3.133 1 97.81 152 ASP B N 1
ATOM 2758 C CA . ASP B 1 152 ? 26.125 -1.975 2.592 1 97.81 152 ASP B CA 1
ATOM 2759 C C . ASP B 1 152 ? 26.062 -1.791 1.077 1 97.81 152 ASP B C 1
ATOM 2761 O O . ASP B 1 152 ? 25.25 -2.43 0.402 1 97.81 152 ASP B O 1
ATOM 2765 N N . GLY B 1 153 ? 26.938 -0.9 0.622 1 97.44 153 GLY B N 1
ATOM 2766 C CA . GLY B 1 153 ? 27 -0.703 -0.817 1 97.44 153 GLY B CA 1
ATOM 2767 C C . GLY B 1 153 ? 25.906 0.201 -1.341 1 97.44 153 GLY B C 1
ATOM 2768 O O . GLY B 1 153 ? 25.516 0.109 -2.508 1 97.44 153 GLY B O 1
ATOM 2769 N N . ALA B 1 154 ? 25.359 1.014 -0.496 1 96.56 154 ALA B N 1
ATOM 2770 C CA . ALA B 1 154 ? 24.281 1.935 -0.871 1 96.56 154 ALA B CA 1
ATOM 2771 C C . ALA B 1 154 ? 24.625 3.367 -0.478 1 96.56 154 ALA B C 1
ATOM 2773 O O . ALA B 1 154 ? 25.594 3.602 0.257 1 96.56 154 ALA B O 1
ATOM 2774 N N . GLU B 1 155 ? 23.906 4.312 -0.978 1 95.12 155 GLU B N 1
ATOM 2775 C CA . GLU B 1 155 ? 24.109 5.723 -0.667 1 95.12 155 GLU B CA 1
ATOM 2776 C C . GLU B 1 155 ? 23.953 5.992 0.826 1 95.12 155 GLU B C 1
ATOM 2778 O O . GLU B 1 155 ? 24.656 6.844 1.387 1 95.12 155 GLU B O 1
ATOM 2783 N N . TYR B 1 156 ? 23.016 5.312 1.466 1 95.5 156 TYR B N 1
ATOM 2784 C CA . TYR B 1 156 ? 22.75 5.441 2.895 1 95.5 156 TYR B CA 1
ATOM 2785 C C . TYR B 1 156 ? 22.906 4.102 3.604 1 95.5 156 TYR B C 1
ATOM 2787 O O . TYR B 1 156 ? 21.922 3.402 3.854 1 95.5 156 TYR B O 1
ATOM 2795 N N . PRO B 1 157 ? 24.156 3.771 3.924 1 96.25 157 PRO B N 1
ATOM 2796 C CA . PRO B 1 157 ? 24.391 2.502 4.613 1 96.25 157 PRO B CA 1
ATOM 2797 C C . PRO B 1 157 ? 23.859 2.5 6.047 1 96.25 157 PRO B C 1
ATOM 2799 O O . PRO B 1 157 ? 23.641 3.564 6.625 1 96.25 157 PRO B O 1
ATOM 2802 N N . LEU B 1 158 ? 23.562 1.355 6.523 1 97.5 158 LEU B N 1
ATOM 2803 C CA . LEU B 1 158 ? 23.141 1.149 7.906 1 97.5 158 LEU B CA 1
ATOM 2804 C C . LEU B 1 158 ? 23.891 -0.026 8.531 1 97.5 158 LEU B C 1
ATOM 2806 O O . LEU B 1 158 ? 24.25 -0.976 7.836 1 97.5 158 LEU B O 1
ATOM 2810 N N . ASN B 1 159 ? 24.125 0.046 9.805 1 98.06 159 ASN B N 1
ATOM 2811 C CA . ASN B 1 159 ? 24.766 -1.009 10.586 1 98.06 159 ASN B CA 1
ATOM 2812 C C . ASN B 1 159 ? 23.938 -1.361 11.828 1 98.06 159 ASN B C 1
ATOM 2814 O O . ASN B 1 159 ? 23.859 -0.571 12.766 1 98.06 159 ASN B O 1
ATOM 2818 N N . GLN B 1 160 ? 23.422 -2.553 11.82 1 97.94 160 GLN B N 1
ATOM 2819 C CA . GLN B 1 160 ? 22.625 -3.061 12.93 1 97.94 160 GLN B CA 1
ATOM 2820 C C . GLN B 1 160 ? 21.547 -2.059 13.328 1 97.94 160 GLN B C 1
ATOM 2822 O O . GLN B 1 160 ? 21.375 -1.762 14.516 1 97.94 160 GLN B O 1
ATOM 2827 N N . TYR B 1 161 ? 20.938 -1.495 12.359 1 97.88 161 TYR B N 1
ATOM 2828 C CA . TYR B 1 161 ? 19.859 -0.542 12.617 1 97.88 161 TYR B CA 1
ATOM 2829 C C . TYR B 1 161 ? 18.578 -1.261 13.039 1 97.88 161 TYR B C 1
ATOM 2831 O O . TYR B 1 161 ? 18.172 -2.246 12.414 1 97.88 161 TYR B O 1
ATOM 2839 N N . PHE B 1 162 ? 18.031 -0.811 14.141 1 98.31 162 PHE B N 1
ATOM 2840 C CA . PHE B 1 162 ? 16.766 -1.362 14.594 1 98.31 162 PHE B CA 1
ATOM 2841 C C . PHE B 1 162 ? 15.602 -0.711 13.859 1 98.31 162 PHE B C 1
ATOM 2843 O O . PHE B 1 162 ? 15.07 0.31 14.312 1 98.31 162 PHE B O 1
ATOM 2850 N N . LEU B 1 163 ? 15.164 -1.312 12.805 1 97.56 163 LEU B N 1
ATOM 2851 C CA . LEU B 1 163 ? 14.078 -0.803 11.969 1 97.56 163 LEU B CA 1
ATOM 2852 C C . LEU B 1 163 ? 12.719 -1.183 12.547 1 97.56 163 LEU B C 1
ATOM 2854 O O . LEU B 1 163 ? 12.359 -2.361 12.578 1 97.56 163 LEU B O 1
ATOM 2858 N N . GLN B 1 164 ? 12.008 -0.148 12.961 1 97.31 164 GLN B N 1
ATOM 2859 C CA . GLN B 1 164 ? 10.664 -0.375 13.477 1 97.31 164 GLN B CA 1
ATOM 2860 C C . GLN B 1 164 ? 9.625 -0.271 12.367 1 97.31 164 GLN B C 1
ATOM 2862 O O . GLN B 1 164 ? 9.844 0.405 11.359 1 97.31 164 GLN B O 1
ATOM 2867 N N . ARG B 1 165 ? 8.539 -0.865 12.508 1 95.38 165 ARG B N 1
ATOM 2868 C CA . ARG B 1 165 ? 7.488 -0.932 11.492 1 95.38 165 ARG B CA 1
ATOM 2869 C C . ARG B 1 165 ? 7 0.463 11.117 1 95.38 165 ARG B C 1
ATOM 2871 O O . ARG B 1 165 ? 6.715 0.731 9.953 1 95.38 165 ARG B O 1
ATOM 2878 N N . GLN B 1 166 ? 6.918 1.301 12.125 1 95.06 166 GLN B N 1
ATOM 2879 C CA . GLN B 1 166 ? 6.371 2.631 11.875 1 95.06 166 GLN B CA 1
ATOM 2880 C C . GLN B 1 166 ? 7.469 3.605 11.453 1 95.06 166 GLN B C 1
ATOM 2882 O O . GLN B 1 166 ? 7.246 4.816 11.406 1 95.06 166 GLN B O 1
ATOM 2887 N N . ASP B 1 167 ? 8.695 3.1 11.172 1 93.81 167 ASP B N 1
ATOM 2888 C CA . ASP B 1 167 ? 9.859 3.9 10.789 1 93.81 167 ASP B CA 1
ATOM 2889 C C . ASP B 1 167 ? 10.016 3.943 9.273 1 93.81 167 ASP B C 1
ATOM 2891 O O . ASP B 1 167 ? 10.453 2.965 8.664 1 93.81 167 ASP B O 1
ATOM 2895 N N . PRO B 1 168 ? 9.742 5.109 8.68 1 92.62 168 PRO B N 1
ATOM 2896 C CA . PRO B 1 168 ? 9.883 5.211 7.227 1 92.62 168 PRO B CA 1
ATOM 2897 C C . PRO B 1 168 ? 11.289 5.613 6.801 1 92.62 168 PRO B C 1
ATOM 2899 O O . PRO B 1 168 ? 11.484 6.102 5.684 1 92.62 168 PRO B O 1
ATOM 2902 N N . LEU B 1 169 ? 12.273 5.445 7.531 1 89.12 169 LEU B N 1
ATOM 2903 C CA . LEU B 1 169 ? 13.625 5.953 7.312 1 89.12 169 LEU B CA 1
ATOM 2904 C C . LEU B 1 169 ? 14.227 5.367 6.039 1 89.12 169 LEU B C 1
ATOM 2906 O O . LEU B 1 169 ? 14.891 6.074 5.281 1 89.12 169 LEU B O 1
ATOM 2910 N N . CYS B 1 170 ? 14.023 4.121 5.711 1 93.19 170 CYS B N 1
ATOM 2911 C CA . CYS B 1 170 ? 14.719 3.406 4.645 1 93.19 170 CYS B CA 1
ATOM 2912 C C . CYS B 1 170 ? 13.992 3.57 3.316 1 93.19 170 CYS B C 1
ATOM 2914 O O . CYS B 1 170 ? 13.766 2.592 2.602 1 93.19 170 CYS B O 1
ATOM 2916 N N . VAL B 1 171 ? 13.523 4.742 3.062 1 95.69 171 VAL B N 1
ATOM 2917 C CA . VAL B 1 171 ? 12.812 5.023 1.816 1 95.69 171 VAL B CA 1
ATOM 2918 C C . VAL B 1 171 ? 13.789 5.609 0.794 1 95.69 171 VAL B C 1
ATOM 2920 O O . VAL B 1 171 ? 14.633 6.438 1.138 1 95.69 171 VAL B O 1
ATOM 2923 N N . SER B 1 172 ? 13.773 5.121 -0.391 1 94.94 172 SER B N 1
ATOM 2924 C CA . SER B 1 172 ? 14.438 5.656 -1.574 1 94.94 172 SER B CA 1
ATOM 2925 C C . SER B 1 172 ? 15.953 5.672 -1.401 1 94.94 172 SER B C 1
ATOM 2927 O O . SER B 1 172 ? 16.609 6.68 -1.686 1 94.94 172 SER B O 1
ATOM 2929 N N . ASN B 1 173 ? 16.516 4.625 -0.874 1 96.19 173 ASN B N 1
ATOM 2930 C CA . ASN B 1 173 ? 17.953 4.434 -0.953 1 96.19 173 ASN B CA 1
ATOM 2931 C C . ASN B 1 173 ? 18.406 4.129 -2.381 1 96.19 173 ASN B C 1
ATOM 2933 O O . ASN B 1 173 ? 17.578 3.908 -3.262 1 96.19 173 ASN B O 1
ATOM 2937 N N . GLN B 1 174 ? 19.688 4.203 -2.629 1 95.81 174 GLN B N 1
ATOM 2938 C CA . GLN B 1 174 ? 20.219 3.936 -3.961 1 95.81 174 GLN B CA 1
ATOM 2939 C C . GLN B 1 174 ? 21.469 3.066 -3.889 1 95.81 174 GLN B C 1
ATOM 2941 O O . GLN B 1 174 ? 22.328 3.268 -3.021 1 95.81 174 GLN B O 1
ATOM 2946 N N . VAL B 1 175 ? 21.547 2.176 -4.84 1 95.56 175 VAL B N 1
ATOM 2947 C CA . VAL B 1 175 ? 22.766 1.383 -4.941 1 95.56 175 VAL B CA 1
ATOM 2948 C C . VAL B 1 175 ? 23.906 2.262 -5.426 1 95.56 175 VAL B C 1
ATOM 2950 O O . VAL B 1 175 ? 23.781 2.967 -6.43 1 95.56 175 VAL B O 1
ATOM 2953 N N . SER B 1 176 ? 24.938 2.35 -4.711 1 91.94 176 SER B N 1
ATOM 2954 C CA . SER B 1 176 ? 26.047 3.24 -5.016 1 91.94 176 SER B CA 1
ATOM 2955 C C . SER B 1 176 ? 27.078 2.557 -5.914 1 91.94 176 SER B C 1
ATOM 2957 O O . SER B 1 176 ? 27.766 3.221 -6.68 1 91.94 176 SER B O 1
ATOM 2959 N N . CYS B 1 177 ? 27.234 1.303 -5.797 1 87.31 177 CYS B N 1
ATOM 2960 C CA . CYS B 1 177 ? 28.109 0.529 -6.66 1 87.31 177 CYS B CA 1
ATOM 2961 C C . CYS B 1 177 ? 27.328 -0.411 -7.559 1 87.31 177 CYS B C 1
ATOM 2963 O O . CYS B 1 177 ? 26.219 -0.077 -7.988 1 87.31 177 CYS B O 1
ATOM 2965 N N . GLU B 1 178 ? 27.781 -1.567 -7.82 1 91.94 178 GLU B N 1
ATOM 2966 C CA . GLU B 1 178 ? 27.078 -2.539 -8.656 1 91.94 178 GLU B CA 1
ATOM 2967 C C . GLU B 1 178 ? 26.094 -3.371 -7.836 1 91.94 178 GLU B C 1
ATOM 2969 O O . GLU B 1 178 ? 25.062 -3.809 -8.352 1 91.94 178 GLU B O 1
ATOM 2974 N N . ILE B 1 179 ? 26.469 -3.4 -6.551 1 96.62 179 ILE B N 1
ATOM 2975 C CA . ILE B 1 179 ? 25.656 -4.277 -5.699 1 96.62 179 ILE B CA 1
ATOM 2976 C C . ILE B 1 179 ? 25.547 -3.668 -4.305 1 96.62 179 ILE B C 1
ATOM 2978 O O . ILE B 1 179 ? 26.516 -3.141 -3.762 1 96.62 179 ILE B O 1
ATOM 2982 N N . ALA B 1 180 ? 24.297 -3.648 -3.789 1 97.81 180 ALA B N 1
ATOM 2983 C CA . ALA B 1 180 ? 24.094 -3.4 -2.365 1 97.81 180 ALA B CA 1
ATOM 2984 C C . ALA B 1 180 ? 23.766 -4.695 -1.623 1 97.81 180 ALA B C 1
ATOM 2986 O O . ALA B 1 180 ? 23.094 -5.574 -2.156 1 97.81 180 ALA B O 1
ATOM 2987 N N . THR B 1 181 ? 24.281 -4.84 -0.44 1 98.44 181 THR B N 1
ATOM 2988 C CA . THR B 1 181 ? 24.016 -6.008 0.392 1 98.44 181 THR B CA 1
ATOM 2989 C C . THR B 1 181 ? 23.141 -5.637 1.584 1 98.44 181 THR B C 1
ATOM 2991 O O . THR B 1 181 ? 23.438 -4.699 2.32 1 98.44 181 THR B O 1
ATOM 2994 N N . ILE B 1 182 ? 22.062 -6.387 1.746 1 98.69 182 ILE B N 1
ATOM 2995 C CA . ILE B 1 182 ? 21.125 -6.184 2.844 1 98.69 182 ILE B CA 1
ATOM 2996 C C . ILE B 1 182 ? 21.109 -7.418 3.742 1 98.69 182 ILE B C 1
ATOM 2998 O O . ILE B 1 182 ? 20.984 -8.547 3.258 1 98.69 182 ILE B O 1
ATOM 3002 N N . THR B 1 183 ? 21.266 -7.219 4.984 1 98.81 183 THR B N 1
ATOM 3003 C CA . THR B 1 183 ? 21.078 -8.281 5.969 1 98.81 183 THR B CA 1
ATOM 3004 C C . THR B 1 183 ? 19.938 -7.93 6.926 1 98.81 183 THR B C 1
ATOM 3006 O O . THR B 1 183 ? 19.891 -6.816 7.453 1 98.81 183 THR B O 1
ATOM 3009 N N . ASN B 1 184 ? 19.016 -8.82 7.121 1 98.69 184 ASN B N 1
ATOM 3010 C CA . ASN B 1 184 ? 17.875 -8.562 7.988 1 98.69 184 ASN B CA 1
ATOM 3011 C C . ASN B 1 184 ? 17.594 -9.734 8.922 1 98.69 184 ASN B C 1
ATOM 3013 O O . ASN B 1 184 ? 17.719 -10.891 8.523 1 98.69 184 ASN B O 1
ATOM 3017 N N . SER B 1 185 ? 17.188 -9.469 10.133 1 98.75 185 SER B N 1
ATOM 3018 C CA . SER B 1 185 ? 17 -10.469 11.18 1 98.75 185 SER B CA 1
ATOM 3019 C C . SER B 1 185 ? 15.602 -11.078 11.109 1 98.75 185 SER B C 1
ATOM 3021 O O . SER B 1 185 ? 15.359 -12.156 11.664 1 98.75 185 SER B O 1
ATOM 3023 N N . LYS B 1 186 ? 14.633 -10.406 10.578 1 98.12 186 LYS B N 1
ATOM 3024 C CA . LYS B 1 186 ? 13.258 -10.828 10.336 1 98.12 186 LYS B CA 1
ATOM 3025 C C . LYS B 1 186 ? 12.828 -10.492 8.914 1 98.12 186 LYS B C 1
ATOM 3027 O O . LYS B 1 186 ? 13.516 -9.75 8.211 1 98.12 186 LYS B O 1
ATOM 3032 N N . PRO B 1 187 ? 11.742 -11.023 8.484 1 97.81 187 PRO B N 1
ATOM 3033 C CA . PRO B 1 187 ? 11.281 -10.672 7.141 1 97.81 187 PRO B CA 1
ATOM 3034 C C . PRO B 1 187 ? 11.023 -9.18 6.977 1 97.81 187 PRO B C 1
ATOM 3036 O O . PRO B 1 187 ? 10.461 -8.547 7.871 1 97.81 187 PRO B O 1
ATOM 3039 N N . ILE B 1 188 ? 11.492 -8.641 5.824 1 98.06 188 ILE B N 1
ATOM 3040 C CA . ILE B 1 188 ? 11.258 -7.227 5.535 1 98.06 188 ILE B CA 1
ATOM 3041 C C . ILE B 1 188 ? 10.773 -7.07 4.098 1 98.06 188 ILE B C 1
ATOM 3043 O O . ILE B 1 188 ? 10.961 -7.969 3.271 1 98.06 188 ILE B O 1
ATOM 3047 N N . LEU B 1 189 ? 10.133 -5.98 3.824 1 98.56 189 LEU B N 1
ATOM 3048 C CA . LEU B 1 189 ? 9.656 -5.664 2.482 1 98.56 189 LEU B CA 1
ATOM 3049 C C . LEU B 1 189 ? 10.711 -4.883 1.702 1 98.56 189 LEU B C 1
ATOM 3051 O O . LEU B 1 189 ? 11.25 -3.889 2.197 1 98.56 189 LEU B O 1
ATOM 3055 N N . LEU B 1 190 ? 11.047 -5.363 0.552 1 98.81 190 LEU B N 1
ATOM 3056 C CA . LEU B 1 190 ? 11.875 -4.633 -0.399 1 98.81 190 LEU B CA 1
ATOM 3057 C C . LEU B 1 190 ? 11.023 -4.023 -1.509 1 98.81 190 LEU B C 1
ATOM 3059 O O . LEU B 1 190 ? 10.242 -4.73 -2.148 1 98.81 190 LEU B O 1
ATOM 3063 N N . VAL B 1 191 ? 11.148 -2.754 -1.711 1 98.69 191 VAL B N 1
ATOM 3064 C CA . VAL B 1 191 ? 10.469 -2.053 -2.795 1 98.69 191 VAL B CA 1
ATOM 3065 C C . VAL B 1 191 ? 11.5 -1.379 -3.699 1 98.69 191 VAL B C 1
ATOM 3067 O O . VAL B 1 191 ? 12.242 -0.501 -3.258 1 98.69 191 VAL B O 1
ATOM 3070 N N . LYS B 1 192 ? 11.609 -1.842 -4.883 1 98.5 192 LYS B N 1
ATOM 3071 C CA . LYS B 1 192 ? 12.375 -1.126 -5.895 1 98.5 192 LYS B CA 1
ATOM 3072 C C . LYS B 1 192 ? 11.484 -0.19 -6.703 1 98.5 192 LYS B C 1
ATOM 3074 O O . LYS B 1 192 ? 10.375 -0.563 -7.094 1 98.5 192 LYS B O 1
ATOM 3079 N N . SER B 1 193 ? 11.898 1.026 -6.875 1 97.81 193 SER B N 1
ATOM 3080 C CA . SER B 1 193 ? 11.047 2.002 -7.543 1 97.81 193 SER B CA 1
ATOM 3081 C C . SER B 1 193 ? 11.859 2.908 -8.469 1 97.81 193 SER B C 1
ATOM 3083 O O . SER B 1 193 ? 13.078 2.979 -8.352 1 97.81 193 SER B O 1
ATOM 3085 N N . LYS B 1 194 ? 11.211 3.5 -9.414 1 96.38 194 LYS B N 1
ATOM 3086 C CA . LYS B 1 194 ? 11.781 4.516 -10.297 1 96.38 194 LYS B CA 1
ATOM 3087 C C . LYS B 1 194 ? 10.773 5.621 -10.594 1 96.38 194 LYS B C 1
ATOM 3089 O O . LYS B 1 194 ? 9.57 5.43 -10.414 1 96.38 194 LYS B O 1
ATOM 3094 N N . ASP B 1 195 ? 11.281 6.766 -10.93 1 90.44 195 ASP B N 1
ATOM 3095 C CA . ASP B 1 195 ? 10.406 7.867 -11.328 1 90.44 195 ASP B CA 1
ATOM 3096 C C . ASP B 1 195 ? 9.727 7.566 -12.664 1 90.44 195 ASP B C 1
ATOM 3098 O O . ASP B 1 195 ? 10.219 6.766 -13.453 1 90.44 195 ASP B O 1
ATOM 3102 N N . ALA B 1 196 ? 8.547 8.172 -12.859 1 82 196 ALA B N 1
ATOM 3103 C CA . ALA B 1 196 ? 7.809 7.945 -14.102 1 82 196 ALA B CA 1
ATOM 3104 C C . ALA B 1 196 ? 8.594 8.438 -15.312 1 82 196 ALA B C 1
ATOM 3106 O O . ALA B 1 196 ? 9.352 9.414 -15.211 1 82 196 ALA B O 1
#

Foldseek 3Di:
DEAEEFEQAADDDDQVHAYEYEQNRCVVCVVVVHHHQEYEEQNPPPPDCVSCVPHHYDHDDPDDDDHRVRVVVVVCVVVPHQAYEYGRQDDPDVVSVVSVVVVLVVSVVGHYWYDHPWKIKHKDAAFKDKDFDDPQFFKFKADPAFKFKFKPQKPDTDDRDGHHRVDRPRGGIGRNDGIMMMGIHGMMMMMGGDDD/DEAEEFEQAFDDDDQVHAYEYEQNRCVVCVVVVHHHQEYEEQNPPPPDCVSCVPHHYDHDDPDDDDHRVRVVVVVCVVVPHQAYEYGRQDDPDVVSVVSVVVVLVVSVVGHYWYDHPWKIKHKDAAFKDKDFDDPQFFKFKADPAFKFKFKPQKPDTDDRDGHHRVDRPRGGIGRNDGIMMMGIHGMMMMMGGDDD

Radius of gyration: 21.18 Å; Cα contacts (8 Å, |Δi|>4): 949; chains: 2; bounding box: 56×61×48 Å

Solvent-accessible surface area (backbone atoms only — not comparable to full-atom values): 20342 Å² total; per-residue (Å²): 88,72,36,31,36,30,26,69,55,51,81,85,74,71,85,86,54,51,30,36,14,28,40,51,9,38,57,54,33,50,76,71,71,42,78,48,73,31,35,32,24,57,53,81,79,51,87,62,66,70,67,52,75,81,42,53,70,46,80,41,68,84,81,63,70,61,53,50,66,54,52,47,49,50,52,43,45,74,72,61,34,48,30,38,41,37,26,17,54,65,69,58,49,58,55,60,30,52,33,51,55,15,45,51,58,61,45,56,91,42,51,51,33,42,44,59,98,33,33,39,36,35,73,42,64,57,42,76,46,80,46,66,62,61,91,43,59,22,40,20,51,43,36,71,47,67,26,41,31,30,34,40,45,36,72,71,56,40,74,72,36,77,40,37,44,46,45,50,59,47,50,69,34,31,54,65,55,68,50,18,40,37,34,30,70,36,50,29,38,39,29,33,24,32,82,133,87,70,38,30,37,30,25,70,56,52,83,84,76,70,85,88,54,51,30,37,14,28,42,53,9,38,55,56,33,48,76,71,70,41,78,49,72,31,35,32,23,58,52,82,78,49,85,61,67,70,68,51,72,80,42,54,70,46,81,41,68,83,81,63,72,62,53,51,67,55,52,47,50,50,51,42,45,75,72,61,35,47,31,39,42,36,27,17,54,66,70,57,47,57,54,60,30,51,33,51,54,14,44,50,58,61,46,56,91,42,51,52,33,43,42,58,98,32,34,40,37,34,71,42,63,56,41,77,46,78,47,65,63,61,90,43,60,21,40,20,52,42,34,71,47,66,26,42,31,31,33,41,46,35,73,71,58,41,74,73,37,77,40,38,44,47,46,49,60,45,51,69,33,31,55,65,53,67,48,17,40,38,34,30,70,34,49,29,38,40,32,33,25,31,83,133

pLDDT: mean 93.33, std 6.49, range [69.19, 98.81]

InterPro domains:
  IPR006282 Thiamin pyrophosphokinase [TIGR01378] (18-191)
  IPR006282 Thiamin pyrophosphokinase [cd07995] (2-191)
  IPR007371 Thiamin pyrophosphokinase, catalytic domain [PF04263] (17-114)
  IPR007373 Thiamin pyrophosphokinase, thiamin-binding domain [PF04265] (129-189)
  IPR036371 Thiamin pyrophosphokinase, thiamin-binding domain superfamily [SSF63862] (118-191)
  IPR036759 Thiamin pyrophosphokinase, catalytic domain superfamily [G3DSA:3.40.50.10240] (4-196)
  IPR036759 Thiamin pyrophosphokinase, catalytic domain superfamily [SSF63999] (12-113)
  IPR053149 Thiamine pyrophosphokinase [PTHR41299] (13-195)

Nearest PDB structures (foldseek):
  3k94-assembly1_A  TM=8.914E-01  e=2.790E-21  Geobacillus thermodenitrificans NG80-2
  3cq9-assembly2_C  TM=8.263E-01  e=2.115E-18  Lactiplantibacillus plantarum WCFS1
  3cq9-assembly2_D  TM=8.194E-01  e=4.417E-18  Lactiplantibacillus plantarum WCFS1
  3cq9-assembly1_A  TM=8.225E-01  e=4.994E-18  Lactiplantibacillus plantarum WCFS1
  3l8m-assembly1_A  TM=7.815E-01  e=2.389E-16  Staphylococcus saprophyticus subsp. saprophyticus ATCC 15305 = NCTC 7292

Organism: NCBI:txid445974